Protein AF-0000000072265558 (afdb_homodimer)

Nearest PDB structures (foldseek):
  1rzr-assembly1_G  TM=8.422E-01  e=4.126E-25  Priestia megaterium
  3oqo-assembly1_C  TM=8.683E-01  e=4.934E-23  Bacillus subtilis
  1zvv-assembly2_B  TM=8.393E-01  e=4.670E-23  Bacillus subtilis
  1zvv-assembly2_G-3  TM=8.129E-01  e=2.431E-22  Bacillus subtilis
  3kjx-assembly2_C  TM=7.847E-01  e=3.827E-20  Ruegeria pomeroyi

Solvent-accessible surface area (backbone atoms only — not comparable to full-atom values): 34915 Å² total; per-residue (Å²): 129,54,46,64,60,50,34,10,59,68,38,72,48,51,50,65,54,46,51,30,39,75,68,67,74,38,91,60,62,68,68,58,46,47,36,42,51,49,28,28,60,75,51,63,44,63,86,51,66,67,57,45,19,65,72,66,72,48,63,56,19,35,32,36,38,38,29,48,44,53,38,55,64,46,13,36,22,49,42,26,33,49,53,47,32,48,76,69,71,34,43,64,44,42,40,70,33,73,68,34,69,70,45,49,54,50,50,54,55,51,38,59,73,61,67,30,65,29,35,42,42,37,54,90,52,58,48,39,68,69,55,15,49,51,54,58,72,30,70,52,42,24,36,32,69,32,59,44,62,83,41,74,43,35,32,42,31,62,35,33,33,58,39,15,22,54,52,18,34,54,44,22,74,41,60,46,53,36,32,36,40,35,41,34,41,78,72,28,56,49,31,39,30,23,48,53,16,21,52,50,20,25,31,75,69,52,34,87,82,46,43,77,45,76,45,68,33,65,87,30,40,66,45,15,30,52,50,31,49,59,51,65,71,39,67,90,87,48,51,41,30,36,39,22,64,26,57,39,21,36,50,18,25,51,53,41,34,54,74,70,69,51,44,57,17,66,63,29,15,41,33,34,18,45,61,69,60,72,44,76,44,24,68,48,19,45,15,22,27,29,52,52,46,51,56,50,18,41,49,48,52,53,58,46,69,44,77,76,68,89,52,81,83,57,72,47,55,75,43,67,41,73,53,43,77,46,84,57,54,12,64,48,51,45,80,73,67,71,67,64,67,69,60,65,79,105,128,55,46,67,59,52,34,9,59,68,38,72,47,52,47,66,54,48,52,30,42,76,67,65,75,40,90,61,60,68,69,59,45,48,37,40,50,50,26,28,61,76,50,64,45,65,86,51,66,66,56,46,19,66,72,65,72,48,64,57,21,35,32,36,37,38,30,48,46,55,40,55,64,46,12,37,24,49,43,26,33,48,52,46,32,48,78,70,72,34,42,63,44,44,39,68,34,73,68,33,69,70,44,49,55,51,50,53,53,47,38,60,72,60,72,27,64,31,34,42,41,38,53,91,53,56,48,39,69,70,56,17,51,51,54,58,71,34,65,51,41,23,35,33,66,34,58,45,62,83,39,73,41,35,31,42,32,63,35,33,33,59,38,15,20,54,52,19,34,54,45,21,73,40,60,46,51,36,31,35,40,36,42,35,43,78,71,28,55,48,30,39,30,23,47,53,16,21,54,50,20,26,31,75,69,51,33,86,82,47,43,76,43,78,46,68,35,66,86,30,41,66,44,16,27,52,51,30,49,58,51,66,69,40,67,89,87,49,53,42,31,35,42,22,65,27,57,40,21,34,51,20,25,52,53,42,34,53,74,70,68,52,45,59,16,66,63,29,16,41,35,33,18,44,60,68,60,72,42,76,43,22,68,48,19,44,16,21,27,29,52,53,46,50,56,50,18,41,48,48,54,52,60,48,70,44,75,76,68,91,52,80,83,55,73,48,55,74,45,66,41,73,55,45,78,45,84,56,53,10,63,49,51,44,79,73,66,71,67,65,65,69,59,65,80,106

Organism: Cereibacter sphaeroides (strain ATCC 17023 / DSM 158 / JCM 6121 / CCUG 31486 / LMG 2827 / NBRC 12203 / NCIMB 8253 / ATH 2.4.1.) (NCBI:txid272943)

pLDDT: mean 88.84, std 13.35, range [28.23, 98.94]

Radius of gyration: 29.02 Å; Cα contacts (8 Å, |Δi|>4): 1455; chains: 2; bounding box: 67×99×75 Å

Secondary structure (DSSP, 8-state):
---HHHHHHHHTS-HHHHHHHHTTS----HHHHHHHHHHHHHHT----HHHHHHHHS---EEEEEES-TTSHHHHHHHHHHHHHHHHTT-EEEEEE-TT-HHHHHHHHHHIIIII-SEEEEE-SS---HHHHHHHHTSSSEEEESS--TT--S-EEEE-HHHHHHHHHHHHHHTT--EEEEE---TTSHHHHHHHHHHHHHHHHHH-TT-EEEEE---SSHHHHHHHHHHHHT--TT--SEEEE-SHHHHHHHHHHHHHHTPPTTTT-EEEEEE--SSGGGBSSPPEEEEP-HHHHHHHHHHHHHSPPPS-TTSPPPEEEE--EEE--SS--PPTTGGGTTTSTT-/---HHHHHHHHTS-HHHHHHHHTTS----HHHHHHHHHHHHHHT----HHHHHHHHS---EEEEEES-TTSHHHHHHHHHHHHHHHHTT-EEEEEE-TT-HHHHHHHHHHIIIII-SEEEEE-SS---HHHHHHHHHSSSEEEESS--TT--S-EEEE-HHHHHHHHHHHHHHTT--EEEEE---TTSHHHHHHHHHHHHHHHHHH-TT-EEEEE---SSHHHHHHHHHHHHT--TT--SEEEE-SHHHHHHHHHHHHHHTPPTTTT-EEEEEE--SSGGGBSSPPEEEEP-HHHHHHHHHHHHHSPPPS-TTSPPPEEEE--EEE--SS--PPTTSTTTTTSTT-

Structure (mmCIF, N/CA/C/O backbone):
data_AF-0000000072265558-model_v1
#
loop_
_entity.id
_entity.type
_entity.pdbx_description
1 polymer 'Transcriptional regulator, LacI family'
#
loop_
_atom_site.group_PDB
_atom_site.id
_atom_site.type_symbol
_atom_site.label_atom_id
_atom_site.label_alt_id
_atom_site.label_comp_id
_atom_site.label_asym_id
_atom_site.label_entity_id
_atom_site.label_seq_id
_atom_site.pdbx_PDB_ins_code
_atom_site.Cartn_x
_atom_site.Cartn_y
_atom_site.Cartn_z
_atom_site.occupancy
_atom_site.B_iso_or_equiv
_atom_site.auth_seq_id
_atom_site.auth_comp_id
_atom_site.auth_asym_id
_atom_site.auth_atom_id
_atom_site.pdbx_PDB_model_num
ATOM 1 N N . MET A 1 1 ? -9.672 -35.938 -15.453 1 56.25 1 MET A N 1
ATOM 2 C CA . MET A 1 1 ? -9.812 -34.719 -16.281 1 56.25 1 MET A CA 1
ATOM 3 C C . MET A 1 1 ? -9.281 -34.969 -17.688 1 56.25 1 MET A C 1
ATOM 5 O O . MET A 1 1 ? -8.344 -35.75 -17.875 1 56.25 1 MET A O 1
ATOM 9 N N . ALA A 1 2 ? -10.094 -34.562 -18.672 1 73.19 2 ALA A N 1
ATOM 10 C CA . ALA A 1 2 ? -9.703 -34.812 -20.062 1 73.19 2 ALA A CA 1
ATOM 11 C C . ALA A 1 2 ? -8.367 -34.156 -20.375 1 73.19 2 ALA A C 1
ATOM 13 O O . ALA A 1 2 ? -8.055 -33.094 -19.859 1 73.19 2 ALA A O 1
ATOM 14 N N . ASN A 1 3 ? -7.48 -34.844 -20.938 1 77.19 3 ASN A N 1
ATOM 15 C CA . ASN A 1 3 ? -6.207 -34.281 -21.375 1 77.19 3 ASN A CA 1
ATOM 16 C C . ASN A 1 3 ? -6.18 -34.031 -22.875 1 77.19 3 ASN A C 1
ATOM 18 O O . ASN A 1 3 ? -7.18 -34.281 -23.562 1 77.19 3 ASN A O 1
ATOM 22 N N . LEU A 1 4 ? -5.055 -33.469 -23.25 1 82.81 4 LEU A N 1
ATOM 23 C CA . LEU A 1 4 ? -4.914 -33.094 -24.641 1 82.81 4 LEU A CA 1
ATOM 24 C C . LEU A 1 4 ? -5.113 -34.281 -25.562 1 82.81 4 LEU A C 1
ATOM 26 O O . LEU A 1 4 ? -5.672 -34.156 -26.656 1 82.81 4 LEU A O 1
ATOM 30 N N . GLN A 1 5 ? -4.719 -35.438 -25.062 1 85.44 5 GLN A N 1
ATOM 31 C CA . GLN A 1 5 ? -4.859 -36.656 -25.844 1 85.44 5 GLN A CA 1
ATOM 32 C C . GLN A 1 5 ? -6.328 -37.031 -26.016 1 85.44 5 GLN A C 1
ATOM 34 O O . GLN A 1 5 ? -6.738 -37.5 -27.078 1 85.44 5 GLN A O 1
ATOM 39 N N . ASP A 1 6 ? -7.031 -36.75 -24.969 1 87.88 6 ASP A N 1
ATOM 40 C CA . ASP A 1 6 ? -8.453 -37.062 -25.031 1 87.88 6 ASP A CA 1
ATOM 41 C C . ASP A 1 6 ? -9.164 -36.188 -26.062 1 87.88 6 ASP A C 1
ATOM 43 O O . ASP A 1 6 ? -10.016 -36.688 -26.812 1 87.88 6 ASP A O 1
ATOM 47 N N . VAL A 1 7 ? -8.75 -34.969 -26 1 90.06 7 VAL A N 1
ATOM 48 C CA . VAL A 1 7 ? -9.328 -34.062 -26.969 1 90.06 7 VAL A CA 1
ATOM 49 C C . VAL A 1 7 ? -8.953 -34.469 -28.375 1 90.06 7 VAL A C 1
ATOM 51 O O . VAL A 1 7 ? -9.805 -34.5 -29.281 1 90.06 7 VAL A O 1
ATOM 54 N N . ALA A 1 8 ? -7.77 -34.812 -28.547 1 91.69 8 ALA A N 1
ATOM 55 C CA . ALA A 1 8 ? -7.273 -35.25 -29.844 1 91.69 8 ALA A CA 1
ATOM 56 C C . ALA A 1 8 ? -8.031 -36.469 -30.344 1 91.69 8 ALA A C 1
ATOM 58 O O . ALA A 1 8 ? -8.445 -36.531 -31.516 1 91.69 8 ALA A O 1
ATOM 59 N N . ARG A 1 9 ? -8.227 -37.344 -29.516 1 90.44 9 ARG A N 1
ATOM 60 C CA . ARG A 1 9 ? -8.945 -38.594 -29.844 1 90.44 9 ARG A CA 1
ATOM 61 C C . ARG A 1 9 ? -10.391 -38.281 -30.234 1 90.44 9 ARG A C 1
ATOM 63 O O . ARG A 1 9 ? -10.898 -38.812 -31.219 1 90.44 9 ARG A O 1
ATOM 70 N N . ALA A 1 10 ? -10.93 -37.469 -29.469 1 91.75 10 ALA A N 1
ATOM 71 C CA . ALA A 1 10 ? -12.336 -37.125 -29.703 1 91.75 10 ALA A CA 1
ATOM 72 C C . ALA A 1 10 ? -12.516 -36.375 -31.016 1 91.75 10 ALA A C 1
ATOM 74 O O . ALA A 1 10 ? -13.531 -36.531 -31.703 1 91.75 10 ALA A O 1
ATOM 75 N N . ALA A 1 11 ? -11.609 -35.594 -31.312 1 92.25 11 ALA A N 1
ATOM 76 C CA . ALA A 1 11 ? -11.672 -34.781 -32.5 1 92.25 11 ALA A CA 1
ATOM 77 C C . ALA A 1 11 ? -11.039 -35.5 -33.688 1 92.25 11 ALA A C 1
ATOM 79 O O . ALA A 1 11 ? -11.07 -35 -34.812 1 92.25 11 ALA A O 1
ATOM 80 N N . ASN A 1 12 ? -10.469 -36.656 -33.5 1 92.31 12 ASN A N 1
ATOM 81 C CA . ASN A 1 12 ? -9.828 -37.469 -34.5 1 92.31 12 ASN A CA 1
ATOM 82 C C . ASN A 1 12 ? -8.688 -36.719 -35.188 1 92.31 12 ASN A C 1
ATOM 84 O O . ASN A 1 12 ? -8.609 -36.688 -36.438 1 92.31 12 ASN A O 1
ATOM 88 N N . VAL A 1 13 ? -7.957 -36.031 -34.375 1 92.25 13 VAL A N 1
ATOM 89 C CA . VAL A 1 13 ? -6.738 -35.375 -34.844 1 92.25 13 VAL A CA 1
ATOM 90 C C . VAL A 1 13 ? -5.586 -35.719 -33.906 1 92.25 13 VAL A C 1
ATOM 92 O O . VAL A 1 13 ? -5.789 -36.375 -32.875 1 92.25 13 VAL A O 1
ATOM 95 N N . SER A 1 14 ? -4.398 -35.375 -34.344 1 88.31 14 SER A N 1
ATOM 96 C CA . SER A 1 14 ? -3.24 -35.625 -33.5 1 88.31 14 SER A CA 1
ATOM 97 C C . SER A 1 14 ? -3.199 -34.656 -32.312 1 88.31 14 SER A C 1
ATOM 99 O O . SER A 1 14 ? -3.785 -33.594 -32.375 1 88.31 14 SER A O 1
ATOM 101 N N . LYS A 1 15 ? -2.475 -35.062 -31.25 1 87.94 15 LYS A N 1
ATOM 102 C CA . LYS A 1 15 ? -2.25 -34.188 -30.078 1 87.94 15 LYS A CA 1
ATOM 103 C C . LYS A 1 15 ? -1.565 -32.906 -30.484 1 87.94 15 LYS A C 1
ATOM 105 O O . LYS A 1 15 ? -1.903 -31.828 -29.969 1 87.94 15 LYS A O 1
ATOM 110 N N . THR A 1 16 ? -0.667 -33.062 -31.469 1 84.94 16 THR A N 1
ATOM 111 C CA . THR A 1 16 ? 0.085 -31.906 -31.953 1 84.94 16 THR A CA 1
ATOM 112 C C . THR A 1 16 ? -0.835 -30.922 -32.688 1 84.94 16 THR A C 1
ATOM 114 O O . THR A 1 16 ? -0.68 -29.719 -32.531 1 84.94 16 THR A O 1
ATOM 117 N N . THR A 1 17 ? -1.769 -31.469 -33.375 1 86.12 17 THR A N 1
ATOM 118 C CA . THR A 1 17 ? -2.721 -30.641 -34.094 1 86.12 17 THR A CA 1
ATOM 119 C C . THR A 1 17 ? -3.592 -29.844 -33.125 1 86.12 17 THR A C 1
ATOM 121 O O . THR A 1 17 ? -3.801 -28.641 -33.312 1 86.12 17 THR A O 1
ATOM 124 N N . VAL A 1 18 ? -4.02 -30.531 -32.062 1 86.5 18 VAL A N 1
ATOM 125 C CA . VAL A 1 18 ? -4.848 -29.859 -31.047 1 86.5 18 VAL A CA 1
ATOM 126 C C . VAL A 1 18 ? -4.031 -28.781 -30.344 1 86.5 18 VAL A C 1
ATOM 128 O O . VAL A 1 18 ? -4.496 -27.641 -30.172 1 86.5 18 VAL A O 1
ATOM 131 N N . SER A 1 19 ? -2.832 -29.156 -30 1 80.75 19 SER A N 1
ATOM 132 C CA . SER A 1 19 ? -1.961 -28.219 -29.281 1 80.75 19 SER A CA 1
ATOM 133 C C . SER A 1 19 ? -1.685 -26.969 -30.109 1 80.75 19 SER A C 1
ATOM 135 O O . SER A 1 19 ? -1.834 -25.859 -29.625 1 80.75 19 SER A O 1
ATOM 137 N N . ARG A 1 20 ? -1.372 -27.203 -31.297 1 79.12 20 ARG A N 1
ATOM 138 C CA . ARG A 1 20 ? -1.05 -26.094 -32.188 1 79.12 20 ARG A CA 1
ATOM 139 C C . ARG A 1 20 ? -2.287 -25.25 -32.469 1 79.12 20 ARG A C 1
ATOM 141 O O . ARG A 1 20 ? -2.195 -24.016 -32.594 1 79.12 20 ARG A O 1
ATOM 148 N N . TYR A 1 21 ? -3.42 -25.891 -32.594 1 82.75 21 TYR A N 1
ATOM 149 C CA . TYR A 1 21 ? -4.68 -25.188 -32.812 1 82.75 21 TYR A CA 1
ATOM 150 C C . TYR A 1 21 ? -5.039 -24.312 -31.625 1 82.75 21 TYR A C 1
ATOM 152 O O . TYR A 1 21 ? -5.355 -23.125 -31.781 1 82.75 21 TYR A O 1
ATOM 160 N N . LEU A 1 22 ? -4.84 -24.859 -30.484 1 79.44 22 LEU A N 1
ATOM 161 C CA . LEU A 1 22 ? -5.223 -24.156 -29.266 1 79.44 22 LEU A CA 1
ATOM 162 C C . LEU A 1 22 ? -4.266 -23 -28.969 1 79.44 22 LEU A C 1
ATOM 164 O O . LEU A 1 22 ? -4.66 -22 -28.375 1 79.44 22 LEU A O 1
ATOM 168 N N . ASN A 1 23 ? -3.049 -23.172 -29.531 1 72.19 23 ASN A N 1
ATOM 169 C CA . ASN A 1 23 ? -2.041 -22.141 -29.297 1 72.19 23 ASN A CA 1
ATOM 170 C C . ASN A 1 23 ? -2.033 -21.109 -30.422 1 72.19 23 ASN A C 1
ATOM 172 O O . ASN A 1 23 ? -1.186 -20.219 -30.453 1 72.19 23 ASN A O 1
ATOM 176 N N . GLY A 1 24 ? -2.922 -21.297 -31.344 1 71.88 24 GLY A N 1
ATOM 177 C CA . GLY A 1 24 ? -3.09 -20.344 -32.438 1 71.88 24 GLY A CA 1
ATOM 178 C C . GLY A 1 24 ? -2.016 -20.469 -33.5 1 71.88 24 GLY A C 1
ATOM 179 O O . GLY A 1 24 ? -1.867 -19.594 -34.344 1 71.88 24 GLY A O 1
ATOM 180 N N . SER A 1 25 ? -1.234 -21.438 -33.375 1 71.06 25 SER A N 1
ATOM 181 C CA . SER A 1 25 ? -0.114 -21.562 -34.281 1 71.06 25 SER A CA 1
ATOM 182 C C . SER A 1 25 ? -0.48 -22.422 -35.5 1 71.06 25 SER A C 1
ATOM 184 O O . SER A 1 25 ? 0.341 -22.641 -36.375 1 71.06 25 SER A O 1
ATOM 186 N N . LEU A 1 26 ? -1.669 -23.016 -35.531 1 78.25 26 LEU A N 1
ATOM 187 C CA . LEU A 1 26 ? -2.139 -23.844 -36.625 1 78.25 26 LEU A CA 1
ATOM 188 C C . LEU A 1 26 ? -3.559 -23.469 -37.031 1 78.25 26 LEU A C 1
ATOM 190 O O . LEU A 1 26 ? -4.453 -23.391 -36.188 1 78.25 26 LEU A O 1
ATOM 194 N N . GLU A 1 27 ? -3.73 -23 -38.25 1 84.69 27 GLU A N 1
ATOM 195 C CA . GLU A 1 27 ? -5.066 -22.766 -38.781 1 84.69 27 GLU A CA 1
ATOM 196 C C . GLU A 1 27 ? -5.66 -24.062 -39.344 1 84.69 27 GLU A C 1
ATOM 198 O O . GLU A 1 27 ? -5 -24.781 -40.094 1 84.69 27 GLU A O 1
ATOM 203 N N . LEU A 1 28 ? -6.781 -24.328 -38.844 1 83.88 28 LEU A N 1
ATOM 204 C CA . LEU A 1 28 ? -7.453 -25.547 -39.281 1 83.88 28 LEU A CA 1
ATOM 205 C C . LEU A 1 28 ? -8.711 -25.219 -40.062 1 83.88 28 LEU A C 1
ATOM 207 O O . LEU A 1 28 ? -9.312 -24.156 -39.906 1 83.88 28 LEU A O 1
ATOM 211 N N . PRO A 1 29 ? -9.016 -26.109 -41.094 1 85.94 29 PRO A N 1
ATOM 212 C CA . PRO A 1 29 ? -10.328 -25.953 -41.75 1 85.94 29 PRO A CA 1
ATOM 213 C C . PRO A 1 29 ? -11.469 -25.906 -40.719 1 85.94 29 PRO A C 1
ATOM 215 O O . PRO A 1 29 ? -11.344 -26.438 -39.625 1 85.94 29 PRO A O 1
ATOM 218 N N . ALA A 1 30 ? -12.492 -25.188 -41.062 1 87.69 30 ALA A N 1
ATOM 219 C CA . ALA A 1 30 ? -13.617 -24.922 -40.188 1 87.69 30 ALA A CA 1
ATOM 220 C C . ALA A 1 30 ? -14.141 -26.203 -39.562 1 87.69 30 ALA A C 1
ATOM 222 O O . ALA A 1 30 ? -14.477 -26.219 -38.375 1 87.69 30 ALA A O 1
ATOM 223 N N . ARG A 1 31 ? -14.211 -27.219 -40.344 1 87.62 31 ARG A N 1
ATOM 224 C CA . ARG A 1 31 ? -14.75 -28.484 -39.875 1 87.62 31 ARG A CA 1
ATOM 225 C C . ARG A 1 31 ? -13.898 -29.047 -38.75 1 87.62 31 ARG A C 1
ATOM 227 O O . ARG A 1 31 ? -14.422 -29.484 -37.719 1 87.62 31 ARG A O 1
ATOM 234 N N . THR A 1 32 ? -12.617 -29.062 -38.938 1 89.75 32 THR A N 1
ATOM 235 C CA . THR A 1 32 ? -11.688 -29.609 -37.938 1 89.75 32 THR A CA 1
ATOM 236 C C . THR A 1 32 ? -11.648 -28.75 -36.688 1 89.75 32 THR A C 1
ATOM 238 O O . THR A 1 32 ? -11.602 -29.266 -35.562 1 89.75 32 THR A O 1
ATOM 241 N N . ALA A 1 33 ? -11.617 -27.484 -36.875 1 91.06 33 ALA A N 1
ATOM 242 C CA . ALA A 1 33 ? -11.641 -26.547 -35.75 1 91.06 33 ALA A CA 1
ATOM 243 C C . ALA A 1 33 ? -12.875 -26.75 -34.875 1 91.06 33 ALA A C 1
ATOM 245 O O . ALA A 1 33 ? -12.773 -26.781 -33.656 1 91.06 33 ALA A O 1
ATOM 246 N N . GLU A 1 34 ? -13.961 -26.891 -35.562 1 90.12 34 GLU A N 1
ATOM 247 C CA . GLU A 1 34 ? -15.219 -27.109 -34.844 1 90.12 34 GLU A CA 1
ATOM 248 C C . GLU A 1 34 ? -15.195 -28.422 -34.094 1 90.12 34 GLU A C 1
ATOM 250 O O . GLU A 1 34 ? -15.75 -28.5 -32.969 1 90.12 34 GLU A O 1
ATOM 255 N N . ALA A 1 35 ? -14.688 -29.469 -34.688 1 90.94 35 ALA A N 1
ATOM 256 C CA . ALA A 1 35 ? -14.578 -30.75 -34 1 90.94 35 ALA A CA 1
ATOM 257 C C . ALA A 1 35 ? -13.758 -30.641 -32.719 1 90.94 35 ALA A C 1
ATOM 259 O O . ALA A 1 35 ? -14.125 -31.203 -31.703 1 90.94 35 ALA A O 1
ATOM 260 N N . ILE A 1 36 ? -12.656 -29.875 -32.812 1 91.06 36 ILE A N 1
ATOM 261 C CA . ILE A 1 36 ? -11.797 -29.656 -31.656 1 91.06 36 ILE A CA 1
ATOM 262 C C . ILE A 1 36 ? -12.547 -28.859 -30.594 1 91.06 36 ILE A C 1
ATOM 264 O O . ILE A 1 36 ? -12.555 -29.219 -29.422 1 91.06 36 ILE A O 1
ATOM 268 N N . ASP A 1 37 ? -13.203 -27.859 -31.031 1 89.06 37 ASP A N 1
ATOM 269 C CA . ASP A 1 37 ? -13.945 -27.016 -30.109 1 89.06 37 ASP A CA 1
ATOM 270 C C . ASP A 1 37 ? -15.062 -27.797 -29.422 1 89.06 37 ASP A C 1
ATOM 272 O O . ASP A 1 37 ? -15.289 -27.641 -28.219 1 89.06 37 ASP A O 1
ATOM 276 N N . THR A 1 38 ? -15.773 -28.578 -30.203 1 87.06 38 THR A N 1
ATOM 277 C CA . THR A 1 38 ? -16.828 -29.422 -29.672 1 87.06 38 THR A CA 1
ATOM 278 C C . THR A 1 38 ? -16.266 -30.406 -28.656 1 87.06 38 THR A C 1
ATOM 280 O O . THR A 1 38 ? -16.844 -30.609 -27.578 1 87.06 38 THR A O 1
ATOM 283 N N . ALA A 1 39 ? -15.148 -31.016 -28.953 1 89.25 39 ALA A N 1
ATOM 284 C CA . ALA A 1 39 ? -14.492 -31.953 -28.047 1 89.25 39 ALA A CA 1
ATOM 285 C C . ALA A 1 39 ? -14.102 -31.266 -26.734 1 89.25 39 ALA A C 1
ATOM 287 O O . ALA A 1 39 ? -14.273 -31.844 -25.656 1 89.25 39 ALA A O 1
ATOM 288 N N . ILE A 1 40 ? -13.539 -30.094 -26.828 1 84.38 40 ILE A N 1
ATOM 289 C CA . ILE A 1 40 ? -13.117 -29.312 -25.656 1 84.38 40 ILE A CA 1
ATOM 290 C C . ILE A 1 40 ? -14.312 -29.047 -24.75 1 84.38 40 ILE A C 1
ATOM 292 O O . ILE A 1 40 ? -14.234 -29.234 -23.531 1 84.38 40 ILE A O 1
ATOM 296 N N . ARG A 1 41 ? -15.383 -28.703 -25.328 1 82.69 41 ARG A N 1
ATOM 297 C CA . ARG A 1 41 ? -16.609 -28.406 -24.594 1 82.69 41 ARG A CA 1
ATOM 298 C C . ARG A 1 41 ? -17.172 -29.672 -23.953 1 82.69 41 ARG A C 1
ATOM 300 O O . ARG A 1 41 ? -17.562 -29.656 -22.781 1 82.69 41 ARG A O 1
ATOM 307 N N . THR A 1 42 ? -17.266 -30.688 -24.812 1 81.62 42 THR A N 1
ATOM 308 C CA . THR A 1 42 ? -17.875 -31.938 -24.359 1 81.62 42 THR A CA 1
ATOM 309 C C . THR A 1 42 ? -17.062 -32.562 -23.219 1 81.62 42 THR A C 1
ATOM 311 O O . THR A 1 42 ? -17.641 -33.094 -22.281 1 81.62 42 THR A O 1
ATOM 314 N N . LEU A 1 43 ? -15.75 -32.406 -23.375 1 83.12 43 LEU A N 1
ATOM 315 C CA . LEU A 1 43 ? -14.867 -33.031 -22.391 1 83.12 43 LEU A CA 1
ATOM 316 C C . LEU A 1 43 ? -14.555 -32.062 -21.25 1 83.12 43 LEU A C 1
ATOM 318 O O . LEU A 1 43 ? -13.859 -32.438 -20.297 1 83.12 43 LEU A O 1
ATOM 322 N N . ASN A 1 44 ? -15.023 -30.891 -21.438 1 77.25 44 ASN A N 1
ATOM 323 C CA . ASN A 1 44 ? -14.703 -29.828 -20.484 1 77.25 44 ASN A CA 1
ATOM 324 C C . ASN A 1 44 ? -13.203 -29.688 -20.281 1 77.25 44 ASN A C 1
ATOM 326 O O . ASN A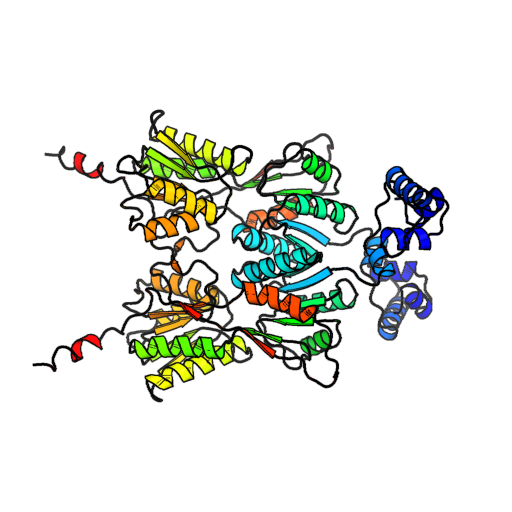 1 44 ? -12.727 -29.656 -19.141 1 77.25 44 ASN A O 1
ATOM 330 N N . TYR A 1 45 ? -12.562 -29.766 -21.5 1 74.69 45 TYR A N 1
ATOM 331 C CA . TYR A 1 45 ? -11.109 -29.703 -21.5 1 74.69 45 TYR A CA 1
ATOM 332 C C . TYR A 1 45 ? -10.625 -28.266 -21.344 1 74.69 45 TYR A C 1
ATOM 334 O O . TYR A 1 45 ? -11.156 -27.359 -22 1 74.69 45 TYR A O 1
ATOM 342 N N . SER A 1 46 ? -9.812 -28.047 -20.391 1 65.06 46 SER A N 1
ATOM 343 C CA . SER A 1 46 ? -9.062 -26.797 -20.281 1 65.06 46 SER A CA 1
ATOM 344 C C . SER A 1 46 ? -7.559 -27.047 -20.391 1 65.06 46 SER A C 1
ATOM 346 O O . SER A 1 46 ? -7.031 -27.938 -19.719 1 65.06 46 SER A O 1
ATOM 348 N N . PRO A 1 47 ? -6.941 -26.375 -21.453 1 59.53 47 PRO A N 1
ATOM 349 C CA . PRO A 1 47 ? -5.5 -26.594 -21.578 1 59.53 47 PRO A CA 1
ATOM 350 C C . PRO A 1 47 ? -4.75 -26.375 -20.266 1 59.53 47 PRO A C 1
ATOM 352 O O . PRO A 1 47 ? -5.094 -25.469 -19.5 1 59.53 47 PRO A O 1
ATOM 355 N N . ASN A 1 48 ? -4.051 -27.406 -19.859 1 55.53 48 ASN A N 1
ATOM 356 C CA . ASN A 1 48 ? -3.184 -27.266 -18.688 1 55.53 48 ASN A CA 1
ATOM 357 C C . ASN A 1 48 ? -2.135 -26.172 -18.891 1 55.53 48 ASN A C 1
ATOM 359 O O . ASN A 1 48 ? -1.354 -26.234 -19.844 1 55.53 48 ASN A O 1
ATOM 363 N N . PRO A 1 49 ? -2.199 -25.062 -18.281 1 52.78 49 PRO A N 1
ATOM 364 C CA . PRO A 1 49 ? -1.233 -23.984 -18.5 1 52.78 49 PRO A CA 1
ATOM 365 C C . PRO A 1 49 ? 0.214 -24.469 -18.453 1 52.78 49 PRO A C 1
ATOM 367 O O . PRO A 1 49 ? 1.062 -23.953 -19.188 1 52.78 49 PRO A O 1
ATOM 370 N N . HIS A 1 50 ? 0.451 -25.453 -17.703 1 51.34 50 HIS A N 1
ATOM 371 C CA . HIS A 1 50 ? 1.8 -26 -17.625 1 51.34 50 HIS A CA 1
ATOM 372 C C . HIS A 1 50 ? 2.172 -26.719 -18.922 1 51.34 50 HIS A C 1
ATOM 374 O O . HIS A 1 50 ? 3.295 -26.578 -19.406 1 51.34 50 HIS A O 1
ATOM 380 N N . ALA A 1 51 ? 1.212 -27.453 -19.422 1 53.88 51 ALA A N 1
ATOM 381 C CA . ALA A 1 51 ? 1.451 -28.141 -20.688 1 53.88 51 ALA A CA 1
ATOM 382 C C . ALA A 1 51 ? 1.619 -27.141 -21.828 1 53.88 51 ALA A C 1
ATOM 384 O O . ALA A 1 51 ? 2.469 -27.328 -22.703 1 53.88 51 ALA A O 1
ATOM 385 N N . ARG A 1 52 ? 0.804 -26.188 -21.75 1 54 52 ARG A N 1
ATOM 386 C CA . ARG A 1 52 ? 0.928 -25.141 -22.766 1 54 52 ARG A CA 1
ATOM 387 C C . ARG A 1 52 ? 2.285 -24.438 -22.672 1 54 52 ARG A C 1
ATOM 389 O O . ARG A 1 52 ? 2.902 -24.141 -23.688 1 54 52 ARG A O 1
ATOM 396 N N . ARG A 1 53 ? 2.646 -24.219 -21.438 1 56.69 53 ARG A N 1
ATOM 397 C CA . ARG A 1 53 ? 3.963 -23.641 -21.219 1 56.69 53 ARG A CA 1
ATOM 398 C C . ARG A 1 53 ? 5.059 -24.5 -21.828 1 56.69 53 ARG A C 1
ATOM 400 O O . ARG A 1 53 ? 5.996 -23.969 -22.438 1 56.69 53 ARG A O 1
ATOM 407 N N . LEU A 1 54 ? 4.91 -25.75 -21.625 1 51.47 54 LEU A N 1
ATOM 408 C CA . LEU A 1 54 ? 5.875 -26.703 -22.172 1 51.47 54 LEU A CA 1
ATOM 409 C C . LEU A 1 54 ? 5.844 -26.703 -23.688 1 51.47 54 LEU A C 1
ATOM 411 O O . LEU A 1 54 ? 6.895 -26.781 -24.344 1 51.47 54 LEU A O 1
ATOM 415 N N . SER A 1 55 ? 4.637 -26.625 -24.141 1 49.97 55 SER A N 1
ATOM 416 C CA . SER A 1 55 ? 4.531 -26.688 -25.594 1 49.97 55 SER A CA 1
ATOM 417 C C . SER A 1 55 ? 4.934 -25.359 -26.234 1 49.97 55 SER A C 1
ATOM 419 O O . SER A 1 55 ? 5.562 -25.344 -27.297 1 49.97 55 SER A O 1
ATOM 421 N N . LEU A 1 56 ? 4.547 -24.312 -25.578 1 54.97 56 LEU A N 1
ATOM 422 C CA . LEU A 1 56 ? 4.82 -23.016 -26.172 1 54.97 56 LEU A CA 1
ATOM 423 C C . LEU A 1 56 ? 6.176 -22.484 -25.703 1 54.97 56 LEU A C 1
ATOM 425 O O . LEU A 1 56 ? 6.746 -21.594 -26.344 1 54.97 56 LEU A O 1
ATOM 429 N N . GLY A 1 57 ? 6.77 -23.141 -24.828 1 55.94 57 GLY A N 1
ATOM 430 C CA . GLY A 1 57 ? 8.039 -22.703 -24.266 1 55.94 57 GLY A CA 1
ATOM 431 C C . GLY A 1 57 ? 7.938 -21.391 -23.5 1 55.94 57 GLY A C 1
ATOM 432 O O . GLY A 1 57 ? 8.945 -20.703 -23.312 1 55.94 57 GLY A O 1
ATOM 433 N N . ARG A 1 58 ? 6.645 -20.844 -23.406 1 63.12 58 ARG A N 1
ATOM 434 C CA . ARG A 1 58 ? 6.488 -19.578 -22.703 1 63.12 58 ARG A CA 1
ATOM 435 C C . ARG A 1 58 ? 5.344 -19.656 -21.703 1 63.12 58 ARG A C 1
ATOM 437 O O . ARG A 1 58 ? 4.344 -20.328 -21.938 1 63.12 58 ARG A O 1
ATOM 444 N N . SER A 1 59 ? 5.473 -19.094 -20.469 1 67.94 59 SER A N 1
ATOM 445 C CA . SER A 1 59 ? 4.469 -19.078 -19.406 1 67.94 59 SER A CA 1
ATOM 446 C C . SER A 1 59 ? 3.582 -17.844 -19.5 1 67.94 59 SER A C 1
ATOM 448 O O . SER A 1 59 ? 2.514 -17.797 -18.891 1 67.94 59 SER A O 1
ATOM 450 N N . ASP A 1 60 ? 4.031 -16.797 -20.266 1 81.19 60 ASP A N 1
ATOM 451 C CA . ASP A 1 60 ? 3.387 -15.492 -20.312 1 81.19 60 ASP A CA 1
ATOM 452 C C . ASP A 1 60 ? 3.227 -14.906 -18.906 1 81.19 60 ASP A C 1
ATOM 454 O O . ASP A 1 60 ? 2.229 -14.25 -18.609 1 81.19 60 ASP A O 1
ATOM 458 N N . THR A 1 61 ? 4.156 -15.289 -18.078 1 86.44 61 THR A N 1
ATOM 459 C CA . THR A 1 61 ? 4.156 -14.812 -16.703 1 86.44 61 THR A CA 1
ATOM 460 C C . THR A 1 61 ? 5.441 -14.055 -16.391 1 86.44 61 THR A C 1
ATOM 462 O O . THR A 1 61 ? 6.531 -14.492 -16.766 1 86.44 61 THR A O 1
ATOM 465 N N . ILE A 1 62 ? 5.266 -12.859 -15.852 1 92.62 62 ILE A N 1
ATOM 466 C CA . ILE A 1 62 ? 6.391 -12.086 -15.344 1 92.62 62 ILE A CA 1
ATOM 467 C C . ILE A 1 62 ? 6.438 -12.18 -13.82 1 92.62 62 ILE A C 1
ATOM 469 O O . ILE A 1 62 ? 5.414 -12.008 -13.148 1 92.62 62 ILE A O 1
ATOM 473 N N . ALA A 1 63 ? 7.59 -12.555 -13.305 1 93.19 63 ALA A N 1
ATOM 474 C CA . ALA A 1 63 ? 7.77 -12.555 -11.859 1 93.19 63 ALA A CA 1
ATOM 475 C C . ALA A 1 63 ? 8.203 -11.172 -11.367 1 93.19 63 ALA A C 1
ATOM 477 O O . ALA A 1 63 ? 9.016 -10.5 -12.016 1 93.19 63 ALA A O 1
ATOM 478 N N . LEU A 1 64 ? 7.617 -10.789 -10.328 1 95.75 64 LEU A N 1
ATOM 479 C CA . LEU A 1 64 ? 7.957 -9.531 -9.656 1 95.75 64 LEU A CA 1
ATOM 480 C C . LEU A 1 64 ? 8.273 -9.773 -8.188 1 95.75 64 LEU A C 1
ATOM 482 O O . LEU A 1 64 ? 7.422 -10.266 -7.438 1 95.75 64 LEU A O 1
ATOM 486 N N . VAL A 1 65 ? 9.508 -9.453 -7.762 1 95.44 65 VAL A N 1
ATOM 487 C CA . VAL A 1 65 ? 9.961 -9.609 -6.379 1 95.44 65 VAL A CA 1
ATOM 488 C C . VAL A 1 65 ? 10.125 -8.234 -5.734 1 95.44 65 VAL A C 1
ATOM 490 O O . VAL A 1 65 ? 10.883 -7.395 -6.227 1 95.44 65 VAL A O 1
ATOM 493 N N . VAL A 1 66 ? 9.383 -8.008 -4.648 1 95.69 66 VAL A N 1
ATOM 494 C CA . VAL A 1 66 ? 9.445 -6.719 -3.961 1 95.69 66 VAL A CA 1
ATOM 495 C C . VAL A 1 66 ? 9.688 -6.938 -2.469 1 95.69 66 VAL A C 1
ATOM 497 O O . VAL A 1 66 ? 9.266 -7.957 -1.912 1 95.69 66 VAL A O 1
ATOM 500 N N . PRO A 1 67 ? 10.273 -5.973 -1.751 1 93.56 67 PRO A N 1
ATOM 501 C CA . PRO A 1 67 ? 10.641 -6.141 -0.343 1 93.56 67 PRO A CA 1
ATOM 502 C C . PRO A 1 67 ? 9.43 -6.086 0.59 1 93.56 67 PRO A C 1
ATOM 504 O O . PRO A 1 67 ? 9.328 -6.883 1.524 1 93.56 67 PRO A O 1
ATOM 507 N N . ASP A 1 68 ? 8.594 -5.043 0.408 1 91.44 68 ASP A N 1
ATOM 508 C CA . ASP A 1 68 ? 7.492 -4.824 1.338 1 91.44 68 ASP A CA 1
ATOM 509 C C . ASP A 1 68 ? 6.281 -4.227 0.623 1 91.44 68 ASP A C 1
ATOM 511 O O . ASP A 1 68 ? 6.191 -3.01 0.454 1 91.44 68 ASP A O 1
ATOM 515 N N . ILE A 1 69 ? 5.336 -5.027 0.449 1 92.19 69 ILE A N 1
ATOM 516 C CA . ILE A 1 69 ? 4.188 -4.641 -0.362 1 92.19 69 ILE A CA 1
ATOM 517 C C . ILE A 1 69 ? 3.338 -3.625 0.398 1 92.19 69 ILE A C 1
ATOM 519 O O . ILE A 1 69 ? 2.504 -2.936 -0.195 1 92.19 69 ILE A O 1
ATOM 523 N N . ALA A 1 70 ? 3.52 -3.496 1.712 1 91.31 70 ALA A N 1
ATOM 524 C CA . ALA A 1 70 ? 2.693 -2.594 2.51 1 91.31 70 ALA A CA 1
ATOM 525 C C . ALA A 1 70 ? 3.178 -1.152 2.385 1 91.31 70 ALA A C 1
ATOM 527 O O . ALA A 1 70 ? 2.482 -0.22 2.793 1 91.31 70 ALA A O 1
ATOM 528 N N . THR A 1 71 ? 4.324 -0.975 1.81 1 91.88 71 THR A N 1
ATOM 529 C CA . THR A 1 71 ? 4.852 0.372 1.626 1 91.88 71 THR A CA 1
ATOM 530 C C . THR A 1 71 ? 4.281 1.01 0.362 1 91.88 71 THR A C 1
ATOM 532 O O . THR A 1 71 ? 4.262 0.385 -0.7 1 91.88 71 THR A O 1
ATOM 535 N N . PRO A 1 72 ? 3.885 2.258 0.462 1 93.19 72 PRO A N 1
ATOM 536 C CA . PRO A 1 72 ? 3.242 2.9 -0.686 1 93.19 72 PRO A CA 1
ATOM 537 C C . PRO A 1 72 ? 4.113 2.875 -1.94 1 93.19 72 PRO A C 1
ATOM 539 O O . PRO A 1 72 ? 3.598 2.732 -3.051 1 93.19 72 PRO A O 1
ATOM 542 N N . PHE A 1 73 ? 5.422 2.986 -1.788 1 94.81 73 PHE A N 1
ATOM 543 C CA . PHE A 1 73 ? 6.32 2.949 -2.938 1 94.81 73 PHE A CA 1
ATOM 544 C C . PHE A 1 73 ? 6.191 1.625 -3.682 1 94.81 73 PHE A C 1
ATOM 546 O O . PHE A 1 73 ? 5.914 1.606 -4.883 1 94.81 73 PHE A O 1
ATOM 553 N N . PHE A 1 74 ? 6.211 0.564 -2.988 1 95.5 74 PHE A N 1
ATOM 554 C CA . PHE A 1 74 ? 6.199 -0.754 -3.611 1 95.5 74 PHE A CA 1
ATOM 555 C C . PHE A 1 74 ? 4.797 -1.108 -4.098 1 95.5 74 PHE A C 1
ATOM 557 O O . PHE A 1 74 ? 4.637 -1.69 -5.172 1 95.5 74 PHE A O 1
ATOM 564 N N . ALA A 1 75 ? 3.844 -0.782 -3.314 1 94.81 75 ALA A N 1
ATOM 565 C CA . ALA A 1 75 ? 2.471 -1.072 -3.719 1 94.81 75 ALA A CA 1
ATOM 566 C C . ALA A 1 75 ? 2.121 -0.365 -5.023 1 94.81 75 ALA A C 1
ATOM 568 O O . ALA A 1 75 ? 1.531 -0.966 -5.926 1 94.81 75 ALA A O 1
ATOM 569 N N . THR A 1 76 ? 2.475 0.902 -5.098 1 96 76 THR A N 1
ATOM 570 C CA . THR A 1 76 ? 2.227 1.688 -6.301 1 96 76 THR A CA 1
ATOM 571 C C . THR A 1 76 ? 3.029 1.144 -7.48 1 96 76 THR A C 1
ATOM 573 O O . THR A 1 76 ? 2.527 1.079 -8.602 1 96 76 THR A O 1
ATOM 576 N N . PHE A 1 77 ? 4.246 0.785 -7.211 1 97.62 77 PHE A N 1
ATOM 577 C CA . PHE A 1 77 ? 5.094 0.182 -8.234 1 97.62 77 PHE A CA 1
ATOM 578 C C . PHE A 1 77 ? 4.457 -1.087 -8.781 1 97.62 77 PHE A C 1
ATOM 580 O O . PHE A 1 77 ? 4.355 -1.258 -10 1 97.62 77 PHE A O 1
ATOM 587 N N . VAL A 1 78 ? 3.994 -1.954 -7.898 1 96.56 78 VAL A N 1
ATOM 588 C CA . VAL A 1 78 ? 3.383 -3.225 -8.281 1 96.56 78 VAL A CA 1
ATOM 589 C C . VAL A 1 78 ? 2.125 -2.969 -9.102 1 96.56 78 VAL A C 1
ATOM 591 O O . VAL A 1 78 ? 1.902 -3.623 -10.125 1 96.56 78 VAL A O 1
ATOM 594 N N . ALA A 1 79 ? 1.365 -2.033 -8.688 1 95.25 79 ALA A N 1
ATOM 595 C CA . ALA A 1 79 ? 0.147 -1.698 -9.422 1 95.25 79 ALA A CA 1
ATOM 596 C C . ALA A 1 79 ? 0.468 -1.255 -10.844 1 95.25 79 ALA A C 1
ATOM 598 O O . ALA A 1 79 ? -0.238 -1.619 -11.789 1 95.25 79 ALA A O 1
ATOM 599 N N . ALA A 1 80 ? 1.5 -0.489 -10.992 1 96.88 80 ALA A N 1
ATOM 600 C CA . ALA A 1 80 ? 1.897 0.009 -12.305 1 96.88 80 ALA A CA 1
ATOM 601 C C . ALA A 1 80 ? 2.385 -1.129 -13.195 1 96.88 80 ALA A C 1
ATOM 603 O O . ALA A 1 80 ? 2.037 -1.191 -14.375 1 96.88 80 ALA A O 1
ATOM 604 N N . VAL A 1 81 ? 3.16 -2.031 -12.617 1 97.5 81 VAL A N 1
ATOM 605 C CA . VAL A 1 81 ? 3.641 -3.182 -13.375 1 97.5 81 VAL A CA 1
ATOM 606 C C . VAL A 1 81 ? 2.457 -4.051 -13.797 1 97.5 81 VAL A C 1
ATOM 608 O O . VAL A 1 81 ? 2.398 -4.52 -14.938 1 97.5 81 VAL A O 1
ATOM 611 N N . GLU A 1 82 ? 1.551 -4.254 -12.875 1 95.12 82 GLU A N 1
ATOM 612 C CA . GLU A 1 82 ? 0.369 -5.066 -13.148 1 95.12 82 GLU A CA 1
ATOM 613 C C . GLU A 1 82 ? -0.449 -4.48 -14.297 1 95.12 82 GLU A C 1
ATOM 615 O O . GLU A 1 82 ? -0.886 -5.207 -15.188 1 95.12 82 GLU A O 1
ATOM 620 N N . ALA A 1 83 ? -0.665 -3.225 -14.242 1 94.62 83 ALA A N 1
ATOM 621 C CA . ALA A 1 83 ? -1.434 -2.559 -15.289 1 94.62 83 ALA A CA 1
ATOM 622 C C . ALA A 1 83 ? -0.752 -2.709 -16.656 1 94.62 83 ALA A C 1
ATOM 624 O O . ALA A 1 83 ? -1.406 -3.01 -17.656 1 94.62 83 ALA A O 1
ATOM 625 N N . GLU A 1 84 ? 0.536 -2.512 -16.656 1 96.38 84 GLU A N 1
ATOM 626 C CA . GLU A 1 84 ? 1.296 -2.633 -17.906 1 96.38 84 GLU A CA 1
ATOM 627 C C . GLU A 1 84 ? 1.295 -4.07 -18.406 1 96.38 84 GLU A C 1
ATOM 629 O O . GLU A 1 84 ? 1.146 -4.309 -19.609 1 96.38 84 GLU A O 1
ATOM 634 N N . ALA A 1 85 ? 1.508 -5.012 -17.531 1 94.81 85 ALA A N 1
ATOM 635 C CA . ALA A 1 85 ? 1.476 -6.426 -17.891 1 94.81 85 ALA A CA 1
ATOM 636 C C . ALA A 1 85 ? 0.12 -6.809 -18.484 1 94.81 85 ALA A C 1
ATOM 638 O O . ALA A 1 85 ? 0.052 -7.496 -19.5 1 94.81 85 ALA A O 1
ATOM 639 N N . ASP A 1 86 ? -0.876 -6.324 -17.875 1 92.31 86 ASP A N 1
ATOM 640 C CA . ASP A 1 86 ? -2.23 -6.605 -18.344 1 92.31 86 ASP A CA 1
ATOM 641 C C . ASP A 1 86 ? -2.451 -6.059 -19.75 1 92.31 86 ASP A C 1
ATOM 643 O O . ASP A 1 86 ? -3.031 -6.738 -20.594 1 92.31 86 ASP A O 1
ATOM 647 N N . ALA A 1 87 ? -2.01 -4.883 -19.969 1 93.75 87 ALA A N 1
ATOM 648 C CA . ALA A 1 87 ? -2.152 -4.242 -21.266 1 93.75 87 ALA A CA 1
ATOM 649 C C . ALA A 1 87 ? -1.443 -5.043 -22.359 1 93.75 87 ALA A C 1
ATOM 651 O O . ALA A 1 87 ? -1.823 -4.98 -23.531 1 93.75 87 ALA A O 1
ATOM 652 N N . ARG A 1 88 ? -0.521 -5.879 -21.922 1 93 88 ARG A N 1
ATOM 653 C CA . ARG A 1 88 ? 0.272 -6.648 -22.875 1 93 88 ARG A CA 1
ATOM 654 C C . ARG A 1 88 ? -0.157 -8.109 -22.891 1 93 88 ARG A C 1
ATOM 656 O O . ARG A 1 88 ? 0.462 -8.938 -23.562 1 93 88 ARG A O 1
ATOM 663 N N . GLY A 1 89 ? -1.167 -8.375 -22.094 1 89.12 89 GLY A N 1
ATOM 664 C CA . GLY A 1 89 ? -1.691 -9.727 -22.062 1 89.12 89 GLY A CA 1
ATOM 665 C C . GLY A 1 89 ? -0.818 -10.68 -21.266 1 89.12 89 GLY A C 1
ATOM 666 O O . GLY A 1 89 ? -0.829 -11.891 -21.5 1 89.12 89 GLY A O 1
ATOM 667 N N . LEU A 1 90 ? -0.011 -10.156 -20.359 1 89.56 90 LEU A N 1
ATOM 668 C CA . LEU A 1 90 ? 0.888 -10.945 -19.531 1 89.56 90 LEU A CA 1
ATOM 669 C C . LEU A 1 90 ? 0.327 -11.102 -18.109 1 89.56 90 LEU A C 1
ATOM 671 O O . LEU A 1 90 ? -0.411 -10.242 -17.641 1 89.56 90 LEU A O 1
ATOM 675 N N . SER A 1 91 ? 0.693 -12.219 -17.5 1 85.44 91 SER A N 1
ATOM 676 C CA . SER A 1 91 ? 0.357 -12.422 -16.094 1 85.44 91 SER A CA 1
ATOM 677 C C . SER A 1 91 ? 1.51 -12.008 -15.18 1 85.44 91 SER A C 1
ATOM 679 O O . SER A 1 91 ? 2.676 -12.086 -15.578 1 85.44 91 SER A O 1
ATOM 681 N N . LEU A 1 92 ? 1.131 -11.609 -14.031 1 89.44 92 LEU A N 1
ATOM 682 C CA . LEU A 1 92 ? 2.145 -11.211 -13.055 1 89.44 92 LEU A CA 1
ATOM 683 C C . LEU A 1 92 ? 2.123 -12.125 -11.844 1 89.44 92 LEU A C 1
ATOM 685 O O . LEU A 1 92 ? 1.061 -12.398 -11.273 1 89.44 92 LEU A O 1
ATOM 689 N N . ALA A 1 93 ? 3.256 -12.688 -11.516 1 87.31 93 ALA A N 1
ATOM 690 C CA . ALA A 1 93 ? 3.459 -13.422 -10.266 1 87.31 93 ALA A CA 1
ATOM 691 C C . ALA A 1 93 ? 4.23 -12.578 -9.25 1 87.31 93 ALA A C 1
ATOM 693 O O . ALA A 1 93 ? 5.445 -12.414 -9.375 1 87.31 93 ALA A O 1
ATOM 694 N N . LEU A 1 94 ? 3.527 -12.148 -8.273 1 91.38 94 LEU A N 1
ATOM 695 C CA . LEU A 1 94 ? 4.121 -11.242 -7.297 1 91.38 94 LEU A CA 1
ATOM 696 C C . LEU A 1 94 ? 4.676 -12.016 -6.105 1 91.38 94 LEU A C 1
ATOM 698 O O . LEU A 1 94 ? 3.992 -12.883 -5.551 1 91.38 94 LEU A O 1
ATOM 702 N N . HIS A 1 95 ? 5.887 -11.633 -5.68 1 90.75 95 HIS A N 1
ATOM 703 C CA . HIS A 1 95 ? 6.555 -12.227 -4.523 1 90.75 95 HIS A CA 1
ATOM 704 C C . HIS A 1 95 ? 7.062 -11.148 -3.572 1 90.75 95 HIS A C 1
ATOM 706 O O . HIS A 1 95 ? 7.984 -10.398 -3.91 1 90.75 95 HIS A O 1
ATOM 712 N N . ALA A 1 96 ? 6.469 -11.109 -2.424 1 92.06 96 ALA A N 1
ATOM 713 C CA . ALA A 1 96 ? 6.941 -10.203 -1.382 1 92.06 96 ALA A CA 1
ATOM 714 C C . ALA A 1 96 ? 7.945 -10.891 -0.468 1 92.06 96 ALA A C 1
ATOM 716 O O . ALA A 1 96 ? 7.66 -11.953 0.097 1 92.06 96 ALA A O 1
ATOM 717 N N . THR A 1 97 ? 9.094 -10.289 -0.234 1 93 97 THR A N 1
ATOM 718 C CA . THR A 1 97 ? 10.172 -10.969 0.481 1 93 97 THR A CA 1
ATOM 719 C C . THR A 1 97 ? 10.094 -10.672 1.977 1 93 97 THR A C 1
ATOM 721 O O . THR A 1 97 ? 10.789 -11.305 2.775 1 93 97 THR A O 1
ATOM 724 N N . LEU A 1 98 ? 9.25 -9.695 2.377 1 89.5 98 LEU A N 1
ATOM 725 C CA . LEU A 1 98 ? 9.195 -9.234 3.76 1 89.5 98 LEU A CA 1
ATOM 726 C C . LEU A 1 98 ? 10.547 -8.695 4.211 1 89.5 98 LEU A C 1
ATOM 728 O O . LEU A 1 98 ? 10.945 -8.898 5.359 1 89.5 98 LEU A O 1
ATOM 732 N N . ASN A 1 99 ? 11.227 -8.203 3.242 1 89.69 99 ASN A N 1
ATOM 733 C CA . ASN A 1 99 ? 12.539 -7.594 3.447 1 89.69 99 ASN A CA 1
ATOM 734 C C . ASN A 1 99 ? 13.547 -8.602 3.98 1 89.69 99 ASN A C 1
ATOM 736 O O . ASN A 1 99 ? 14.414 -8.258 4.789 1 89.69 99 ASN A O 1
ATOM 740 N N . ARG A 1 100 ? 13.438 -9.844 3.568 1 90.88 100 ARG A N 1
ATOM 741 C CA . ARG A 1 100 ? 14.336 -10.906 4.031 1 90.88 100 ARG A CA 1
ATOM 742 C C . ARG A 1 100 ? 15.203 -11.43 2.891 1 90.88 100 ARG A C 1
ATOM 744 O O . ARG A 1 100 ? 14.688 -11.961 1.908 1 90.88 100 ARG A O 1
ATOM 751 N N . PRO A 1 101 ? 16.469 -11.422 3.092 1 90.25 101 PRO A N 1
ATOM 752 C CA . PRO A 1 101 ? 17.359 -11.875 2.035 1 90.25 101 PRO A CA 1
ATOM 753 C C . PRO A 1 101 ? 17.172 -13.352 1.689 1 90.25 101 PRO A C 1
ATOM 755 O O . PRO A 1 101 ? 17.328 -13.742 0.529 1 90.25 101 PRO A O 1
ATOM 758 N N . ASP A 1 102 ? 16.891 -14.148 2.678 1 89.94 102 ASP A N 1
ATOM 759 C CA . ASP A 1 102 ? 16.719 -15.57 2.424 1 89.94 102 ASP A CA 1
ATOM 760 C C . ASP A 1 102 ? 15.539 -15.812 1.482 1 89.94 102 ASP A C 1
ATOM 762 O O . ASP A 1 102 ? 15.586 -16.719 0.642 1 89.94 102 ASP A O 1
ATOM 766 N N . ARG A 1 103 ? 14.539 -15.039 1.564 1 90.25 103 ARG A N 1
ATOM 767 C CA . ARG A 1 103 ? 13.383 -15.172 0.682 1 90.25 103 ARG A CA 1
ATOM 768 C C . ARG A 1 103 ? 13.719 -14.695 -0.729 1 90.25 103 ARG A C 1
ATOM 770 O O . ARG A 1 103 ? 13.219 -15.25 -1.709 1 90.25 103 ARG A O 1
ATOM 777 N N . GLU A 1 104 ? 14.5 -13.664 -0.802 1 92.38 104 GLU A N 1
ATOM 778 C CA . GLU A 1 104 ? 14.953 -13.227 -2.117 1 92.38 104 GLU A CA 1
ATOM 779 C C . GLU A 1 104 ? 15.609 -14.367 -2.891 1 92.38 104 GLU A C 1
ATOM 781 O O . GLU A 1 104 ? 15.242 -14.641 -4.035 1 92.38 104 GLU A O 1
ATOM 786 N N . LEU A 1 105 ? 16.516 -15.016 -2.189 1 89.44 105 LEU A N 1
ATOM 787 C CA . LEU A 1 105 ? 17.266 -16.109 -2.824 1 89.44 105 LEU A CA 1
ATOM 788 C C . LEU A 1 105 ? 16.328 -17.266 -3.17 1 89.44 105 LEU A C 1
ATOM 790 O O . LEU A 1 105 ? 16.438 -17.844 -4.25 1 89.44 105 LEU A O 1
ATOM 794 N N . LYS A 1 106 ? 15.453 -17.5 -2.281 1 84.62 106 LYS A N 1
ATOM 795 C CA . LYS A 1 106 ? 14.492 -18.578 -2.492 1 84.62 106 LYS A CA 1
ATOM 796 C C . LYS A 1 106 ? 13.641 -18.312 -3.73 1 84.62 106 LYS A C 1
ATOM 798 O O . LYS A 1 106 ? 13.438 -19.219 -4.551 1 84.62 106 LYS A O 1
ATOM 803 N N . TYR A 1 107 ? 13.156 -17.156 -3.92 1 85.69 107 TYR A N 1
ATOM 804 C CA . TYR A 1 107 ? 12.289 -16.828 -5.047 1 85.69 107 TYR A CA 1
ATOM 805 C C . TYR A 1 107 ? 13.062 -16.859 -6.359 1 85.69 107 TYR A C 1
ATOM 807 O O . TYR A 1 107 ? 12.531 -17.281 -7.391 1 85.69 107 TYR A O 1
ATOM 815 N N . LEU A 1 108 ? 14.297 -16.422 -6.297 1 87.75 108 LEU A N 1
ATOM 816 C CA . LEU A 1 108 ? 15.117 -16.453 -7.5 1 87.75 108 LEU A CA 1
ATOM 817 C C . LEU A 1 108 ? 15.328 -17.891 -7.969 1 87.75 108 LEU A C 1
ATOM 819 O O . LEU A 1 108 ? 15.312 -18.172 -9.172 1 87.75 108 LEU A O 1
ATOM 823 N N . ASP A 1 109 ? 15.43 -18.766 -7.035 1 80.06 109 ASP A N 1
ATOM 824 C CA . ASP A 1 109 ? 15.57 -20.188 -7.371 1 80.06 109 ASP A CA 1
ATOM 825 C C . ASP A 1 109 ? 14.289 -20.734 -7.992 1 80.06 109 ASP A C 1
ATOM 827 O O . ASP A 1 109 ? 14.344 -21.484 -8.969 1 80.06 109 ASP A O 1
ATOM 831 N N . HIS A 1 110 ? 13.219 -20.344 -7.453 1 73.06 110 HIS A N 1
ATOM 832 C CA . HIS A 1 110 ? 11.914 -20.797 -7.926 1 73.06 110 HIS A CA 1
ATOM 833 C C . HIS A 1 110 ? 11.648 -20.312 -9.352 1 73.06 110 HIS A C 1
ATOM 835 O O . HIS A 1 110 ? 11.133 -21.078 -10.18 1 73.06 110 HIS A O 1
ATOM 841 N N . ILE A 1 111 ? 11.977 -19.141 -9.648 1 75.19 111 ILE A N 1
ATOM 842 C CA . ILE A 1 111 ? 11.734 -18.531 -10.953 1 75.19 111 ILE A CA 1
ATOM 843 C C . ILE A 1 111 ? 12.656 -19.156 -12 1 75.19 111 ILE A C 1
ATOM 845 O O . ILE A 1 111 ? 12.227 -19.422 -13.125 1 75.19 111 ILE A O 1
ATOM 849 N N . ARG A 1 112 ? 13.812 -19.422 -11.594 1 72.25 112 ARG A N 1
ATOM 850 C CA . ARG A 1 112 ? 14.773 -20.078 -12.477 1 72.25 112 ARG A CA 1
ATOM 851 C C . ARG A 1 112 ? 14.25 -21.438 -12.93 1 72.25 112 ARG A C 1
ATOM 853 O O . ARG A 1 112 ? 14.578 -21.891 -14.031 1 72.25 112 ARG A O 1
ATOM 860 N N . GLN A 1 113 ? 13.414 -21.969 -12.195 1 66.81 113 GLN A N 1
ATOM 861 C CA . GLN A 1 113 ? 12.875 -23.297 -12.484 1 66.81 113 GLN A CA 1
ATOM 862 C C . GLN A 1 113 ? 11.75 -23.219 -13.516 1 66.81 113 GLN A C 1
ATOM 864 O O . GLN A 1 113 ? 11.133 -24.234 -13.844 1 66.81 113 GLN A O 1
ATOM 869 N N . GLY A 1 114 ? 11.547 -22.062 -14.062 1 64.81 114 GLY A N 1
ATOM 870 C CA . GLY A 1 114 ? 10.719 -21.922 -15.25 1 64.81 114 GLY A CA 1
ATOM 871 C C . GLY A 1 114 ? 9.305 -21.453 -14.945 1 64.81 114 GLY A C 1
ATOM 872 O O . GLY A 1 114 ? 8.398 -21.609 -15.758 1 64.81 114 GLY A O 1
ATOM 873 N N . HIS A 1 115 ? 9.18 -20.828 -13.898 1 70.06 115 HIS A N 1
ATOM 874 C CA . HIS A 1 115 ? 7.82 -20.453 -13.539 1 70.06 115 HIS A CA 1
ATOM 875 C C . HIS A 1 115 ? 7.473 -19.062 -14.078 1 70.06 115 HIS A C 1
ATOM 877 O O . HIS A 1 115 ? 6.332 -18.625 -13.953 1 70.06 115 HIS A O 1
ATOM 883 N N . ALA A 1 116 ? 8.484 -18.391 -14.703 1 82.19 116 ALA A N 1
ATOM 884 C CA . ALA A 1 116 ? 8.234 -17.062 -15.258 1 82.19 116 ALA A CA 1
ATOM 885 C C . ALA A 1 116 ? 9.141 -16.797 -16.453 1 82.19 116 ALA A C 1
ATOM 887 O O . ALA A 1 116 ? 10.242 -17.328 -16.547 1 82.19 116 ALA A O 1
ATOM 888 N N . ASP A 1 117 ? 8.68 -15.977 -17.406 1 85.5 117 ASP A N 1
ATOM 889 C CA . ASP A 1 117 ? 9.43 -15.617 -18.609 1 85.5 117 ASP A CA 1
ATOM 890 C C . ASP A 1 117 ? 10.398 -14.469 -18.328 1 85.5 117 ASP A C 1
ATOM 892 O O . ASP A 1 117 ? 11.297 -14.211 -19.125 1 85.5 117 ASP A O 1
ATOM 896 N N . GLY A 1 118 ? 10.281 -13.844 -17.312 1 91.44 118 GLY A N 1
ATOM 897 C CA . GLY A 1 118 ? 11.117 -12.727 -16.906 1 91.44 118 GLY A CA 1
ATOM 898 C C . GLY A 1 118 ? 10.93 -12.328 -15.461 1 91.44 118 GLY A C 1
ATOM 899 O O . GLY A 1 118 ? 9.969 -12.75 -14.82 1 91.44 118 GLY A O 1
ATOM 900 N N . LEU A 1 119 ? 11.969 -11.508 -15.031 1 94.5 119 LEU A N 1
ATOM 901 C CA . LEU A 1 119 ? 11.977 -11.133 -13.617 1 94.5 119 LEU A CA 1
ATOM 902 C C . LEU A 1 119 ? 12.242 -9.641 -13.461 1 94.5 119 LEU A C 1
ATOM 904 O O . LEU A 1 119 ? 13.18 -9.102 -14.055 1 94.5 119 LEU A O 1
ATOM 908 N N . ILE A 1 120 ? 11.352 -9.016 -12.797 1 97.12 120 ILE A N 1
ATOM 909 C CA . ILE A 1 120 ? 11.641 -7.707 -12.234 1 97.12 120 ILE A CA 1
ATOM 910 C C . ILE A 1 120 ? 11.992 -7.848 -10.75 1 97.12 120 ILE A C 1
ATOM 912 O O . ILE A 1 120 ? 11.188 -8.336 -9.961 1 97.12 120 ILE A O 1
ATOM 916 N N . PHE A 1 121 ? 13.188 -7.402 -10.414 1 96.75 121 PHE A N 1
ATOM 917 C CA . PHE A 1 121 ? 13.703 -7.695 -9.086 1 96.75 121 PHE A CA 1
ATOM 918 C C . PHE A 1 121 ? 14.039 -6.41 -8.336 1 96.75 121 PHE A C 1
ATOM 920 O O . PHE A 1 121 ? 14.805 -5.578 -8.828 1 96.75 121 PHE A O 1
ATOM 927 N N . ILE A 1 122 ? 13.453 -6.246 -7.152 1 96.62 122 ILE A N 1
ATOM 928 C CA . ILE A 1 122 ? 13.75 -5.129 -6.262 1 96.62 122 ILE A CA 1
ATOM 929 C C . ILE A 1 122 ? 14.25 -5.66 -4.922 1 96.62 122 ILE A C 1
ATOM 931 O O . ILE A 1 122 ? 13.625 -6.543 -4.324 1 96.62 122 ILE A O 1
ATOM 935 N N . THR A 1 123 ? 15.32 -5.137 -4.438 1 92.75 123 THR A N 1
ATOM 936 C CA . THR A 1 123 ? 15.844 -5.449 -3.111 1 92.75 123 THR A CA 1
ATOM 937 C C . THR A 1 123 ? 16 -4.18 -2.277 1 92.75 123 THR A C 1
ATOM 939 O O . THR A 1 123 ? 16.031 -3.076 -2.822 1 92.75 123 THR A O 1
ATOM 942 N N . ASN A 1 124 ? 15.875 -4.316 -1.011 1 88.12 124 ASN A N 1
ATOM 943 C CA . ASN A 1 124 ? 16.141 -3.227 -0.073 1 88.12 124 ASN A CA 1
ATOM 944 C C . ASN A 1 124 ? 17.406 -3.465 0.727 1 88.12 124 ASN A C 1
ATOM 946 O O . ASN A 1 124 ? 17.547 -2.969 1.846 1 88.12 124 ASN A O 1
ATOM 950 N N . HIS A 1 125 ? 18.281 -4.238 0.126 1 84.81 125 HIS A N 1
ATOM 951 C CA . HIS A 1 125 ? 19.562 -4.555 0.738 1 84.81 125 HIS A CA 1
ATOM 952 C C . HIS A 1 125 ? 20.719 -4.285 -0.227 1 84.81 125 HIS A C 1
ATOM 954 O O . HIS A 1 125 ? 20.5 -4.172 -1.437 1 84.81 125 HIS A O 1
ATOM 960 N N . ALA A 1 126 ? 21.875 -4.168 0.52 1 81.12 126 ALA A N 1
ATOM 961 C CA . ALA A 1 126 ? 23.062 -4.121 -0.32 1 81.12 126 ALA A CA 1
ATOM 962 C C . ALA A 1 126 ? 23.25 -5.426 -1.086 1 81.12 126 ALA A C 1
ATOM 964 O O . ALA A 1 126 ? 23.016 -6.508 -0.545 1 81.12 126 ALA A O 1
ATOM 965 N N . GLY A 1 127 ? 23.484 -5.332 -2.314 1 79.5 127 GLY A N 1
ATOM 966 C CA . GLY A 1 127 ? 23.703 -6.523 -3.113 1 79.5 127 GLY A CA 1
ATOM 967 C C . GLY A 1 127 ? 24.812 -7.41 -2.568 1 79.5 127 GLY A C 1
ATOM 968 O O . GLY A 1 127 ? 25.656 -6.953 -1.798 1 79.5 127 GLY A O 1
ATOM 969 N N . SER A 1 128 ? 24.625 -8.641 -2.799 1 85.81 128 SER A N 1
ATOM 970 C CA . SER A 1 128 ? 25.656 -9.625 -2.471 1 85.81 128 SER A CA 1
ATOM 971 C C . SER A 1 128 ? 26.109 -10.391 -3.713 1 85.81 128 SER A C 1
ATOM 973 O O . SER A 1 128 ? 25.422 -10.375 -4.734 1 85.81 128 SER A O 1
ATOM 975 N N . ARG A 1 129 ? 27.266 -10.93 -3.576 1 88.56 129 ARG A N 1
ATOM 976 C CA . ARG A 1 129 ? 27.766 -11.742 -4.68 1 88.56 129 ARG A CA 1
ATOM 977 C C . ARG A 1 129 ? 26.812 -12.898 -4.984 1 88.56 129 ARG A C 1
ATOM 979 O O . ARG A 1 129 ? 26.562 -13.219 -6.148 1 88.56 129 ARG A O 1
ATOM 986 N N . ALA A 1 130 ? 26.312 -13.469 -3.988 1 89.12 130 ALA A N 1
ATOM 987 C CA . ALA A 1 130 ? 25.375 -14.578 -4.152 1 89.12 130 ALA A CA 1
ATOM 988 C C . ALA A 1 130 ? 24.125 -14.141 -4.918 1 89.12 130 ALA A C 1
ATOM 990 O O . ALA A 1 130 ? 23.656 -14.859 -5.805 1 89.12 130 ALA A O 1
ATOM 991 N N . LEU A 1 131 ? 23.688 -13 -4.594 1 92.25 131 LEU A N 1
ATOM 992 C CA . LEU A 1 131 ? 22.5 -12.453 -5.258 1 92.25 131 LEU A CA 1
ATOM 993 C C . LEU A 1 131 ? 22.797 -12.141 -6.719 1 92.25 131 LEU A C 1
ATOM 995 O O . LEU A 1 131 ? 22 -12.477 -7.602 1 92.25 131 LEU A O 1
ATOM 999 N N . ALA A 1 132 ? 23.938 -11.578 -6.926 1 93.19 132 ALA A N 1
ATOM 1000 C CA . ALA A 1 132 ? 24.344 -11.242 -8.289 1 93.19 132 ALA A CA 1
ATOM 1001 C C . ALA A 1 132 ? 24.469 -12.492 -9.148 1 93.19 132 ALA A C 1
ATOM 1003 O O . ALA A 1 132 ? 24.031 -12.508 -10.305 1 93.19 132 ALA A O 1
ATOM 1004 N N . GLU A 1 133 ? 25 -13.492 -8.602 1 91.31 133 GLU A N 1
ATOM 1005 C CA . GLU A 1 133 ? 25.172 -14.75 -9.32 1 91.31 133 GLU A CA 1
ATOM 1006 C C . GLU A 1 133 ? 23.828 -15.359 -9.719 1 91.31 133 GLU A C 1
ATOM 1008 O O . GLU A 1 133 ? 23.656 -15.836 -10.844 1 91.31 133 GLU A O 1
ATOM 1013 N N . LYS A 1 134 ? 22.984 -15.312 -8.82 1 91 134 LYS A N 1
ATOM 1014 C CA . LYS A 1 134 ? 21.656 -15.875 -9.102 1 91 134 LYS A CA 1
ATOM 1015 C C . LYS A 1 134 ? 20.922 -15.055 -10.148 1 91 134 LYS A C 1
ATOM 1017 O O . LYS A 1 134 ? 20.266 -15.609 -11.031 1 91 134 LYS A O 1
ATOM 1022 N N . VAL A 1 135 ? 21.031 -13.758 -10.055 1 91.88 135 VAL A N 1
ATOM 1023 C CA . VAL A 1 135 ? 20.406 -12.867 -11.023 1 91.88 135 VAL A CA 1
ATOM 1024 C C . VAL A 1 135 ? 21 -13.094 -12.406 1 91.88 135 VAL A C 1
ATOM 1026 O O . VAL A 1 135 ? 20.281 -13.203 -13.398 1 91.88 135 VAL A O 1
ATOM 1029 N N . ASN A 1 136 ? 22.297 -13.266 -12.43 1 89.31 136 ASN A N 1
ATOM 1030 C CA . ASN A 1 136 ? 23.016 -13.406 -13.688 1 89.31 136 ASN A CA 1
ATOM 1031 C C . ASN A 1 136 ? 22.75 -14.75 -14.352 1 89.31 136 ASN A C 1
ATOM 1033 O O . ASN A 1 136 ? 22.812 -14.875 -15.57 1 89.31 136 ASN A O 1
ATOM 1037 N N . SER A 1 137 ? 22.469 -15.672 -13.477 1 84.12 137 SER A N 1
ATOM 1038 C CA . SER A 1 137 ? 22.281 -17.016 -14.016 1 84.12 137 SER A CA 1
ATOM 1039 C C . SER A 1 137 ? 20.812 -17.312 -14.258 1 84.12 137 SER A C 1
ATOM 1041 O O . SER A 1 137 ? 20.469 -18.391 -14.75 1 84.12 137 SER A O 1
ATOM 1043 N N . GLY A 1 138 ? 20.234 -16.203 -13.852 1 79.88 138 GLY A N 1
ATOM 1044 C CA . GLY A 1 138 ? 18.797 -16.359 -14.055 1 79.88 138 GLY A CA 1
ATOM 1045 C C . GLY A 1 138 ? 18.312 -15.812 -15.391 1 79.88 138 GLY A C 1
ATOM 1046 O O . GLY A 1 138 ? 19.109 -15.242 -16.141 1 79.88 138 GLY A O 1
ATOM 1047 N N . GLY A 1 139 ? 17.359 -16.234 -16.094 1 81.69 139 GLY A N 1
ATOM 1048 C CA . GLY A 1 139 ? 16.734 -15.773 -17.328 1 81.69 139 GLY A CA 1
ATOM 1049 C C . GLY A 1 139 ? 16.609 -14.258 -17.406 1 81.69 139 GLY A C 1
ATOM 1050 O O . GLY A 1 139 ? 17.328 -13.539 -16.719 1 81.69 139 GLY A O 1
ATOM 1051 N N . PRO A 1 140 ? 15.938 -13.617 -18.281 1 89.94 140 PRO A N 1
ATOM 1052 C CA . PRO A 1 140 ? 15.734 -12.172 -18.406 1 89.94 140 PRO A CA 1
ATOM 1053 C C . PRO A 1 140 ? 15.32 -11.516 -17.094 1 89.94 140 PRO A C 1
ATOM 1055 O O . PRO A 1 140 ? 14.406 -11.992 -16.422 1 89.94 140 PRO A O 1
ATOM 1058 N N . CYS A 1 141 ? 16.078 -10.438 -16.766 1 93.81 141 CYS A N 1
ATOM 1059 C CA . CYS A 1 141 ? 15.859 -9.773 -15.492 1 93.81 141 CYS A CA 1
ATOM 1060 C C . CYS A 1 141 ? 16.125 -8.281 -15.594 1 93.81 141 CYS A C 1
ATOM 1062 O O . CYS A 1 141 ? 16.984 -7.852 -16.375 1 93.81 141 CYS A O 1
ATOM 1064 N N . VAL A 1 142 ? 15.375 -7.516 -14.891 1 96.5 142 VAL A N 1
ATOM 1065 C CA . VAL A 1 142 ? 15.648 -6.098 -14.672 1 96.5 142 VAL A CA 1
ATOM 1066 C C . VAL A 1 142 ? 15.719 -5.805 -13.18 1 96.5 142 VAL A C 1
ATOM 1068 O O . VAL A 1 142 ? 14.852 -6.238 -12.414 1 96.5 142 VAL A O 1
ATOM 1071 N N . VAL A 1 143 ? 16.797 -5.152 -12.773 1 96.62 143 VAL A N 1
ATOM 1072 C CA . VAL A 1 143 ? 16.953 -4.703 -11.391 1 96.62 143 VAL A CA 1
ATOM 1073 C C . VAL A 1 143 ? 16.453 -3.266 -11.258 1 96.62 143 VAL A C 1
ATOM 1075 O O . VAL A 1 143 ? 16.859 -2.391 -12.031 1 96.62 143 VAL A O 1
ATOM 1078 N N . VAL A 1 144 ? 15.594 -3.066 -10.273 1 97.44 144 VAL A N 1
ATOM 1079 C CA . VAL A 1 144 ? 14.945 -1.767 -10.148 1 97.44 144 VAL A CA 1
ATOM 1080 C C . VAL A 1 144 ? 15.188 -1.199 -8.75 1 97.44 144 VAL A C 1
ATOM 1082 O O . VAL A 1 144 ? 15.336 -1.952 -7.785 1 97.44 144 VAL A O 1
ATOM 1085 N N . ASP A 1 145 ? 15.312 0.149 -8.586 1 95.62 145 ASP A N 1
ATOM 1086 C CA . ASP A 1 145 ? 15.297 0.934 -7.355 1 95.62 145 ASP A CA 1
ATOM 1087 C C . ASP A 1 145 ? 16.641 0.852 -6.633 1 95.62 145 ASP A C 1
ATOM 1089 O O . ASP A 1 145 ? 17.234 1.879 -6.301 1 95.62 145 ASP A O 1
ATOM 1093 N N . GLU A 1 146 ? 17.109 -0.361 -6.352 1 93.75 146 GLU A N 1
ATOM 1094 C CA . GLU A 1 146 ? 18.391 -0.553 -5.68 1 93.75 146 GLU A CA 1
ATOM 1095 C C . GLU A 1 146 ? 19.328 -1.437 -6.508 1 93.75 146 GLU A C 1
ATOM 1097 O O . GLU A 1 146 ? 18.875 -2.398 -7.137 1 93.75 146 GLU A O 1
ATOM 1102 N N . ASP A 1 147 ? 20.562 -1.162 -6.367 1 92.81 147 ASP A N 1
ATOM 1103 C CA . ASP A 1 147 ? 21.562 -1.844 -7.191 1 92.81 147 ASP A CA 1
ATOM 1104 C C . ASP A 1 147 ? 21.938 -3.191 -6.586 1 92.81 147 ASP A C 1
ATOM 1106 O O . ASP A 1 147 ? 21.859 -3.373 -5.367 1 92.81 147 ASP A O 1
ATOM 1110 N N . ILE A 1 148 ? 22.188 -4.105 -7.438 1 92.5 148 ILE A N 1
ATOM 1111 C CA . ILE A 1 148 ? 22.922 -5.328 -7.125 1 92.5 148 ILE A CA 1
ATOM 1112 C C . ILE A 1 148 ? 24.281 -5.316 -7.84 1 92.5 148 ILE A C 1
ATOM 1114 O O . ILE A 1 148 ? 24.359 -5.609 -9.031 1 92.5 148 ILE A O 1
ATOM 1118 N N . ALA A 1 149 ? 25.25 -5.105 -6.969 1 88 149 ALA A N 1
ATOM 1119 C CA . ALA A 1 149 ? 26.578 -4.992 -7.551 1 88 149 ALA A CA 1
ATOM 1120 C C . ALA A 1 149 ? 26.953 -6.246 -8.336 1 88 149 ALA A C 1
ATOM 1122 O O . ALA A 1 149 ? 26.656 -7.363 -7.906 1 88 149 ALA A O 1
ATOM 1123 N N . GLU A 1 150 ? 27.469 -6.137 -9.492 1 88.56 150 GLU A N 1
ATOM 1124 C CA . GLU A 1 150 ? 28 -7.199 -10.344 1 88.56 150 GLU A CA 1
ATOM 1125 C C . GLU A 1 150 ? 26.891 -7.879 -11.141 1 88.56 150 GLU A C 1
ATOM 1127 O O . GLU A 1 150 ? 27.156 -8.766 -11.953 1 88.56 150 GLU A O 1
ATOM 1132 N N . ALA A 1 151 ? 25.656 -7.535 -10.812 1 91.75 151 ALA A N 1
ATOM 1133 C CA . ALA A 1 151 ? 24.594 -8.039 -11.688 1 91.75 151 ALA A CA 1
ATOM 1134 C C . ALA A 1 151 ? 24.734 -7.465 -13.094 1 91.75 151 ALA A C 1
ATOM 1136 O O . ALA A 1 151 ? 24.922 -6.258 -13.266 1 91.75 151 ALA A O 1
ATOM 1137 N N . ARG A 1 152 ? 24.641 -8.297 -14.07 1 90.81 152 ARG A N 1
ATOM 1138 C CA . ARG A 1 152 ? 24.812 -7.906 -15.469 1 90.81 152 ARG A CA 1
ATOM 1139 C C . ARG A 1 152 ? 23.469 -7.914 -16.203 1 90.81 152 ARG A C 1
ATOM 1141 O O . ARG A 1 152 ? 23.328 -8.547 -17.25 1 90.81 152 ARG A O 1
ATOM 1148 N N . VAL A 1 153 ? 22.578 -7.191 -15.688 1 92.62 153 VAL A N 1
ATOM 1149 C CA . VAL A 1 153 ? 21.234 -7.031 -16.234 1 92.62 153 VAL A CA 1
ATOM 1150 C C . VAL A 1 153 ? 20.875 -5.551 -16.297 1 92.62 153 VAL A C 1
ATOM 1152 O O . VAL A 1 153 ? 21.531 -4.715 -15.672 1 92.62 153 VAL A O 1
ATOM 1155 N N . PRO A 1 154 ? 19.875 -5.191 -17.125 1 94.81 154 PRO A N 1
ATOM 1156 C CA . PRO A 1 154 ? 19.438 -3.793 -17.109 1 94.81 154 PRO A CA 1
ATOM 1157 C C . PRO A 1 154 ? 19.047 -3.318 -15.719 1 94.81 154 PRO A C 1
ATOM 1159 O O . PRO A 1 154 ? 18.453 -4.078 -14.945 1 94.81 154 PRO A O 1
ATOM 1162 N N . LYS A 1 155 ? 19.422 -2.135 -15.461 1 96.06 155 LYS A N 1
ATOM 1163 C CA . LYS A 1 155 ? 19.109 -1.508 -14.172 1 96.06 155 LYS A CA 1
ATOM 1164 C C . LYS A 1 155 ? 18.312 -0.226 -14.359 1 96.06 155 LYS A C 1
ATOM 1166 O O . LYS A 1 155 ? 18.562 0.54 -15.297 1 96.06 155 LYS A O 1
ATOM 1171 N N . LEU A 1 156 ? 17.312 -0.033 -13.555 1 97.88 156 LEU A N 1
ATOM 1172 C CA . LEU A 1 156 ? 16.406 1.104 -13.625 1 97.88 156 LEU A CA 1
ATOM 1173 C C . LEU A 1 156 ? 16.25 1.763 -12.266 1 97.88 156 LEU A C 1
ATOM 1175 O O . LEU A 1 156 ? 15.766 1.131 -11.32 1 97.88 156 LEU A O 1
ATOM 1179 N N . PHE A 1 157 ? 16.641 3.029 -12.141 1 97.81 157 PHE A N 1
ATOM 1180 C CA . PHE A 1 157 ? 16.578 3.789 -10.898 1 97.81 157 PHE A CA 1
ATOM 1181 C C . PHE A 1 157 ? 15.961 5.164 -11.141 1 97.81 157 PHE A C 1
ATOM 1183 O O . PHE A 1 157 ? 15.812 5.59 -12.289 1 97.81 157 PHE A O 1
ATOM 1190 N N . CYS A 1 158 ? 15.555 5.824 -10.086 1 97.94 158 CYS A N 1
ATOM 1191 C CA . CYS A 1 158 ? 15.352 7.266 -10.203 1 97.94 158 CYS A CA 1
ATOM 1192 C C . CYS A 1 158 ? 16.656 8.016 -10.016 1 97.94 158 CYS A C 1
ATOM 1194 O O . CYS A 1 158 ? 17.656 7.441 -9.555 1 97.94 158 CYS A O 1
ATOM 1196 N N . ASP A 1 159 ? 16.719 9.227 -10.391 1 98.56 159 ASP A N 1
ATOM 1197 C CA . ASP A 1 159 ? 17.922 10.031 -10.234 1 98.56 159 ASP A CA 1
ATOM 1198 C C . ASP A 1 159 ? 18.109 10.484 -8.789 1 98.56 159 ASP A C 1
ATOM 1200 O O . ASP A 1 159 ? 17.844 11.641 -8.461 1 98.56 159 ASP A O 1
ATOM 1204 N N . ASN A 1 160 ? 18.625 9.594 -8.047 1 97.81 160 ASN A N 1
ATOM 1205 C CA . ASN A 1 160 ? 18.812 9.805 -6.613 1 97.81 160 ASN A CA 1
ATOM 1206 C C . ASN A 1 160 ? 19.734 10.992 -6.336 1 97.81 160 ASN A C 1
ATOM 1208 O O . ASN A 1 160 ? 19.469 11.781 -5.426 1 97.81 160 ASN A O 1
ATOM 1212 N N . ALA A 1 161 ? 20.75 11.094 -7.082 1 98.31 161 ALA A N 1
ATOM 1213 C CA . ALA A 1 161 ? 21.703 12.188 -6.879 1 98.31 161 ALA A CA 1
ATOM 1214 C C . ALA A 1 161 ? 21.031 13.539 -7.125 1 98.31 161 ALA A C 1
ATOM 1216 O O . ALA A 1 161 ? 21.172 14.469 -6.324 1 98.31 161 ALA A O 1
ATOM 1217 N N . GLU A 1 162 ? 20.281 13.578 -8.18 1 98.81 162 GLU A N 1
ATOM 1218 C CA . GLU A 1 162 ? 19.562 14.82 -8.469 1 98.81 162 GLU A CA 1
ATOM 1219 C C . GLU A 1 162 ? 18.531 15.117 -7.387 1 98.81 162 GLU A C 1
ATOM 1221 O O . GLU A 1 162 ? 18.344 16.266 -7.008 1 98.81 162 GLU A O 1
ATOM 1226 N N . GLY A 1 163 ? 17.906 14.094 -6.957 1 98.81 163 GLY A N 1
ATOM 1227 C CA . GLY A 1 163 ? 16.953 14.281 -5.867 1 98.81 163 GLY A CA 1
ATOM 1228 C C . GLY A 1 163 ? 17.594 14.875 -4.625 1 98.81 163 GLY A C 1
ATOM 1229 O O . GLY A 1 163 ? 17.047 15.805 -4.02 1 98.81 163 GLY A O 1
ATOM 1230 N N . GLY A 1 164 ? 18.719 14.32 -4.258 1 98.56 164 GLY A N 1
ATOM 1231 C CA . GLY A 1 164 ? 19.469 14.891 -3.148 1 98.56 164 GLY A CA 1
ATOM 1232 C C . GLY A 1 164 ? 19.859 16.344 -3.379 1 98.56 164 GLY A C 1
ATOM 1233 O O . GLY A 1 164 ? 19.75 17.172 -2.48 1 98.56 164 GLY A O 1
ATOM 1234 N N . ARG A 1 165 ? 20.297 16.609 -4.562 1 98.88 165 ARG A N 1
ATOM 1235 C CA . ARG A 1 165 ? 20.75 17.953 -4.914 1 98.88 165 ARG A CA 1
ATOM 1236 C C . ARG A 1 165 ? 19.625 18.969 -4.789 1 98.88 165 ARG A C 1
ATOM 1238 O O . ARG A 1 165 ? 19.828 20.062 -4.246 1 98.88 165 ARG A O 1
ATOM 1245 N N . LEU A 1 166 ? 18.469 18.625 -5.27 1 98.94 166 LEU A N 1
ATOM 1246 C CA . LEU A 1 166 ? 17.297 19.484 -5.195 1 98.94 166 LEU A CA 1
ATOM 1247 C C . LEU A 1 166 ? 16.938 19.797 -3.744 1 98.94 166 LEU A C 1
ATOM 1249 O O . LEU A 1 166 ? 16.672 20.938 -3.395 1 98.94 166 LEU A O 1
ATOM 1253 N N . ALA A 1 167 ? 17.016 18.75 -2.914 1 98.88 167 ALA A N 1
ATOM 1254 C CA . ALA A 1 167 ? 16.703 18.906 -1.496 1 98.88 167 ALA A CA 1
ATOM 1255 C C . ALA A 1 167 ? 17.719 19.812 -0.812 1 98.88 167 ALA A C 1
ATOM 1257 O O . ALA A 1 167 ? 17.359 20.719 -0.064 1 98.88 167 ALA A O 1
ATOM 1258 N N . GLY A 1 168 ? 18.969 19.562 -1.08 1 98.88 168 GLY A N 1
ATOM 1259 C CA . GLY A 1 168 ? 20.031 20.375 -0.509 1 98.88 168 GLY A CA 1
ATOM 1260 C C . GLY A 1 168 ? 19.938 21.844 -0.901 1 98.88 168 GLY A C 1
ATOM 1261 O O . GLY A 1 168 ? 20.047 22.719 -0.048 1 98.88 168 GLY A O 1
ATOM 1262 N N . ARG A 1 169 ? 19.719 22.078 -2.172 1 98.88 169 ARG A N 1
ATOM 1263 C CA . ARG A 1 169 ? 19.594 23.438 -2.66 1 98.88 169 ARG A CA 1
ATOM 1264 C C . ARG A 1 169 ? 18.422 24.156 -1.98 1 98.88 169 ARG A C 1
ATOM 1266 O O . ARG A 1 169 ? 18.547 25.328 -1.603 1 98.88 169 ARG A O 1
ATOM 1273 N N . ARG A 1 170 ? 17.328 23.453 -1.825 1 98.88 170 ARG A N 1
ATOM 1274 C CA . ARG A 1 170 ? 16.141 24.047 -1.228 1 98.88 170 ARG A CA 1
ATOM 1275 C C . ARG A 1 170 ? 16.406 24.484 0.21 1 98.88 170 ARG A C 1
ATOM 1277 O O . ARG A 1 170 ? 16.016 25.578 0.615 1 98.88 170 ARG A O 1
ATOM 1284 N N . LEU A 1 171 ? 17.062 23.625 0.954 1 98.81 171 LEU A N 1
ATOM 1285 C CA . LEU A 1 171 ? 17.328 23.938 2.355 1 98.81 171 LEU A CA 1
ATOM 1286 C C . LEU A 1 171 ? 18.375 25.047 2.479 1 98.81 171 LEU A C 1
ATOM 1288 O O . LEU A 1 171 ? 18.234 25.938 3.318 1 98.81 171 LEU A O 1
ATOM 1292 N N . ALA A 1 172 ? 19.375 25.031 1.638 1 98.75 172 ALA A N 1
ATOM 1293 C CA . ALA A 1 172 ? 20.422 26.047 1.665 1 98.75 172 ALA A CA 1
ATOM 1294 C C . ALA A 1 172 ? 19.844 27.422 1.3 1 98.75 172 ALA A C 1
ATOM 1296 O O . ALA A 1 172 ? 20.188 28.422 1.925 1 98.75 172 ALA A O 1
ATOM 1297 N N . ARG A 1 173 ? 19.016 27.422 0.274 1 98.62 173 ARG A N 1
ATOM 1298 C CA . ARG A 1 173 ? 18.391 28.672 -0.158 1 98.62 173 ARG A CA 1
ATOM 1299 C C . ARG A 1 173 ? 17.516 29.266 0.95 1 98.62 173 ARG A C 1
ATOM 1301 O O . ARG A 1 173 ? 17.406 30.484 1.072 1 98.62 173 ARG A O 1
ATOM 1308 N N . ALA A 1 174 ? 16.938 28.406 1.774 1 98.56 174 ALA A N 1
ATOM 1309 C CA . ALA A 1 174 ? 16.125 28.859 2.891 1 98.56 174 ALA A CA 1
ATOM 1310 C C . ALA A 1 174 ? 16.984 29.422 4.02 1 98.56 174 ALA A C 1
ATOM 1312 O O . ALA A 1 174 ? 16.469 30.047 4.949 1 98.56 174 ALA A O 1
ATOM 1313 N N . GLY A 1 175 ? 18.297 29.125 3.969 1 98.12 175 GLY A N 1
ATOM 1314 C CA . GLY A 1 175 ? 19.203 29.719 4.926 1 98.12 175 GLY A CA 1
ATOM 1315 C C . GLY A 1 175 ? 19.797 28.719 5.902 1 98.12 175 GLY A C 1
ATOM 1316 O O . GLY A 1 175 ? 20.578 29.078 6.789 1 98.12 175 GLY A O 1
ATOM 1317 N N . HIS A 1 176 ? 19.547 27.422 5.734 1 98.31 176 HIS A N 1
ATOM 1318 C CA . HIS A 1 176 ? 20.031 26.406 6.664 1 98.31 176 HIS A CA 1
ATOM 1319 C C . HIS A 1 176 ? 21.5 26.094 6.414 1 98.31 176 HIS A C 1
ATOM 1321 O O . HIS A 1 176 ? 21.938 26.016 5.262 1 98.31 176 HIS A O 1
ATOM 1327 N N . ARG A 1 177 ? 22.25 25.938 7.5 1 97.75 177 ARG A N 1
ATOM 1328 C CA . ARG A 1 177 ? 23.688 25.672 7.398 1 97.75 177 ARG A CA 1
ATOM 1329 C C . ARG A 1 177 ? 24.078 24.484 8.25 1 97.75 177 ARG A C 1
ATOM 1331 O O . ARG A 1 177 ? 25.188 23.953 8.117 1 97.75 177 ARG A O 1
ATOM 1338 N N . HIS A 1 178 ? 23.234 24.062 9.141 1 97.81 178 HIS A N 1
ATOM 1339 C CA . HIS A 1 178 ? 23.359 22.875 9.961 1 97.81 178 HIS A CA 1
ATOM 1340 C C . HIS A 1 178 ? 22.141 21.953 9.789 1 97.81 178 HIS A C 1
ATOM 1342 O O . HIS A 1 178 ? 21.047 22.297 10.234 1 97.81 178 HIS A O 1
ATOM 1348 N N . VAL A 1 179 ? 22.422 20.797 9.125 1 98.31 179 VAL A N 1
ATOM 1349 C CA . VAL A 1 179 ? 21.281 19.984 8.703 1 98.31 179 VAL A CA 1
ATOM 1350 C C . VAL A 1 179 ? 21.531 18.531 9.039 1 98.31 179 VAL A C 1
ATOM 1352 O O . VAL A 1 179 ? 22.672 18.125 9.305 1 98.31 179 VAL A O 1
ATOM 1355 N N . LEU A 1 180 ? 20.422 17.75 9.094 1 98.56 180 LEU A N 1
ATOM 1356 C CA . LEU A 1 180 ? 20.469 16.312 9.367 1 98.56 180 LEU A CA 1
ATOM 1357 C C . LEU A 1 180 ? 19.922 15.523 8.18 1 98.56 180 LEU A C 1
ATOM 1359 O O . LEU A 1 180 ? 18.844 15.805 7.676 1 98.56 180 LEU A O 1
ATOM 1363 N N . PHE A 1 181 ? 20.734 14.609 7.711 1 98.31 181 PHE A N 1
ATOM 1364 C CA . PHE A 1 181 ? 20.344 13.633 6.695 1 98.31 181 PHE A CA 1
ATOM 1365 C C . PHE A 1 181 ? 19.953 12.312 7.34 1 98.31 181 PHE A C 1
ATOM 1367 O O . PHE A 1 181 ? 20.734 11.711 8.086 1 98.31 181 PHE A O 1
ATOM 1374 N N . ILE A 1 182 ? 18.656 11.883 7.051 1 97.56 182 ILE A N 1
ATOM 1375 C CA . ILE A 1 182 ? 18.188 10.602 7.566 1 97.56 182 ILE A CA 1
ATOM 1376 C C . ILE A 1 182 ? 17.938 9.641 6.406 1 97.56 182 ILE A C 1
ATOM 1378 O O . ILE A 1 182 ? 17.109 9.898 5.539 1 97.56 182 ILE A O 1
ATOM 1382 N N . GLY A 1 183 ? 18.578 8.539 6.488 1 89.19 183 GLY A N 1
ATOM 1383 C CA . GLY A 1 183 ? 18.203 7.508 5.531 1 89.19 183 GLY A CA 1
ATOM 1384 C C . GLY A 1 183 ? 19.406 6.805 4.926 1 89.19 183 GLY A C 1
ATOM 1385 O O . GLY A 1 183 ? 20.531 7.305 5.012 1 89.19 183 GLY A O 1
ATOM 1386 N N . GLY A 1 184 ? 19.219 5.637 4.359 1 78.75 184 GLY A N 1
ATOM 1387 C CA . GLY A 1 184 ? 20.031 4.727 3.562 1 78.75 184 GLY A CA 1
ATOM 1388 C C . GLY A 1 184 ? 21.391 4.438 4.18 1 78.75 184 GLY A C 1
ATOM 1389 O O . GLY A 1 184 ? 21.938 5.266 4.91 1 78.75 184 GLY A O 1
ATOM 1390 N N . VAL A 1 185 ? 21.781 3.162 4.012 1 75.12 185 VAL A N 1
ATOM 1391 C CA . VAL A 1 185 ? 23.141 2.799 4.398 1 75.12 185 VAL A CA 1
ATOM 1392 C C . VAL A 1 185 ? 24.094 2.998 3.213 1 75.12 185 VAL A C 1
ATOM 1394 O O . VAL A 1 185 ? 23.656 3.004 2.059 1 75.12 185 VAL A O 1
ATOM 1397 N N . ASP A 1 186 ? 25.281 3.213 3.49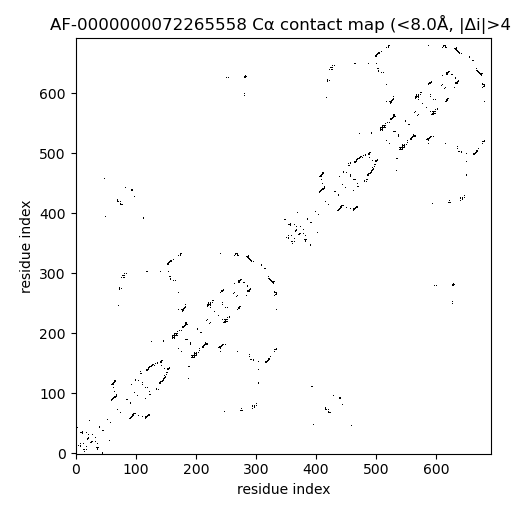 1 74.88 186 ASP A N 1
ATOM 1398 C CA . ASP A 1 186 ? 26.266 3.566 2.471 1 74.88 186 ASP A CA 1
ATOM 1399 C C . ASP A 1 186 ? 26.422 2.439 1.453 1 74.88 186 ASP A C 1
ATOM 1401 O O . ASP A 1 186 ? 26.844 2.676 0.318 1 74.88 186 ASP A O 1
ATOM 1405 N N . GLN A 1 187 ? 25.984 1.346 1.864 1 81.38 187 GLN A N 1
ATOM 1406 C CA . GLN A 1 187 ? 26.156 0.21 0.964 1 81.38 187 GLN A CA 1
ATOM 1407 C C . GLN A 1 187 ? 25.047 0.172 -0.088 1 81.38 187 GLN A C 1
ATOM 1409 O O . GLN A 1 187 ? 25.156 -0.546 -1.084 1 81.38 187 GLN A O 1
ATOM 1414 N N . MET A 1 188 ? 24.141 1.002 0.048 1 87.81 188 MET A N 1
ATOM 1415 C CA . MET A 1 188 ? 23.047 1.105 -0.918 1 87.81 188 MET A CA 1
ATOM 1416 C C . MET A 1 188 ? 23.234 2.324 -1.815 1 87.81 188 MET A C 1
ATOM 1418 O O . MET A 1 188 ? 23.516 3.42 -1.331 1 87.81 188 MET A O 1
ATOM 1422 N N . ILE A 1 189 ? 23.047 2.176 -3.049 1 90.75 189 ILE A N 1
ATOM 1423 C CA . ILE A 1 189 ? 23.297 3.266 -3.988 1 90.75 189 ILE A CA 1
ATOM 1424 C C . ILE A 1 189 ? 22.25 4.363 -3.793 1 90.75 189 ILE A C 1
ATOM 1426 O O . ILE A 1 189 ? 22.547 5.547 -3.992 1 90.75 189 ILE A O 1
ATOM 1430 N N . SER A 1 190 ? 21.031 3.957 -3.51 1 92.44 190 SER A N 1
ATOM 1431 C CA . SER A 1 190 ? 19.984 4.953 -3.291 1 92.44 190 SER A CA 1
ATOM 1432 C C . SER A 1 190 ? 20.406 5.969 -2.23 1 92.44 190 SER A C 1
ATOM 1434 O O . SER A 1 190 ? 20.484 7.164 -2.51 1 92.44 190 SER A O 1
ATOM 1436 N N . GLY A 1 191 ? 20.781 5.406 -1.083 1 93.38 191 GLY A N 1
ATOM 1437 C CA . GLY A 1 191 ? 21.203 6.273 0.004 1 93.38 191 GLY A CA 1
ATOM 1438 C C . GLY A 1 191 ? 22.469 7.051 -0.307 1 93.38 191 GLY A C 1
ATOM 1439 O O . GLY A 1 191 ? 22.547 8.25 -0.038 1 93.38 191 GLY A O 1
ATOM 1440 N N . ALA A 1 192 ? 23.469 6.402 -0.892 1 94.69 192 ALA A N 1
ATOM 1441 C CA . ALA A 1 192 ? 24.75 7.023 -1.197 1 94.69 192 ALA A CA 1
ATOM 1442 C C . ALA A 1 192 ? 24.594 8.156 -2.209 1 94.69 192 ALA A C 1
ATOM 1444 O O . ALA A 1 192 ? 25.156 9.234 -2.041 1 94.69 192 ALA A O 1
ATOM 1445 N N . ARG A 1 193 ? 23.812 7.922 -3.174 1 96.56 193 ARG A N 1
ATOM 1446 C CA . ARG A 1 193 ? 23.625 8.914 -4.227 1 96.56 193 ARG A CA 1
ATOM 1447 C C . ARG A 1 193 ? 22.766 10.078 -3.748 1 96.56 193 ARG A C 1
ATOM 1449 O O . ARG A 1 193 ? 23.016 11.227 -4.098 1 96.56 193 ARG A O 1
ATOM 1456 N N . ARG A 1 194 ? 21.734 9.797 -2.963 1 97.44 194 ARG A N 1
ATOM 1457 C CA . ARG A 1 194 ? 20.938 10.875 -2.373 1 97.44 194 ARG A CA 1
ATOM 1458 C C . ARG A 1 194 ? 21.797 11.766 -1.484 1 97.44 194 ARG A C 1
ATOM 1460 O O . ARG A 1 194 ? 21.703 12.992 -1.548 1 97.44 194 ARG A O 1
ATOM 1467 N N . TYR A 1 195 ? 22.641 11.094 -0.713 1 97.44 195 TYR A N 1
ATOM 1468 C CA . TYR A 1 195 ? 23.5 11.867 0.182 1 97.44 195 TYR A CA 1
ATOM 1469 C C . TYR A 1 195 ? 24.5 12.695 -0.606 1 97.44 195 TYR A C 1
ATOM 1471 O O . TYR A 1 195 ? 24.734 13.875 -0.299 1 97.44 195 TYR A O 1
ATOM 1479 N N . ALA A 1 196 ? 25.156 12.062 -1.578 1 97.38 196 ALA A N 1
ATOM 1480 C CA . ALA A 1 196 ? 26.125 12.773 -2.395 1 97.38 196 ALA A CA 1
ATOM 1481 C C . ALA A 1 196 ? 25.5 14 -3.055 1 97.38 196 ALA A C 1
ATOM 1483 O O . ALA A 1 196 ? 26.094 15.086 -3.057 1 97.38 196 ALA A O 1
ATOM 1484 N N . GLY A 1 197 ? 24.312 13.789 -3.609 1 98.44 197 GLY A N 1
ATOM 1485 C CA . GLY A 1 197 ? 23.594 14.906 -4.195 1 98.44 197 GLY A CA 1
ATOM 1486 C C . GLY A 1 197 ? 23.234 15.977 -3.182 1 98.44 197 GLY A C 1
ATOM 1487 O O . GLY A 1 197 ? 23.359 17.172 -3.463 1 98.44 197 GLY A O 1
ATOM 1488 N N . PHE A 1 198 ? 22.844 15.523 -2.033 1 98.56 198 PHE A N 1
ATOM 1489 C CA . PHE A 1 198 ? 22.469 16.438 -0.964 1 98.56 198 PHE A CA 1
ATOM 1490 C C . PHE A 1 198 ? 23.641 17.312 -0.546 1 98.56 198 PHE A C 1
ATOM 1492 O O . PHE A 1 198 ? 23.516 18.531 -0.424 1 98.56 198 PHE A O 1
ATOM 1499 N N . LEU A 1 199 ? 24.719 16.672 -0.359 1 98.12 199 LEU A N 1
ATOM 1500 C CA . LEU A 1 199 ? 25.953 17.359 0.002 1 98.12 199 LEU A CA 1
ATOM 1501 C C . LEU A 1 199 ? 26.328 18.406 -1.051 1 98.12 199 LEU A C 1
ATOM 1503 O O . LEU A 1 199 ? 26.641 19.547 -0.716 1 98.12 199 LEU A O 1
ATOM 1507 N N . GLU A 1 200 ? 26.266 18.016 -2.242 1 98.56 200 GLU A N 1
ATOM 1508 C CA . GLU A 1 200 ? 26.594 18.922 -3.344 1 98.56 200 GLU A CA 1
ATOM 1509 C C . GLU A 1 200 ? 25.641 20.109 -3.385 1 98.56 200 GLU A C 1
ATOM 1511 O O . GLU A 1 200 ? 26.078 21.25 -3.516 1 98.56 200 GLU A O 1
ATOM 1516 N N . GLY A 1 201 ? 24.344 19.844 -3.295 1 98.81 201 GLY A N 1
ATOM 1517 C CA . GLY A 1 201 ? 23.359 20.891 -3.322 1 98.81 201 GLY A CA 1
ATOM 1518 C C . GLY A 1 201 ? 23.516 21.891 -2.193 1 98.81 201 GLY A C 1
ATOM 1519 O O . GLY A 1 201 ? 23.406 23.109 -2.406 1 98.81 201 GLY A O 1
ATOM 1520 N N . MET A 1 202 ? 23.828 21.375 -0.991 1 98.69 202 MET A N 1
ATOM 1521 C CA . MET A 1 202 ? 24.062 22.234 0.162 1 98.69 202 MET A CA 1
ATOM 1522 C C . MET A 1 202 ? 25.281 23.125 -0.063 1 98.69 202 MET A C 1
ATOM 1524 O O . MET A 1 202 ? 25.219 24.344 0.128 1 98.69 202 MET A O 1
ATOM 1528 N N . ARG A 1 203 ? 26.312 22.562 -0.519 1 98.5 203 ARG A N 1
ATOM 1529 C CA . ARG A 1 203 ? 27.594 23.25 -0.63 1 98.5 203 ARG A CA 1
ATOM 1530 C C . ARG A 1 203 ? 27.562 24.266 -1.769 1 98.5 203 ARG A C 1
ATOM 1532 O O . ARG A 1 203 ? 28.219 25.312 -1.689 1 98.5 203 ARG A O 1
ATOM 1539 N N . GLU A 1 204 ? 26.844 23.953 -2.793 1 98.31 204 GLU A N 1
ATOM 1540 C CA . GLU A 1 204 ? 26.719 24.875 -3.926 1 98.31 204 GLU A CA 1
ATOM 1541 C C . GLU A 1 204 ? 26.219 26.25 -3.473 1 98.31 204 GLU A C 1
ATOM 1543 O O . GLU A 1 204 ? 26.609 27.266 -4.047 1 98.31 204 GLU A O 1
ATOM 1548 N N . ILE A 1 205 ? 25.422 26.281 -2.486 1 98.12 205 ILE A N 1
ATOM 1549 C CA . ILE A 1 205 ? 24.75 27.516 -2.088 1 98.12 205 ILE A CA 1
ATOM 1550 C C . ILE A 1 205 ? 25.281 27.984 -0.741 1 98.12 205 ILE A C 1
ATOM 1552 O O . ILE A 1 205 ? 25.609 29.172 -0.569 1 98.12 205 ILE A O 1
ATOM 1556 N N . ALA A 1 206 ? 25.469 27.078 0.192 1 97.56 206 ALA A N 1
ATOM 1557 C CA . ALA A 1 206 ? 25.828 27.422 1.564 1 97.56 206 ALA A CA 1
ATOM 1558 C C . ALA A 1 206 ? 27.344 27.406 1.762 1 97.56 206 ALA A C 1
ATOM 1560 O O . ALA A 1 206 ? 27.844 27.812 2.816 1 97.56 206 ALA A O 1
ATOM 1561 N N . GLY A 1 207 ? 28.078 26.922 0.738 1 96.88 207 GLY A N 1
ATOM 1562 C CA . GLY A 1 207 ? 29.531 26.875 0.838 1 96.88 207 GLY A CA 1
ATOM 1563 C C . GLY A 1 207 ? 30.031 25.625 1.513 1 96.88 207 GLY A C 1
ATOM 1564 O O . GLY A 1 207 ? 29.25 24.781 1.957 1 96.88 207 GLY A O 1
ATOM 1565 N N . PRO A 1 208 ? 31.312 25.391 1.6 1 95.69 208 PRO A N 1
ATOM 1566 C CA . PRO A 1 208 ? 31.938 24.156 2.066 1 95.69 208 PRO A CA 1
ATOM 1567 C C . PRO A 1 208 ? 31.844 23.984 3.58 1 95.69 208 PRO A C 1
ATOM 1569 O O . PRO A 1 208 ? 32.062 22.891 4.094 1 95.69 208 PRO A O 1
ATOM 1572 N N . ASP A 1 209 ? 31.484 25.062 4.312 1 95.38 209 ASP A N 1
ATOM 1573 C CA . ASP A 1 209 ? 31.516 25.016 5.773 1 95.38 209 ASP A CA 1
ATOM 1574 C C . ASP A 1 209 ? 30.172 24.531 6.328 1 95.38 209 ASP A C 1
ATOM 1576 O O . ASP A 1 209 ? 29.969 24.531 7.543 1 95.38 209 ASP A O 1
ATOM 1580 N N . VAL A 1 210 ? 29.312 24.125 5.449 1 97.12 210 VAL A N 1
ATOM 1581 C CA . VAL A 1 210 ? 28.031 23.609 5.902 1 97.12 210 VAL A CA 1
ATOM 1582 C C . VAL A 1 210 ? 28.234 22.375 6.785 1 97.12 210 VAL A C 1
ATOM 1584 O O . VAL A 1 210 ? 29.125 21.562 6.516 1 97.12 210 VAL A O 1
ATOM 1587 N N . ARG A 1 211 ? 27.453 22.281 7.848 1 97.62 211 ARG A N 1
ATOM 1588 C CA . ARG A 1 211 ? 27.5 21.125 8.742 1 97.62 211 ARG A CA 1
ATOM 1589 C C . ARG A 1 211 ? 26.359 20.156 8.445 1 97.62 211 ARG A C 1
ATOM 1591 O O . ARG A 1 211 ? 25.188 20.484 8.648 1 97.62 211 ARG A O 1
ATOM 1598 N N . ILE A 1 212 ? 26.781 18.969 8.008 1 97.75 212 ILE A N 1
ATOM 1599 C CA . ILE A 1 212 ? 25.781 17.953 7.676 1 97.75 212 ILE A CA 1
ATOM 1600 C C . ILE A 1 212 ? 26 16.734 8.562 1 97.75 212 ILE A C 1
ATOM 1602 O O . ILE A 1 212 ? 27.062 16.094 8.523 1 97.75 212 ILE A O 1
ATOM 1606 N N . GLU A 1 213 ? 24.984 16.438 9.32 1 97.06 213 GLU A N 1
ATOM 1607 C CA . GLU A 1 213 ? 24.984 15.203 10.109 1 97.06 213 GLU A CA 1
ATOM 1608 C C . GLU A 1 213 ? 24.188 14.102 9.414 1 97.06 213 GLU A C 1
ATOM 1610 O O . GLU A 1 213 ? 23.375 14.375 8.531 1 97.06 213 GLU A O 1
ATOM 1615 N N . ARG A 1 214 ? 24.531 12.859 9.867 1 96.12 214 ARG A N 1
ATOM 1616 C CA . ARG A 1 214 ? 23.875 11.727 9.211 1 96.12 214 ARG A CA 1
ATOM 1617 C C . ARG A 1 214 ? 23.344 10.734 10.234 1 96.12 214 ARG A C 1
ATOM 1619 O O . ARG A 1 214 ? 24.016 10.453 11.234 1 96.12 214 ARG A O 1
ATOM 1626 N N . SER A 1 215 ? 22.141 10.289 10.031 1 95.19 215 SER A N 1
ATOM 1627 C CA . SER A 1 215 ? 21.562 9.125 10.703 1 95.19 215 SER A CA 1
ATOM 1628 C C . SER A 1 215 ? 21.234 8.023 9.703 1 95.19 215 SER A C 1
ATOM 1630 O O . SER A 1 215 ? 20.188 8.07 9.047 1 95.19 215 SER A O 1
ATOM 1632 N N . CYS A 1 216 ? 22.078 7.004 9.633 1 91.12 216 CYS A N 1
ATOM 1633 C CA . CYS A 1 216 ? 21.938 5.938 8.641 1 91.12 216 CYS A CA 1
ATOM 1634 C C . CYS A 1 216 ? 21.094 4.793 9.188 1 91.12 216 CYS A C 1
ATOM 1636 O O . CYS A 1 216 ? 21.188 4.453 10.367 1 91.12 216 CYS A O 1
ATOM 1638 N N . GLY A 1 217 ? 20.25 4.258 8.328 1 88.38 217 GLY A N 1
ATOM 1639 C CA . GLY A 1 217 ? 19.406 3.135 8.711 1 88.38 217 GLY A CA 1
ATOM 1640 C C . GLY A 1 217 ? 18.484 2.684 7.594 1 88.38 217 GLY A C 1
ATOM 1641 O O . GLY A 1 217 ? 18.5 3.242 6.496 1 88.38 217 GLY A O 1
ATOM 1642 N N . PRO A 1 218 ? 17.703 1.642 7.887 1 88.69 218 PRO A N 1
ATOM 1643 C CA . PRO A 1 218 ? 16.75 1.149 6.887 1 88.69 218 PRO A CA 1
ATOM 1644 C C . PRO A 1 218 ? 15.609 2.129 6.629 1 88.69 218 PRO A C 1
ATOM 1646 O O . PRO A 1 218 ? 15.383 3.041 7.426 1 88.69 218 PRO A O 1
ATOM 1649 N N . TYR A 1 219 ? 15.016 1.952 5.508 1 90.94 219 TYR A N 1
ATOM 1650 C CA . TYR A 1 219 ? 13.875 2.791 5.156 1 90.94 219 TYR A CA 1
ATOM 1651 C C . TYR A 1 219 ? 12.602 2.293 5.832 1 90.94 219 TYR A C 1
ATOM 1653 O O . TYR A 1 219 ? 11.727 1.718 5.18 1 90.94 219 TYR A O 1
ATOM 1661 N N . THR A 1 220 ? 12.523 2.471 7.152 1 91.25 220 THR A N 1
ATOM 1662 C CA . THR A 1 220 ? 11.367 2.01 7.914 1 91.25 220 THR A CA 1
ATOM 1663 C C . THR A 1 220 ? 10.82 3.131 8.797 1 91.25 220 THR A C 1
ATOM 1665 O O . THR A 1 220 ? 11.523 4.102 9.086 1 91.25 220 THR A O 1
ATOM 1668 N N . PHE A 1 221 ? 9.609 2.941 9.227 1 94.06 221 PHE A N 1
ATOM 1669 C CA . PHE A 1 221 ? 9 3.869 10.172 1 94.06 221 PHE A CA 1
ATOM 1670 C C . PHE A 1 221 ? 9.82 3.951 11.461 1 94.06 221 PHE A C 1
ATOM 1672 O O . PHE A 1 221 ? 10.039 5.043 11.992 1 94.06 221 PHE A O 1
ATOM 1679 N N . GLU A 1 222 ? 10.25 2.809 11.875 1 95 222 GLU A N 1
ATOM 1680 C CA . GLU A 1 222 ? 10.992 2.695 13.125 1 95 222 GLU A CA 1
ATOM 1681 C C . GLU A 1 222 ? 12.305 3.469 13.062 1 95 222 GLU A C 1
ATOM 1683 O O . GLU A 1 222 ? 12.688 4.137 14.023 1 95 222 GLU A O 1
ATOM 1688 N N . ALA A 1 223 ? 12.922 3.371 11.945 1 94.69 223 ALA A N 1
ATOM 1689 C CA . ALA A 1 223 ? 14.18 4.098 11.781 1 94.69 223 ALA A CA 1
ATOM 1690 C C . ALA A 1 223 ? 13.945 5.605 11.789 1 94.69 223 ALA A C 1
ATOM 1692 O O . ALA A 1 223 ? 14.75 6.359 12.352 1 94.69 223 ALA A O 1
ATOM 1693 N N . GLY A 1 224 ? 12.875 6.043 11.172 1 97.12 224 GLY A N 1
ATOM 1694 C CA . GLY A 1 224 ? 12.508 7.449 11.227 1 97.12 224 GLY A CA 1
ATOM 1695 C C . GLY A 1 224 ? 12.219 7.938 12.633 1 97.12 224 GLY A C 1
ATOM 1696 O O . GLY A 1 224 ? 12.672 9.016 13.023 1 97.12 224 GLY A O 1
ATOM 1697 N N . ARG A 1 225 ? 11.531 7.117 13.406 1 98.19 225 ARG A N 1
ATOM 1698 C CA . ARG A 1 225 ? 11.219 7.445 14.789 1 98.19 225 ARG A CA 1
ATOM 1699 C C . ARG A 1 225 ? 12.492 7.539 15.633 1 98.19 225 ARG A C 1
ATOM 1701 O O . ARG A 1 225 ? 12.656 8.477 16.406 1 98.19 225 ARG A O 1
ATOM 1708 N N . ALA A 1 226 ? 13.352 6.594 15.414 1 98 226 ALA A N 1
ATOM 1709 C CA . ALA A 1 226 ? 14.586 6.555 16.188 1 98 226 ALA A CA 1
ATOM 1710 C C . ALA A 1 226 ? 15.453 7.781 15.906 1 98 226 ALA A C 1
ATOM 1712 O O . ALA A 1 226 ? 16 8.391 16.828 1 98 226 ALA A O 1
ATOM 1713 N N . ALA A 1 227 ? 15.562 8.109 14.664 1 97.5 227 ALA A N 1
ATOM 1714 C CA . ALA A 1 227 ? 16.344 9.281 14.281 1 97.5 227 ALA A CA 1
ATOM 1715 C C . ALA A 1 227 ? 15.734 10.555 14.875 1 97.5 227 ALA A C 1
ATOM 1717 O O . ALA A 1 227 ? 16.453 11.43 15.352 1 97.5 227 ALA A O 1
ATOM 1718 N N . ALA A 1 228 ? 14.477 10.672 14.852 1 97.69 228 ALA A N 1
ATOM 1719 C CA . ALA A 1 228 ? 13.781 11.828 15.391 1 97.69 228 ALA A CA 1
ATOM 1720 C C . ALA A 1 228 ? 13.945 11.914 16.906 1 97.69 228 ALA A C 1
ATOM 1722 O O . ALA A 1 228 ? 14.094 13 17.469 1 97.69 228 ALA A O 1
ATOM 1723 N N . GLN A 1 229 ? 13.859 10.734 17.547 1 97.75 229 GLN A N 1
ATOM 1724 C CA . GLN A 1 229 ? 14.055 10.695 19 1 97.75 229 GLN A CA 1
ATOM 1725 C C . GLN A 1 229 ? 15.445 11.195 19.375 1 97.75 229 GLN A C 1
ATOM 1727 O O . GLN A 1 229 ? 15.594 11.977 20.312 1 97.75 229 GLN A O 1
ATOM 1732 N N . ALA A 1 230 ? 16.422 10.734 18.672 1 96.88 230 ALA A N 1
ATOM 1733 C CA . ALA A 1 230 ? 17.781 11.203 18.891 1 96.88 230 ALA A CA 1
ATOM 1734 C C . ALA A 1 230 ? 17.891 12.703 18.641 1 96.88 230 ALA A C 1
ATOM 1736 O O . ALA A 1 230 ? 18.594 13.406 19.375 1 96.88 230 ALA A O 1
ATOM 1737 N N . PHE A 1 231 ? 17.219 13.172 17.672 1 97.06 231 PHE A N 1
ATOM 1738 C CA . PHE A 1 231 ? 17.203 14.594 17.328 1 97.06 231 PHE A CA 1
ATOM 1739 C C . PHE A 1 231 ? 16.578 15.414 18.469 1 97.06 231 PHE A C 1
ATOM 1741 O O . PHE A 1 231 ? 17.141 16.438 18.875 1 97.06 231 PHE A O 1
ATOM 1748 N N . VAL A 1 232 ? 15.438 14.977 18.969 1 96 232 VAL A N 1
ATOM 1749 C CA . VAL A 1 232 ? 14.695 15.68 20 1 96 232 VAL A CA 1
ATOM 1750 C C . VAL A 1 232 ? 15.531 15.734 21.281 1 96 232 VAL A C 1
ATOM 1752 O O . VAL A 1 232 ? 15.484 16.734 22.016 1 96 232 VAL A O 1
ATOM 1755 N N . ALA A 1 233 ? 16.266 14.703 21.422 1 95.12 233 ALA A N 1
ATOM 1756 C CA . ALA A 1 233 ? 17.047 14.594 22.641 1 95.12 233 ALA A CA 1
ATOM 1757 C C . ALA A 1 233 ? 18.203 15.586 22.641 1 95.12 233 ALA A C 1
ATOM 1759 O O . ALA A 1 233 ? 18.812 15.852 23.688 1 95.12 233 ALA A O 1
ATOM 1760 N N . ARG A 1 234 ? 18.203 16.078 21.469 1 88.81 234 ARG A N 1
ATOM 1761 C CA . ARG A 1 234 ? 19.312 17.031 21.359 1 88.81 234 ARG A CA 1
ATOM 1762 C C . ARG A 1 234 ? 18.922 18.391 21.906 1 88.81 234 ARG A C 1
ATOM 1764 O O . ARG A 1 234 ? 17.734 18.75 21.938 1 88.81 234 ARG A O 1
ATOM 1771 N N . GLY A 1 235 ? 19.672 19.125 22.688 1 76.19 235 GLY A N 1
ATOM 1772 C CA . GLY A 1 235 ? 19.5 20.453 23.219 1 76.19 235 GLY A CA 1
ATOM 1773 C C . GLY A 1 235 ? 19.531 21.547 22.156 1 76.19 235 GLY A C 1
ATOM 1774 O O . GLY A 1 235 ? 19 21.359 21.062 1 76.19 235 GLY A O 1
ATOM 1775 N N . PRO A 1 236 ? 19.984 22.609 22.375 1 75.81 236 PRO A N 1
ATOM 1776 C CA . PRO A 1 236 ? 19.953 23.812 21.531 1 75.81 236 PRO A CA 1
ATOM 1777 C C . PRO A 1 236 ? 20.828 23.703 20.297 1 75.81 236 PRO A C 1
ATOM 1779 O O . PRO A 1 236 ? 20.641 24.438 19.328 1 75.81 236 PRO A O 1
ATOM 1782 N N . ASP A 1 237 ? 21.766 22.766 20.266 1 84.19 237 ASP A N 1
ATOM 1783 C CA . ASP A 1 237 ? 22.688 22.688 19.141 1 84.19 237 ASP A CA 1
ATOM 1784 C C . ASP A 1 237 ? 22.188 21.688 18.078 1 84.19 237 ASP A C 1
ATOM 1786 O O . ASP A 1 237 ? 22.984 21.125 17.328 1 84.19 237 ASP A O 1
ATOM 1790 N N . ARG A 1 238 ? 20.922 21.609 17.891 1 91.94 238 ARG A N 1
ATOM 1791 C CA . ARG A 1 238 ? 20.422 20.656 16.906 1 91.94 238 ARG A CA 1
ATOM 1792 C C . ARG A 1 238 ? 20.344 21.281 15.523 1 91.94 238 ARG A C 1
ATOM 1794 O O . ARG A 1 238 ? 20.266 22.5 15.391 1 91.94 238 ARG A O 1
ATOM 1801 N N . PRO A 1 239 ? 20.375 20.484 14.477 1 97.19 239 PRO A N 1
ATOM 1802 C CA . PRO A 1 239 ? 20.156 20.969 13.109 1 97.19 239 PRO A CA 1
ATOM 1803 C C . PRO A 1 239 ? 18.828 21.719 12.961 1 97.19 239 PRO A C 1
ATOM 1805 O O . PRO A 1 239 ? 17.891 21.453 13.703 1 97.19 239 PRO A O 1
ATOM 1808 N N . THR A 1 240 ? 18.828 22.641 12.086 1 97.56 240 THR A N 1
ATOM 1809 C CA . THR A 1 240 ? 17.625 23.453 11.898 1 97.56 240 THR A CA 1
ATOM 1810 C C . THR A 1 240 ? 16.781 22.891 10.758 1 97.56 240 THR A C 1
ATOM 1812 O O . THR A 1 240 ? 15.688 23.375 10.492 1 97.56 240 THR A O 1
ATOM 1815 N N . ALA A 1 241 ? 17.328 21.828 10.062 1 98.56 241 ALA A N 1
ATOM 1816 C CA . ALA A 1 241 ? 16.578 21.188 8.992 1 98.56 241 ALA A CA 1
ATOM 1817 C C . ALA A 1 241 ? 16.938 19.703 8.883 1 98.56 241 ALA A C 1
ATOM 1819 O O . ALA A 1 241 ? 18.031 19.297 9.266 1 98.56 241 ALA A O 1
ATOM 1820 N N . ILE A 1 242 ? 15.961 18.922 8.375 1 98.81 242 ILE A N 1
ATOM 1821 C CA . ILE A 1 242 ? 16.125 17.484 8.211 1 98.81 242 ILE A CA 1
ATOM 1822 C C . ILE A 1 242 ? 15.719 17.078 6.805 1 98.81 242 ILE A C 1
ATOM 1824 O O . ILE A 1 242 ? 14.688 17.531 6.293 1 98.81 242 ILE A O 1
ATOM 1828 N N . PHE A 1 243 ? 16.547 16.344 6.137 1 98.81 243 PHE A N 1
ATOM 1829 C CA . PHE A 1 243 ? 16.188 15.617 4.918 1 98.81 243 PHE A CA 1
ATOM 1830 C C . PHE A 1 243 ? 15.945 14.141 5.215 1 98.81 243 PHE A C 1
ATOM 1832 O O . PHE A 1 243 ? 16.891 13.383 5.438 1 98.81 243 PHE A O 1
ATOM 1839 N N . ALA A 1 244 ? 14.625 13.727 5.316 1 98.56 244 ALA A N 1
ATOM 1840 C CA . ALA A 1 244 ? 14.219 12.336 5.48 1 98.56 244 ALA A CA 1
ATOM 1841 C C . ALA A 1 244 ? 14 11.664 4.125 1 98.56 244 ALA A C 1
ATOM 1843 O O . ALA A 1 244 ? 13.062 12.008 3.404 1 98.56 244 ALA A O 1
ATOM 1844 N N . THR A 1 245 ? 14.695 10.648 3.791 1 97.5 245 THR A N 1
ATOM 1845 C CA . THR A 1 245 ? 14.906 10.289 2.395 1 97.5 245 THR A CA 1
ATOM 1846 C C . THR A 1 245 ? 13.969 9.164 1.973 1 97.5 245 THR A C 1
ATOM 1848 O O . THR A 1 245 ? 14.328 8.336 1.137 1 97.5 245 THR A O 1
ATOM 1851 N N . SER A 1 246 ? 12.812 8.984 2.566 1 96.06 246 SER A N 1
ATOM 1852 C CA . SER A 1 246 ? 11.695 8.148 2.156 1 96.06 246 SER A CA 1
ATOM 1853 C C . SER A 1 246 ? 10.414 8.539 2.887 1 96.06 246 SER A C 1
ATOM 1855 O O . SER A 1 246 ? 10.461 9.219 3.916 1 96.06 246 SER A O 1
ATOM 1857 N N . ASP A 1 247 ? 9.32 8.094 2.365 1 96.88 247 ASP A N 1
ATOM 1858 C CA . ASP A 1 247 ? 8.039 8.383 3.004 1 96.88 247 ASP A CA 1
ATOM 1859 C C . ASP A 1 247 ? 7.973 7.773 4.402 1 96.88 247 ASP A C 1
ATOM 1861 O O . ASP A 1 247 ? 7.465 8.398 5.336 1 96.88 247 ASP A O 1
ATOM 1865 N N . GLU A 1 248 ? 8.484 6.582 4.566 1 95 248 GLU A N 1
ATOM 1866 C CA . GLU A 1 248 ? 8.438 5.898 5.855 1 95 248 GLU A CA 1
ATOM 1867 C C . GLU A 1 248 ? 9.234 6.664 6.914 1 95 248 GLU A C 1
ATOM 1869 O O . GLU A 1 248 ? 8.758 6.844 8.039 1 95 248 GLU A O 1
ATOM 1874 N N . LEU A 1 249 ? 10.391 7.055 6.523 1 96.88 249 LEU A N 1
ATOM 1875 C CA . LEU A 1 249 ? 11.227 7.828 7.438 1 96.88 249 LEU A CA 1
ATOM 1876 C C . LEU A 1 249 ? 10.547 9.133 7.828 1 96.88 249 LEU A C 1
ATOM 1878 O O . LEU A 1 249 ? 10.57 9.523 8.992 1 96.88 249 LEU A O 1
ATOM 1882 N N . THR A 1 250 ? 9.953 9.781 6.816 1 98.38 250 THR A N 1
ATOM 1883 C CA . THR A 1 250 ? 9.266 11.047 7.043 1 98.38 250 THR A CA 1
ATOM 1884 C C . THR A 1 250 ? 8.102 10.867 8.016 1 98.38 250 THR A C 1
ATOM 1886 O O . THR A 1 250 ? 7.918 11.672 8.93 1 98.38 250 THR A O 1
ATOM 1889 N N . ILE A 1 251 ? 7.387 9.797 7.859 1 97.94 251 ILE A N 1
ATOM 1890 C CA . ILE A 1 251 ? 6.234 9.523 8.711 1 97.94 251 ILE A CA 1
ATOM 1891 C C . ILE A 1 251 ? 6.695 9.312 10.156 1 97.94 251 ILE A C 1
ATOM 1893 O O . ILE A 1 251 ? 6.16 9.93 11.078 1 97.94 251 ILE A O 1
ATOM 1897 N N . GLY A 1 252 ? 7.695 8.414 10.344 1 98.06 252 GLY A N 1
ATOM 1898 C CA . GLY A 1 252 ? 8.227 8.211 11.68 1 98.06 252 GLY A CA 1
ATOM 1899 C C . GLY A 1 252 ? 8.75 9.484 12.312 1 98.06 252 GLY A C 1
ATOM 1900 O O . GLY A 1 252 ? 8.523 9.742 13.5 1 98.06 252 GLY A O 1
ATOM 1901 N N . LEU A 1 253 ? 9.398 10.289 11.539 1 98.56 253 LEU A N 1
ATOM 1902 C CA . LEU A 1 253 ? 9.953 11.57 11.977 1 98.56 253 LEU A CA 1
ATOM 1903 C C . LEU A 1 253 ? 8.844 12.516 12.43 1 98.56 253 LEU A C 1
ATOM 1905 O O . LEU A 1 253 ? 8.922 13.094 13.516 1 98.56 253 LEU A O 1
ATOM 1909 N N . TYR A 1 254 ? 7.824 12.703 11.617 1 98.62 254 TYR A N 1
ATOM 1910 C CA . TYR A 1 254 ? 6.699 13.586 11.914 1 98.62 254 TYR A CA 1
ATOM 1911 C C . TYR A 1 254 ? 6.016 13.18 13.211 1 98.62 254 TYR A C 1
ATOM 1913 O O . TYR A 1 254 ? 5.641 14.031 14.016 1 98.62 254 TYR A O 1
ATOM 1921 N N . GLU A 1 255 ? 5.883 11.859 13.398 1 98.44 255 GLU A N 1
ATOM 1922 C CA . GLU A 1 255 ? 5.215 11.359 14.594 1 98.44 255 GLU A CA 1
ATOM 1923 C C . GLU A 1 255 ? 5.949 11.789 15.859 1 98.44 255 GLU A C 1
ATOM 1925 O O . GLU A 1 255 ? 5.332 12.32 16.797 1 98.44 255 GLU A O 1
ATOM 1930 N N . VAL A 1 256 ? 7.195 11.594 15.852 1 98.31 256 VAL A N 1
ATOM 1931 C CA . VAL A 1 256 ? 7.996 11.852 17.047 1 98.31 256 VAL A CA 1
ATOM 1932 C C . VAL A 1 256 ? 8.094 13.359 17.281 1 98.31 256 VAL A C 1
ATOM 1934 O O . VAL A 1 256 ? 7.988 13.828 18.406 1 98.31 256 VAL A O 1
ATOM 1937 N N . LEU A 1 257 ? 8.289 14.188 16.219 1 97.81 257 LEU A N 1
ATOM 1938 C CA . LEU A 1 257 ? 8.375 15.641 16.359 1 97.81 257 LEU A CA 1
ATOM 1939 C C . LEU A 1 257 ? 7.078 16.203 16.906 1 97.81 257 LEU A C 1
ATOM 1941 O O . LEU A 1 257 ? 7.098 17.078 17.781 1 97.81 257 LEU A O 1
ATOM 1945 N N . ARG A 1 258 ? 5.992 15.703 16.406 1 97.31 258 ARG A N 1
ATOM 1946 C CA . ARG A 1 258 ? 4.684 16.141 16.891 1 97.31 258 ARG A CA 1
ATOM 1947 C C . ARG A 1 258 ? 4.52 15.82 18.375 1 97.31 258 ARG A C 1
ATOM 1949 O O . ARG A 1 258 ? 4.07 16.672 19.141 1 97.31 258 ARG A O 1
ATOM 1956 N N . GLU A 1 259 ? 4.895 14.625 18.734 1 96.94 259 GLU A N 1
ATOM 1957 C CA . GLU A 1 259 ? 4.785 14.195 20.125 1 96.94 259 GLU A CA 1
ATOM 1958 C C . GLU A 1 259 ? 5.648 15.062 21.047 1 96.94 259 GLU A C 1
ATOM 1960 O O . GLU A 1 259 ? 5.285 15.32 22.188 1 96.94 259 GLU A O 1
ATOM 1965 N N . ALA A 1 260 ? 6.766 15.531 20.531 1 96.38 260 ALA A N 1
ATOM 1966 C CA . ALA A 1 260 ? 7.715 16.328 21.297 1 96.38 260 ALA A CA 1
ATOM 1967 C C . ALA A 1 260 ? 7.316 17.797 21.312 1 96.38 260 ALA A C 1
ATOM 1969 O O . ALA A 1 260 ? 7.953 18.609 21.984 1 96.38 260 ALA A O 1
ATOM 1970 N N . GLY A 1 261 ? 6.324 18.156 20.516 1 95.62 261 GLY A N 1
ATOM 1971 C CA . GLY A 1 261 ? 5.852 19.531 20.469 1 95.62 261 GLY A CA 1
ATOM 1972 C C . GLY A 1 261 ? 6.738 20.438 19.625 1 95.62 261 GLY A C 1
ATOM 1973 O O . GLY A 1 261 ? 6.707 21.656 19.781 1 95.62 261 GLY A O 1
ATOM 1974 N N . LEU A 1 262 ? 7.559 19.875 18.766 1 95.69 262 LEU A N 1
ATOM 1975 C CA . LEU A 1 262 ? 8.383 20.672 17.859 1 95.69 262 LEU A CA 1
ATOM 1976 C C . LEU A 1 262 ? 7.633 20.984 16.578 1 95.69 262 LEU A C 1
ATOM 1978 O O . LEU A 1 262 ? 7.121 20.094 15.914 1 95.69 262 LEU A O 1
ATOM 1982 N N . SER A 1 263 ? 7.656 22.219 16.234 1 96.12 263 SER A N 1
ATOM 1983 C CA . SER A 1 263 ? 6.879 22.688 15.094 1 96.12 263 SER A CA 1
ATOM 1984 C C . SER A 1 263 ? 7.688 22.594 13.805 1 96.12 263 SER A C 1
ATOM 1986 O O . SER A 1 263 ? 8.883 22.906 13.797 1 96.12 263 SER A O 1
ATOM 1988 N N . ILE A 1 264 ? 7.0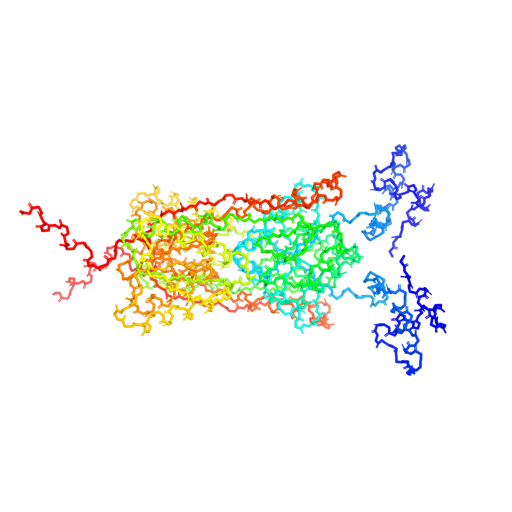74 22.109 12.828 1 98.12 264 ILE A N 1
ATOM 1989 C CA . ILE A 1 264 ? 7.57 22.203 11.461 1 98.12 264 ILE A CA 1
ATOM 1990 C C . ILE A 1 264 ? 6.828 23.312 10.719 1 98.12 264 ILE A C 1
ATOM 1992 O O . ILE A 1 264 ? 5.594 23.344 10.703 1 98.12 264 ILE A O 1
ATOM 1996 N N . PRO A 1 265 ? 7.457 24.203 10.125 1 97.81 265 PRO A N 1
ATOM 1997 C CA . PRO A 1 265 ? 8.906 24.328 9.93 1 97.81 265 PRO A CA 1
ATOM 1998 C C . PRO A 1 265 ? 9.555 25.25 10.953 1 97.81 265 PRO A C 1
ATOM 2000 O O . PRO A 1 265 ? 10.766 25.5 10.883 1 97.81 265 PRO A O 1
ATOM 2003 N N . ARG A 1 266 ? 8.844 25.781 11.906 1 96 266 ARG A N 1
ATOM 2004 C CA . ARG A 1 266 ? 9.344 26.844 12.766 1 96 266 ARG A CA 1
ATOM 2005 C C . ARG A 1 266 ? 10.57 26.375 13.555 1 96 266 ARG A C 1
ATOM 2007 O O . ARG A 1 266 ? 11.578 27.078 13.609 1 96 266 ARG A O 1
ATOM 2014 N N . ASP A 1 267 ? 10.453 25.203 14.156 1 95.62 267 ASP A N 1
ATOM 2015 C CA . ASP A 1 267 ? 11.555 24.703 14.961 1 95.62 267 ASP A CA 1
ATOM 2016 C C . ASP A 1 267 ? 12.539 23.906 14.109 1 95.62 267 ASP A C 1
ATOM 2018 O O . ASP A 1 267 ? 13.734 23.844 14.414 1 95.62 267 ASP A O 1
ATOM 2022 N N . VAL A 1 268 ? 12.008 23.266 13.102 1 97.81 268 VAL A N 1
ATOM 2023 C CA . VAL A 1 268 ? 12.844 22.469 12.219 1 97.81 268 VAL A CA 1
ATOM 2024 C C . VAL A 1 268 ? 12.164 22.297 10.867 1 97.81 268 VAL A C 1
ATOM 2026 O O . VAL A 1 268 ? 10.984 21.953 10.797 1 97.81 268 VAL A O 1
ATOM 2029 N N . SER A 1 269 ? 12.906 22.609 9.797 1 98.81 269 SER A N 1
ATOM 2030 C CA . SER A 1 269 ? 12.414 22.359 8.445 1 98.81 269 SER A CA 1
ATOM 2031 C C . SER A 1 269 ? 12.609 20.906 8.055 1 98.81 269 SER A C 1
ATOM 2033 O O . SER A 1 269 ? 13.562 20.25 8.508 1 98.81 269 SER A O 1
ATOM 2035 N N . VAL A 1 270 ? 11.672 20.375 7.219 1 98.94 270 VAL A N 1
ATOM 2036 C CA . VAL A 1 270 ? 11.758 18.984 6.801 1 98.94 270 VAL A CA 1
ATOM 2037 C C . VAL A 1 270 ? 11.547 18.875 5.293 1 98.94 270 VAL A C 1
ATOM 2039 O O . VAL A 1 270 ? 10.633 19.5 4.746 1 98.94 270 VAL A O 1
ATOM 2042 N N . VAL A 1 271 ? 12.406 18.172 4.605 1 98.94 271 VAL A N 1
ATOM 2043 C CA . VAL A 1 271 ? 12.227 17.75 3.223 1 98.94 271 VAL A CA 1
ATOM 2044 C C . VAL A 1 271 ? 12.148 16.219 3.154 1 98.94 271 VAL A C 1
ATOM 2046 O O . VAL A 1 271 ? 12.969 15.523 3.762 1 98.94 271 VAL A O 1
ATOM 2049 N N . GLY A 1 272 ? 11.125 15.742 2.457 1 98.69 272 GLY A N 1
ATOM 2050 C CA . GLY A 1 272 ? 10.969 14.312 2.287 1 98.69 272 GLY A CA 1
ATOM 2051 C C . GLY A 1 272 ? 11.422 13.82 0.926 1 98.69 272 GLY A C 1
ATOM 2052 O O . GLY A 1 272 ? 11.883 14.602 0.097 1 98.69 272 GLY A O 1
ATOM 2053 N N . PHE A 1 273 ? 11.297 12.516 0.69 1 98.44 273 PHE A N 1
ATOM 2054 C CA . PHE A 1 273 ? 11.648 11.852 -0.559 1 98.44 273 PHE A CA 1
ATOM 2055 C C . PHE A 1 273 ? 10.656 10.742 -0.88 1 98.44 273 PHE A C 1
ATOM 2057 O O . PHE A 1 273 ? 10.141 10.078 0.025 1 98.44 273 PHE A O 1
ATOM 2064 N N . ASP A 1 274 ? 10.328 10.414 -2.162 1 97.75 274 ASP A N 1
ATOM 2065 C CA . ASP A 1 274 ? 9.383 9.484 -2.77 1 97.75 274 ASP A CA 1
ATOM 2066 C C . ASP A 1 274 ? 8.086 10.195 -3.143 1 97.75 274 ASP A C 1
ATOM 2068 O O . ASP A 1 274 ? 7.711 10.242 -4.316 1 97.75 274 ASP A O 1
ATOM 2072 N N . ASP A 1 275 ? 7.426 10.75 -2.07 1 98.12 275 ASP A N 1
ATOM 2073 C CA . ASP A 1 275 ? 6.18 11.492 -2.236 1 98.12 275 ASP A CA 1
ATOM 2074 C C . ASP A 1 275 ? 5.125 10.641 -2.938 1 98.12 275 ASP A C 1
ATOM 2076 O O . ASP A 1 275 ? 4.473 11.094 -3.879 1 98.12 275 ASP A O 1
ATOM 2080 N N . VAL A 1 276 ? 4.98 9.422 -2.484 1 96.06 276 VAL A N 1
ATOM 2081 C CA . VAL A 1 276 ? 3.967 8.516 -3.01 1 96.06 276 VAL A CA 1
ATOM 2082 C C . VAL A 1 276 ? 2.727 8.562 -2.121 1 96.06 276 VAL A C 1
ATOM 2084 O O . VAL A 1 276 ? 1.599 8.477 -2.613 1 96.06 276 VAL A O 1
ATOM 2087 N N . GLY A 1 277 ? 2.932 8.586 -0.803 1 92.38 277 GLY A N 1
ATOM 2088 C CA . GLY A 1 277 ? 1.834 8.742 0.139 1 92.38 277 GLY A CA 1
ATOM 2089 C C . GLY A 1 277 ? 1.275 10.156 0.169 1 92.38 277 GLY A C 1
ATOM 2090 O O . GLY A 1 277 ? 1.664 11 -0.64 1 92.38 277 GLY A O 1
ATOM 2091 N N . PRO A 1 278 ? 0.317 10.367 1.059 1 95.5 278 PRO A N 1
ATOM 2092 C CA . PRO A 1 278 ? -0.384 11.648 1.059 1 95.5 278 PRO A CA 1
ATOM 2093 C C . PRO A 1 278 ? 0.333 12.711 1.89 1 95.5 278 PRO A C 1
ATOM 2095 O O . PRO A 1 278 ? -0.293 13.383 2.717 1 95.5 278 PRO A O 1
ATOM 2098 N N . LEU A 1 279 ? 1.578 12.969 1.619 1 97.69 279 LEU A N 1
ATOM 2099 C CA . LEU A 1 279 ? 2.402 13.93 2.344 1 97.69 279 LEU A CA 1
ATOM 2100 C C . LEU A 1 279 ? 1.822 15.336 2.234 1 97.69 279 LEU A C 1
ATOM 2102 O O . LEU A 1 279 ? 2.025 16.172 3.121 1 97.69 279 LEU A O 1
ATOM 2106 N N . HIS A 1 280 ? 1.062 15.594 1.146 1 97.94 280 HIS A N 1
ATOM 2107 C CA . HIS A 1 280 ? 0.468 16.891 0.873 1 97.94 280 HIS A CA 1
ATOM 2108 C C . HIS A 1 280 ? -0.661 17.203 1.851 1 97.94 280 HIS A C 1
ATOM 2110 O O . HIS A 1 280 ? -1.118 18.344 1.939 1 97.94 280 HIS A O 1
ATOM 2116 N N . LEU A 1 281 ? -1.062 16.234 2.652 1 98 281 LEU A N 1
ATOM 2117 C CA . LEU A 1 281 ? -2.162 16.438 3.588 1 98 281 LEU A CA 1
ATOM 2118 C C . LEU A 1 281 ? -1.656 16.469 5.027 1 98 281 LEU A C 1
ATOM 2120 O O . LEU A 1 281 ? -2.445 16.594 5.965 1 98 281 LEU A O 1
ATOM 2124 N N . PHE A 1 282 ? -0.325 16.328 5.223 1 98.25 282 PHE A N 1
ATOM 2125 C CA . PHE A 1 282 ? 0.244 16.312 6.566 1 98.25 282 PHE A CA 1
ATOM 2126 C C . PHE A 1 282 ? 0.13 17.703 7.207 1 98.25 282 PHE A C 1
ATOM 2128 O O . PHE A 1 282 ? -0.201 18.672 6.531 1 98.25 282 PHE A O 1
ATOM 2135 N N . ALA A 1 283 ? 0.317 17.75 8.547 1 96.56 283 ALA A N 1
ATOM 2136 C CA . ALA A 1 283 ? 0.358 18.984 9.32 1 96.56 283 ALA A CA 1
ATOM 2137 C C . ALA A 1 283 ? 1.781 19.297 9.773 1 96.56 283 ALA A C 1
ATOM 2139 O O . ALA A 1 283 ? 2.213 18.859 10.836 1 96.56 283 ALA A O 1
ATOM 2140 N N . PRO A 1 284 ? 2.529 20.094 9.031 1 97.75 284 PRO A N 1
ATOM 2141 C CA . PRO A 1 284 ? 2.172 20.703 7.758 1 97.75 284 PRO A CA 1
ATOM 2142 C C . PRO A 1 284 ? 2.438 19.797 6.562 1 97.75 284 PRO A C 1
ATOM 2144 O O . PRO A 1 284 ? 3.062 18.75 6.711 1 97.75 284 PRO A O 1
ATOM 2147 N N . ALA A 1 285 ? 1.938 20.25 5.371 1 98.56 285 ALA A N 1
ATOM 2148 C CA . ALA A 1 285 ? 2.227 19.547 4.117 1 98.56 285 ALA A CA 1
ATOM 2149 C C . ALA A 1 285 ? 3.729 19.5 3.848 1 98.56 285 ALA A C 1
ATOM 2151 O O . ALA A 1 285 ? 4.426 20.516 4.012 1 98.56 285 ALA A O 1
ATOM 2152 N N . VAL A 1 286 ? 4.207 18.375 3.396 1 98.81 286 VAL A N 1
ATOM 2153 C CA . VAL A 1 286 ? 5.645 18.109 3.371 1 98.81 286 VAL A CA 1
ATOM 2154 C C . VAL A 1 286 ? 6.211 18.484 2.002 1 98.81 286 VAL A C 1
ATOM 2156 O O . VAL A 1 286 ? 5.703 18.031 0.972 1 98.81 286 VAL A O 1
ATOM 2159 N N . THR A 1 287 ? 7.223 19.312 1.945 1 98.94 287 THR A N 1
ATOM 2160 C CA . THR A 1 287 ? 8.078 19.438 0.771 1 98.94 287 THR A CA 1
ATOM 2161 C C . THR A 1 287 ? 8.859 18.156 0.523 1 98.94 287 THR A C 1
ATOM 2163 O O . THR A 1 287 ? 9.492 17.625 1.437 1 98.94 287 THR A O 1
ATOM 2166 N N . ALA A 1 288 ? 8.766 17.656 -0.68 1 98.88 288 ALA A N 1
ATOM 2167 C CA . ALA A 1 288 ? 9.398 16.359 -0.897 1 98.88 288 ALA A CA 1
ATOM 2168 C C . ALA A 1 288 ? 9.852 16.203 -2.348 1 98.88 288 ALA A C 1
ATOM 2170 O O . ALA A 1 288 ? 9.258 16.797 -3.254 1 98.88 288 ALA A O 1
ATOM 2171 N N . VAL A 1 289 ? 10.938 15.484 -2.549 1 98.94 289 VAL A N 1
ATOM 2172 C CA . VAL A 1 289 ? 11.344 15.031 -3.877 1 98.94 289 VAL A CA 1
ATOM 2173 C C . VAL A 1 289 ? 10.445 13.875 -4.32 1 98.94 289 VAL A C 1
ATOM 2175 O O . VAL A 1 289 ? 10.336 12.859 -3.631 1 98.94 289 VAL A O 1
ATOM 2178 N N . ARG A 1 290 ? 9.805 14.07 -5.453 1 98.75 290 ARG A N 1
ATOM 2179 C CA . ARG A 1 290 ? 8.867 13.078 -5.961 1 98.75 290 ARG A CA 1
ATOM 2180 C C . ARG A 1 290 ? 9.539 12.148 -6.969 1 98.75 290 ARG A C 1
ATOM 2182 O O . ARG A 1 290 ? 10.148 12.617 -7.934 1 98.75 290 ARG A O 1
ATOM 2189 N N . GLN A 1 291 ? 9.438 10.859 -6.703 1 98.5 291 GLN A N 1
ATOM 2190 C CA . GLN A 1 291 ? 9.867 9.852 -7.668 1 98.5 291 GLN A CA 1
ATOM 2191 C C . GLN A 1 291 ? 8.758 9.539 -8.664 1 98.5 291 GLN A C 1
ATOM 2193 O O . GLN A 1 291 ? 7.574 9.578 -8.32 1 98.5 291 GLN A O 1
ATOM 2198 N N . PRO A 1 292 ? 9.109 9.203 -9.859 1 98.38 292 PRO A N 1
ATOM 2199 C CA . PRO A 1 292 ? 8.117 8.781 -10.852 1 98.38 292 PRO A CA 1
ATOM 2200 C C . PRO A 1 292 ? 7.789 7.293 -10.766 1 98.38 292 PRO A C 1
ATOM 2202 O O . PRO A 1 292 ? 8.023 6.547 -11.719 1 98.38 292 PRO A O 1
ATOM 2205 N N . VAL A 1 293 ? 7.152 6.836 -9.742 1 98.12 293 VAL A N 1
ATOM 2206 C CA . VAL A 1 293 ? 7.043 5.43 -9.375 1 98.12 293 VAL A CA 1
ATOM 2207 C C . VAL A 1 293 ? 6.215 4.684 -10.422 1 98.12 293 VAL A C 1
ATOM 2209 O O . VAL A 1 293 ? 6.555 3.564 -10.805 1 98.12 293 VAL A O 1
ATOM 2212 N N . ARG A 1 294 ? 5.121 5.242 -10.867 1 97.62 294 ARG A N 1
ATOM 2213 C CA . ARG A 1 294 ? 4.312 4.59 -11.891 1 97.62 294 ARG A CA 1
ATOM 2214 C C . ARG A 1 294 ? 5.094 4.43 -13.188 1 97.62 294 ARG A C 1
ATOM 2216 O O . ARG A 1 294 ? 5.008 3.389 -13.844 1 97.62 294 ARG A O 1
ATOM 2223 N N . ASP A 1 295 ? 5.867 5.453 -13.516 1 98.5 295 ASP A N 1
ATOM 2224 C CA . ASP A 1 295 ? 6.715 5.363 -14.695 1 98.5 295 ASP A CA 1
ATOM 2225 C C . ASP A 1 295 ? 7.797 4.301 -14.516 1 98.5 295 ASP A C 1
ATOM 2227 O O . ASP A 1 295 ? 8.164 3.613 -15.477 1 98.5 295 ASP A O 1
ATOM 2231 N N . LEU A 1 296 ? 8.336 4.238 -13.328 1 98.56 296 LEU A N 1
ATOM 2232 C CA . LEU A 1 296 ? 9.305 3.189 -13.031 1 98.56 296 LEU A CA 1
ATOM 2233 C C . LEU A 1 296 ? 8.711 1.811 -13.312 1 98.56 296 LEU A C 1
ATOM 2235 O O . LEU A 1 296 ? 9.359 0.963 -13.93 1 98.56 296 LEU A O 1
ATOM 2239 N N . GLY A 1 297 ? 7.488 1.577 -12.852 1 98.19 297 GLY A N 1
ATOM 2240 C CA . GLY A 1 297 ? 6.832 0.298 -13.07 1 98.19 297 GLY A CA 1
ATOM 2241 C C . GLY A 1 297 ? 6.637 -0.025 -14.539 1 98.19 297 GLY A C 1
ATOM 2242 O O . GLY A 1 297 ? 6.977 -1.12 -14.992 1 98.19 297 GLY A O 1
ATOM 2243 N N . ARG A 1 298 ? 6.102 0.933 -15.266 1 97.88 298 ARG A N 1
ATOM 2244 C CA . ARG A 1 298 ? 5.867 0.755 -16.688 1 97.88 298 ARG A CA 1
ATOM 2245 C C . ARG A 1 298 ? 7.176 0.49 -17.438 1 97.88 298 ARG A C 1
ATOM 2247 O O . ARG A 1 298 ? 7.273 -0.464 -18.203 1 97.88 298 ARG A O 1
ATOM 2254 N N . ARG A 1 299 ? 8.18 1.313 -17.141 1 97.94 299 ARG A N 1
ATOM 2255 C CA . ARG A 1 299 ? 9.461 1.243 -17.844 1 97.94 299 ARG A CA 1
ATOM 2256 C C . ARG A 1 299 ? 10.188 -0.058 -17.516 1 97.94 299 ARG A C 1
ATOM 2258 O O . ARG A 1 299 ? 10.875 -0.621 -18.359 1 97.94 299 ARG A O 1
ATOM 2265 N N . ALA A 1 300 ? 10.047 -0.573 -16.281 1 98.19 300 ALA A N 1
ATOM 2266 C CA . ALA A 1 300 ? 10.688 -1.824 -15.875 1 98.19 300 ALA A CA 1
ATOM 2267 C C . ALA A 1 300 ? 10.227 -2.982 -16.75 1 98.19 300 ALA A C 1
ATOM 2269 O O . ALA A 1 300 ? 11.047 -3.775 -17.219 1 98.19 300 ALA A O 1
ATOM 2270 N N . LEU A 1 301 ? 8.945 -3.057 -16.984 1 97.25 301 LEU A N 1
ATOM 2271 C CA . LEU A 1 301 ? 8.422 -4.129 -17.812 1 97.25 301 LEU A CA 1
ATOM 2272 C C . LEU A 1 301 ? 8.867 -3.957 -19.266 1 97.25 301 LEU A C 1
ATOM 2274 O O . LEU A 1 301 ? 9.242 -4.93 -19.922 1 97.25 301 LEU A O 1
ATOM 2278 N N . GLU A 1 302 ? 8.844 -2.697 -19.75 1 96.19 302 GLU A N 1
ATOM 2279 C CA . GLU A 1 302 ? 9.297 -2.414 -21.109 1 96.19 302 GLU A CA 1
ATOM 2280 C C . GLU A 1 302 ? 10.742 -2.869 -21.312 1 96.19 302 GLU A C 1
ATOM 2282 O O . GLU A 1 302 ? 11.062 -3.488 -22.328 1 96.19 302 GLU A O 1
ATOM 2287 N N . LEU A 1 303 ? 11.555 -2.559 -20.359 1 95.56 303 LEU A N 1
ATOM 2288 C CA . LEU A 1 303 ? 12.969 -2.922 -20.438 1 95.56 303 LEU A CA 1
ATOM 2289 C C . LEU A 1 303 ? 13.141 -4.438 -20.391 1 95.56 303 LEU A C 1
ATOM 2291 O O . LEU A 1 303 ? 13.984 -4.984 -21.109 1 95.56 303 LEU A O 1
ATOM 2295 N N . LEU A 1 304 ? 12.344 -5.094 -19.531 1 95.06 304 LEU A N 1
ATOM 2296 C CA . LEU A 1 304 ? 12.43 -6.543 -19.391 1 95.06 304 LEU A CA 1
ATOM 2297 C C . LEU A 1 304 ? 12.086 -7.234 -20.719 1 95.06 304 LEU A C 1
ATOM 2299 O O . LEU A 1 304 ? 12.703 -8.242 -21.062 1 95.06 304 LEU A O 1
ATOM 2303 N N . LEU A 1 305 ? 11.141 -6.707 -21.422 1 93.06 305 LEU A N 1
ATOM 2304 C CA . LEU A 1 305 ? 10.617 -7.348 -22.609 1 93.06 305 LEU A CA 1
ATOM 2305 C C . LEU A 1 305 ? 11.398 -6.918 -23.859 1 93.06 305 LEU A C 1
ATOM 2307 O O . LEU A 1 305 ? 11.195 -7.461 -24.938 1 93.06 305 LEU A O 1
ATOM 2311 N N . ALA A 1 306 ? 12.227 -5.934 -23.688 1 89.19 306 ALA A N 1
ATOM 2312 C CA . ALA A 1 306 ? 13.031 -5.469 -24.812 1 89.19 306 ALA A CA 1
ATOM 2313 C C . ALA A 1 306 ? 13.969 -6.566 -25.297 1 89.19 306 ALA A C 1
ATOM 2315 O O . ALA A 1 306 ? 14.438 -7.395 -24.516 1 89.19 306 ALA A O 1
ATOM 2316 N N . PRO A 1 307 ? 14.195 -6.629 -26.531 1 81.81 307 PRO A N 1
ATOM 2317 C CA . PRO A 1 307 ? 15.156 -7.609 -27.047 1 81.81 307 PRO A CA 1
ATOM 2318 C C . PRO A 1 307 ? 16.562 -7.43 -26.469 1 81.81 307 PRO A C 1
ATOM 2320 O O . PRO A 1 307 ? 16.969 -6.305 -26.172 1 81.81 307 PRO A O 1
ATOM 2323 N N . PRO A 1 308 ? 17.125 -8.594 -26.219 1 73.88 308 PRO A N 1
ATOM 2324 C CA . PRO A 1 308 ? 18.5 -8.5 -25.719 1 73.88 308 PRO A CA 1
ATOM 2325 C C . PRO A 1 308 ? 19.422 -7.719 -26.656 1 73.88 308 PRO A C 1
ATOM 2327 O O . PRO A 1 308 ? 19.156 -7.652 -27.859 1 73.88 308 PRO A O 1
ATOM 2330 N N . PRO A 1 309 ? 20.375 -7.078 -26.016 1 67.31 309 PRO A N 1
ATOM 2331 C CA . PRO A 1 309 ? 21.312 -6.34 -26.891 1 67.31 309 PRO A CA 1
ATOM 2332 C C . PRO A 1 309 ? 22 -7.234 -27.906 1 67.31 309 PRO A C 1
ATOM 2334 O O . PRO A 1 309 ? 22.234 -8.414 -27.641 1 67.31 309 PRO A O 1
ATOM 2337 N N . VAL A 1 310 ? 22.219 -6.613 -29.047 1 65.5 310 VAL A N 1
ATOM 2338 C CA . VAL A 1 310 ? 22.844 -7.301 -30.156 1 65.5 310 VAL A CA 1
ATOM 2339 C C . VAL A 1 310 ? 24.266 -7.707 -29.781 1 65.5 310 VAL A C 1
ATOM 2341 O O . VAL A 1 310 ? 24.703 -8.82 -30.078 1 65.5 310 VAL A O 1
ATOM 2344 N N . ASP A 1 311 ? 24.906 -6.805 -29 1 70.12 311 ASP A N 1
ATOM 2345 C CA . ASP A 1 311 ? 26.25 -7.082 -28.531 1 70.12 311 ASP A CA 1
ATOM 2346 C C . ASP A 1 311 ? 26.234 -7.652 -27.109 1 70.12 311 ASP A C 1
ATOM 2348 O O . ASP A 1 311 ? 25.969 -6.934 -26.141 1 70.12 311 ASP A O 1
ATOM 2352 N N . PRO A 1 312 ? 26.547 -8.891 -27.016 1 65.5 312 PRO A N 1
ATOM 2353 C CA . PRO A 1 312 ? 26.484 -9.547 -25.703 1 65.5 312 PRO A CA 1
ATOM 2354 C C . PRO A 1 312 ? 27.484 -8.969 -24.703 1 65.5 312 PRO A C 1
ATOM 2356 O O . PRO A 1 312 ? 27.344 -9.156 -23.5 1 65.5 312 PRO A O 1
ATOM 2359 N N . GLU A 1 313 ? 28.484 -8.305 -25.266 1 67.62 313 GLU A N 1
ATOM 2360 C CA . GLU A 1 313 ? 29.516 -7.785 -24.391 1 67.62 313 GLU A CA 1
ATOM 2361 C C . GLU A 1 313 ? 29.125 -6.438 -23.797 1 67.62 313 GLU A C 1
ATOM 2363 O O . GLU A 1 313 ? 29.734 -5.973 -22.828 1 67.62 313 GLU A O 1
ATOM 2368 N N . ARG A 1 314 ? 28.109 -5.945 -24.391 1 68.88 314 ARG A N 1
ATOM 2369 C CA . ARG A 1 314 ? 27.688 -4.648 -23.875 1 68.88 314 ARG A CA 1
ATOM 2370 C C . ARG A 1 314 ? 26.844 -4.805 -22.609 1 68.88 314 ARG A C 1
ATOM 2372 O O . ARG A 1 314 ? 25.891 -5.574 -22.578 1 68.88 314 ARG A O 1
ATOM 2379 N N . LEU A 1 315 ? 27.406 -4.152 -21.531 1 68.38 315 LEU A N 1
ATOM 2380 C CA . LEU A 1 315 ? 26.672 -4.176 -20.266 1 68.38 315 LEU A CA 1
ATOM 2381 C C . LEU A 1 315 ? 25.297 -3.535 -20.422 1 68.38 315 LEU A C 1
ATOM 2383 O O . LEU A 1 315 ? 25.156 -2.508 -21.078 1 68.38 315 LEU A O 1
ATOM 2387 N N . PRO A 1 316 ? 24.391 -4.164 -19.875 1 77.75 316 PRO A N 1
ATOM 2388 C CA . PRO A 1 316 ? 23.062 -3.568 -19.953 1 77.75 316 PRO A CA 1
ATOM 2389 C C . PRO A 1 316 ? 23 -2.186 -19.312 1 77.75 316 PRO A C 1
ATOM 2391 O O . PRO A 1 316 ? 23.75 -1.896 -18.375 1 77.75 316 PRO A O 1
ATOM 2394 N N . PRO A 1 317 ? 22.266 -1.361 -19.797 1 83 317 PRO A N 1
ATOM 2395 C CA . PRO A 1 317 ? 22.203 0.05 -19.422 1 83 317 PRO A CA 1
ATOM 2396 C C . PRO A 1 317 ? 21.609 0.258 -18.031 1 83 317 PRO A C 1
ATOM 2398 O O . PRO A 1 317 ? 20.797 -0.556 -17.578 1 83 317 PRO A O 1
ATOM 2401 N N . GLU A 1 318 ? 22.219 1.158 -17.328 1 94.12 318 GLU A N 1
ATOM 2402 C CA . GLU A 1 318 ? 21.547 1.793 -16.188 1 94.12 318 GLU A CA 1
ATOM 2403 C C . GLU A 1 318 ? 20.719 2.996 -16.641 1 94.12 318 GLU A C 1
ATOM 2405 O O . GLU A 1 318 ? 21.25 3.9 -17.297 1 94.12 318 GLU A O 1
ATOM 2410 N N . GLU A 1 319 ? 19.531 2.955 -16.484 1 97.19 319 GLU A N 1
ATOM 2411 C CA . GLU A 1 319 ? 18.641 4.059 -16.844 1 97.19 319 GLU A CA 1
ATOM 2412 C C . GLU A 1 319 ? 18.141 4.781 -15.586 1 97.19 319 GLU A C 1
ATOM 2414 O O . GLU A 1 319 ? 17.797 4.145 -14.594 1 97.19 319 GLU A O 1
ATOM 2419 N N . LEU A 1 320 ? 18.203 6.078 -15.625 1 98.31 320 LEU A N 1
ATOM 2420 C CA . LEU A 1 320 ? 17.719 6.918 -14.539 1 98.31 320 LEU A CA 1
ATOM 2421 C C . LEU A 1 320 ? 16.469 7.703 -14.969 1 98.31 320 LEU A C 1
ATOM 2423 O O . LEU A 1 320 ? 16.469 8.336 -16.016 1 98.31 320 LEU A O 1
ATOM 2427 N N . LEU A 1 321 ? 15.43 7.629 -14.227 1 98.62 321 LEU A N 1
ATOM 2428 C CA . LEU A 1 321 ? 14.266 8.477 -14.469 1 98.62 321 LEU A CA 1
ATOM 2429 C C . LEU A 1 321 ? 14.344 9.75 -13.625 1 98.62 321 LEU A C 1
ATOM 2431 O O . LEU A 1 321 ? 14.812 9.719 -12.484 1 98.62 321 LEU A O 1
ATOM 2435 N N . PRO A 1 322 ? 13.859 10.836 -14.141 1 98.69 322 PRO A N 1
ATOM 2436 C CA . PRO A 1 322 ? 13.969 12.117 -13.438 1 98.69 322 PRO A CA 1
ATOM 2437 C C . PRO A 1 322 ? 13.031 12.219 -12.234 1 98.69 322 PRO A C 1
ATOM 2439 O O . PRO A 1 322 ? 11.984 11.57 -12.211 1 98.69 322 PRO A O 1
ATOM 2442 N N . VAL A 1 323 ? 13.477 13.016 -11.266 1 98.75 323 VAL A N 1
ATOM 2443 C CA . VAL A 1 323 ? 12.68 13.32 -10.078 1 98.75 323 VAL A CA 1
ATOM 2444 C C . VAL A 1 323 ? 12.344 14.812 -10.055 1 98.75 323 VAL A C 1
ATOM 2446 O O . VAL A 1 323 ? 12.906 15.594 -10.82 1 98.75 323 VAL A O 1
ATOM 2449 N N . THR A 1 324 ? 11.344 15.172 -9.25 1 98.69 324 THR A N 1
ATOM 2450 C CA . THR A 1 324 ? 10.914 16.562 -9.133 1 98.69 324 THR A CA 1
ATOM 2451 C C . THR A 1 324 ? 10.742 16.953 -7.668 1 98.69 324 THR A C 1
ATOM 2453 O O . THR A 1 324 ? 10.258 16.156 -6.859 1 98.69 324 THR A O 1
ATOM 2456 N N . LEU A 1 325 ? 11.148 18.172 -7.34 1 98.88 325 LEU A N 1
ATOM 2457 C CA . LEU A 1 325 ? 10.883 18.688 -6.008 1 98.88 325 LEU A CA 1
ATOM 2458 C C . LEU A 1 325 ? 9.523 19.375 -5.949 1 98.88 325 LEU A C 1
ATOM 2460 O O . LEU A 1 325 ? 9.25 20.297 -6.727 1 98.88 325 LEU A O 1
ATOM 2464 N N . ILE A 1 326 ? 8.672 18.953 -5.098 1 98.88 326 ILE A N 1
ATOM 2465 C CA . ILE A 1 326 ? 7.379 19.562 -4.836 1 98.88 326 ILE A CA 1
ATOM 2466 C C . ILE A 1 326 ? 7.445 20.375 -3.547 1 98.88 326 ILE A C 1
ATOM 2468 O O . ILE A 1 326 ? 7.586 19.812 -2.457 1 98.88 326 ILE A O 1
ATOM 2472 N N . GLU A 1 327 ? 7.359 21.625 -3.656 1 98.75 327 GLU A N 1
ATOM 2473 C CA . GLU A 1 327 ? 7.461 22.5 -2.494 1 98.75 327 GLU A CA 1
ATOM 2474 C C . GLU A 1 327 ? 6.098 22.719 -1.838 1 98.75 327 GLU A C 1
ATOM 2476 O O . GLU A 1 327 ? 5.109 22.984 -2.521 1 98.75 327 GLU A O 1
ATOM 2481 N N . ARG A 1 328 ? 6.145 22.547 -0.511 1 98.44 328 ARG A N 1
ATOM 2482 C CA . ARG A 1 328 ? 4.93 22.75 0.27 1 98.44 328 ARG A CA 1
ATOM 2483 C C . ARG A 1 328 ? 5.223 23.578 1.523 1 98.44 328 ARG A C 1
ATOM 2485 O O . ARG A 1 328 ? 5.898 24.609 1.455 1 98.44 328 ARG A O 1
ATOM 2492 N N . GLU A 1 329 ? 4.766 23.125 2.723 1 98.44 329 GLU A N 1
ATOM 2493 C CA . GLU A 1 329 ? 4.719 24.047 3.861 1 98.44 329 GLU A CA 1
ATOM 2494 C C . GLU A 1 329 ? 5.777 23.688 4.902 1 98.44 329 GLU A C 1
ATOM 2496 O O . GLU A 1 329 ? 5.891 24.344 5.934 1 98.44 329 GLU A O 1
ATOM 2501 N N . SER A 1 330 ? 6.691 22.719 4.594 1 98.88 330 SER A N 1
ATOM 2502 C CA . SER A 1 330 ? 7.508 22.156 5.668 1 98.88 330 SER A CA 1
ATOM 2503 C C . SER A 1 330 ? 8.906 22.766 5.676 1 98.88 330 SER A C 1
ATOM 2505 O O . SER A 1 330 ? 9.805 22.25 6.348 1 98.88 330 SER A O 1
ATOM 2507 N N . VAL A 1 331 ? 9.195 23.859 4.926 1 98.81 331 VAL A N 1
ATOM 2508 C CA . VAL A 1 331 ? 10.516 24.484 4.887 1 98.81 331 VAL A CA 1
ATOM 2509 C C . VAL A 1 331 ? 10.375 26 5.109 1 98.81 331 VAL A C 1
ATOM 2511 O O . VAL A 1 331 ? 9.539 26.656 4.477 1 98.81 331 VAL A O 1
ATOM 2514 N N . ALA A 1 332 ? 11.07 26.531 6.062 1 98.44 332 ALA A N 1
ATOM 2515 C CA . ALA A 1 332 ? 11.156 27.953 6.363 1 98.44 332 ALA A CA 1
ATOM 2516 C C . ALA A 1 332 ? 12.578 28.344 6.785 1 98.44 332 ALA A C 1
ATOM 2518 O O . ALA A 1 332 ? 13.406 27.469 7.062 1 98.44 332 ALA A O 1
ATOM 2519 N N . PRO A 1 333 ? 12.938 29.641 6.742 1 97.56 333 PRO A N 1
ATOM 2520 C CA . PRO A 1 333 ? 14.242 30.047 7.258 1 97.56 333 PRO A CA 1
ATOM 2521 C C . PRO A 1 333 ? 14.445 29.672 8.727 1 97.56 333 PRO A C 1
ATOM 2523 O O . PRO A 1 333 ? 13.477 29.641 9.5 1 97.56 333 PRO A O 1
ATOM 2526 N N . PRO A 1 334 ? 15.617 29.328 9.109 1 95.12 334 PRO A N 1
ATOM 2527 C CA . PRO A 1 334 ? 15.852 29 10.516 1 95.12 334 PRO A CA 1
ATOM 2528 C C . PRO A 1 334 ? 15.578 30.172 11.445 1 95.12 334 PRO A C 1
ATOM 2530 O O . PRO A 1 334 ? 15.719 31.344 11.047 1 95.12 334 PRO A O 1
ATOM 2533 N N . VAL A 1 335 ? 15.133 29.812 12.672 1 81.19 335 VAL A N 1
ATOM 2534 C CA . VAL A 1 335 ? 14.867 30.828 13.672 1 81.19 335 VAL A CA 1
ATOM 2535 C C . VAL A 1 335 ? 16.172 31.5 14.086 1 81.19 335 VAL A C 1
ATOM 2537 O O . VAL A 1 335 ? 17.188 30.828 14.297 1 81.19 335 VAL A O 1
ATOM 2540 N N . GLY A 1 336 ? 16.344 32.906 14.047 1 68.94 336 GLY A N 1
ATOM 2541 C CA . GLY A 1 336 ? 17.469 33.75 14.383 1 68.94 336 GLY A CA 1
ATOM 2542 C C . GLY A 1 336 ? 18.016 34.531 13.195 1 68.94 336 GLY A C 1
ATOM 2543 O O . GLY A 1 336 ? 18.656 35.562 13.359 1 68.94 336 GLY A O 1
ATOM 2544 N N . GLN A 1 337 ? 18 34 12.008 1 54.91 337 GLN A N 1
ATOM 2545 C CA . GLN A 1 337 ? 18.469 34.781 10.875 1 54.91 337 GLN A CA 1
ATOM 2546 C C . GLN A 1 337 ? 17.484 35.906 10.516 1 54.91 337 GLN A C 1
ATOM 2548 O O . GLN A 1 337 ? 17.844 36.812 9.781 1 54.91 337 GLN A O 1
ATOM 2553 N N . THR A 1 338 ? 16.297 35.906 10.805 1 46.31 338 THR A N 1
ATOM 2554 C CA . THR A 1 338 ? 15.398 36.96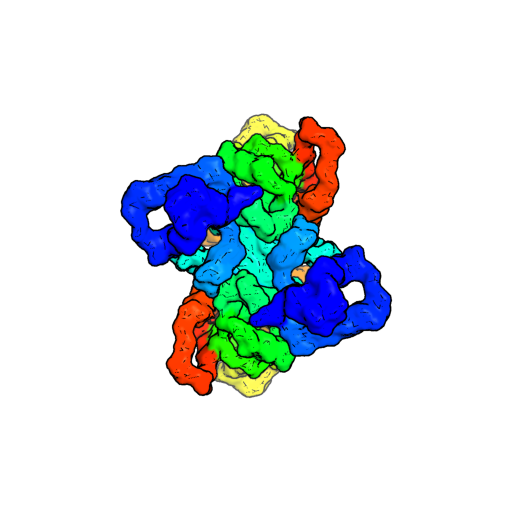9 10.398 1 46.31 338 THR A CA 1
ATOM 2555 C C . THR A 1 338 ? 15.719 38.25 11.164 1 46.31 338 THR A C 1
ATOM 2557 O O . THR A 1 338 ? 15.297 39.344 10.773 1 46.31 338 THR A O 1
ATOM 2560 N N . ARG A 1 339 ? 16.375 38.438 12.406 1 43.78 339 ARG A N 1
ATOM 2561 C CA . ARG A 1 339 ? 16.562 39.719 13.094 1 43.78 339 ARG A CA 1
ATOM 2562 C C . ARG A 1 339 ? 17.578 40.594 12.375 1 43.78 339 ARG A C 1
ATOM 2564 O O . ARG A 1 339 ? 17.766 41.75 12.711 1 43.78 339 ARG A O 1
ATOM 2571 N N . ARG A 1 340 ? 18.562 40.031 11.789 1 46.34 340 ARG A N 1
ATOM 2572 C CA . ARG A 1 340 ? 19.641 40.938 11.398 1 46.34 340 ARG A CA 1
ATOM 2573 C C . ARG A 1 340 ? 19.203 41.844 10.258 1 46.34 340 ARG A C 1
ATOM 2575 O O . ARG A 1 340 ? 19.891 42.781 9.906 1 46.34 340 ARG A O 1
ATOM 2582 N N . ASN A 1 341 ? 18.219 41.25 9.461 1 41.72 341 ASN A N 1
ATOM 2583 C CA . ASN A 1 341 ? 18.172 42.125 8.297 1 41.72 341 ASN A CA 1
ATOM 2584 C C . ASN A 1 341 ? 17.328 43.375 8.555 1 41.72 341 ASN A C 1
ATOM 2586 O O . ASN A 1 341 ? 17.156 44.219 7.672 1 41.72 341 ASN A O 1
ATOM 2590 N N . THR A 1 342 ? 16.438 43.344 9.523 1 40.56 342 THR A N 1
ATOM 2591 C CA . THR A 1 342 ? 15.562 44.531 9.57 1 40.56 342 THR A CA 1
ATOM 2592 C C . THR A 1 342 ? 16.297 45.719 10.141 1 40.56 342 THR A C 1
ATOM 2594 O O . THR A 1 342 ? 15.828 46.844 10.039 1 40.56 342 THR A O 1
ATOM 2597 N N . ASN A 1 343 ? 17.391 45.438 10.938 1 40 343 ASN A N 1
ATOM 2598 C CA . ASN A 1 343 ? 17.891 46.656 11.562 1 40 343 ASN A CA 1
ATOM 2599 C C . ASN A 1 343 ? 18.828 47.406 10.625 1 40 343 ASN A C 1
ATOM 2601 O O . ASN A 1 343 ? 19.406 48.438 11.008 1 40 343 ASN A O 1
ATOM 2605 N N . SER A 1 344 ? 19.406 46.75 9.602 1 39.31 344 SER A N 1
ATOM 2606 C CA . SER A 1 344 ? 20.438 47.594 9 1 39.31 344 SER A CA 1
ATOM 2607 C C . SER A 1 344 ? 19.844 48.75 8.203 1 39.31 344 SER A C 1
ATOM 2609 O O . SER A 1 344 ? 20.562 49.562 7.645 1 39.31 344 SER A O 1
ATOM 2611 N N . GLU A 1 345 ? 18.5 48.625 7.793 1 37.53 345 GLU A N 1
ATOM 2612 C CA . GLU A 1 345 ? 18.156 49.781 6.984 1 37.53 345 GLU A CA 1
ATOM 2613 C C . GLU A 1 345 ? 17.797 50.969 7.859 1 37.53 345 GLU A C 1
ATOM 2615 O O . GLU A 1 345 ? 17.344 52 7.359 1 37.53 345 GLU A O 1
ATOM 2620 N N . ASP A 1 346 ? 18.109 50.938 9.25 1 28.42 346 ASP A N 1
ATOM 2621 C CA . ASP A 1 346 ? 18.062 52.312 9.695 1 28.42 346 ASP A CA 1
ATOM 2622 C C . ASP A 1 346 ? 19.406 53 9.477 1 28.42 346 ASP A C 1
ATOM 2624 O O . ASP A 1 346 ? 20.469 52.406 9.695 1 28.42 346 ASP A O 1
ATOM 2628 N N . MET B 1 1 ? 17.625 -30.922 -19.188 1 56.34 1 MET B N 1
ATOM 2629 C CA . MET B 1 1 ? 17.625 -30.859 -17.734 1 56.34 1 MET B CA 1
ATOM 2630 C C . MET B 1 1 ? 17.297 -32.219 -17.125 1 56.34 1 MET B C 1
ATOM 2632 O O . MET B 1 1 ? 16.531 -33 -17.703 1 56.34 1 MET B O 1
ATOM 2636 N N . ALA B 1 2 ? 18.109 -32.625 -16.156 1 73.31 2 ALA B N 1
ATOM 2637 C CA . ALA B 1 2 ? 17.922 -33.938 -15.539 1 73.31 2 ALA B CA 1
ATOM 2638 C C . ALA B 1 2 ? 16.516 -34.031 -14.938 1 73.31 2 ALA B C 1
ATOM 2640 O O . ALA B 1 2 ? 15.969 -33.062 -14.422 1 73.31 2 ALA B O 1
ATOM 2641 N N . ASN B 1 3 ? 15.836 -35.062 -15.219 1 77.44 3 ASN B N 1
ATOM 2642 C CA . ASN B 1 3 ? 14.531 -35.312 -14.625 1 77.44 3 ASN B CA 1
ATOM 2643 C C . ASN B 1 3 ? 14.617 -36.375 -13.523 1 77.44 3 ASN B C 1
ATOM 2645 O O . ASN B 1 3 ? 15.703 -36.844 -13.203 1 77.44 3 ASN B O 1
ATOM 2649 N N . LEU B 1 4 ? 13.445 -36.531 -12.93 1 83 4 LEU B N 1
ATOM 2650 C CA . LEU B 1 4 ? 13.383 -37.438 -11.797 1 83 4 LEU B CA 1
ATOM 2651 C C . LEU B 1 4 ? 13.898 -38.844 -12.18 1 83 4 LEU B C 1
ATOM 2653 O O . LEU B 1 4 ? 14.531 -39.531 -11.367 1 83 4 LEU B O 1
ATOM 2657 N N . GLN B 1 5 ? 13.664 -39.188 -13.414 1 85.44 5 GLN B N 1
ATOM 2658 C CA . GLN B 1 5 ? 14.109 -40.5 -13.898 1 85.44 5 GLN B CA 1
ATOM 2659 C C . GLN B 1 5 ? 15.625 -40.562 -13.977 1 85.44 5 GLN B C 1
ATOM 2661 O O . GLN B 1 5 ? 16.219 -41.594 -13.672 1 85.44 5 GLN B O 1
ATOM 2666 N N . ASP B 1 6 ? 16.172 -39.438 -14.344 1 87.94 6 ASP B N 1
ATOM 2667 C CA . ASP B 1 6 ? 17.625 -39.406 -14.43 1 87.94 6 ASP B CA 1
ATOM 2668 C C . ASP B 1 6 ? 18.266 -39.562 -13.055 1 87.94 6 ASP B C 1
ATOM 2670 O O . ASP B 1 6 ? 19.25 -40.281 -12.914 1 87.94 6 ASP B O 1
ATOM 2674 N N . VAL B 1 7 ? 17.625 -38.906 -12.164 1 90 7 VAL B N 1
ATOM 2675 C CA . VAL B 1 7 ? 18.125 -39 -10.797 1 90 7 VAL B CA 1
ATOM 2676 C C . VAL B 1 7 ? 17.984 -40.469 -10.312 1 90 7 VAL B C 1
ATOM 2678 O O . VAL B 1 7 ? 18.906 -41 -9.711 1 90 7 VAL B O 1
ATOM 2681 N N . ALA B 1 8 ? 16.891 -41 -10.594 1 91.69 8 ALA B N 1
ATOM 2682 C CA . ALA B 1 8 ? 16.625 -42.375 -10.188 1 91.69 8 ALA B CA 1
ATOM 2683 C C . ALA B 1 8 ? 17.641 -43.344 -10.789 1 91.69 8 ALA B C 1
ATOM 2685 O O . ALA B 1 8 ? 18.156 -44.219 -10.102 1 91.69 8 ALA B O 1
ATOM 2686 N N . ARG B 1 9 ? 17.906 -43.156 -11.969 1 90.5 9 ARG B N 1
ATOM 2687 C CA . ARG B 1 9 ? 18.859 -43.969 -12.68 1 90.5 9 ARG B CA 1
ATOM 2688 C C . ARG B 1 9 ? 20.266 -43.844 -12.094 1 90.5 9 ARG B C 1
ATOM 2690 O O . ARG B 1 9 ? 20.953 -44.844 -11.867 1 90.5 9 ARG B O 1
ATOM 2697 N N . ALA B 1 10 ? 20.562 -42.656 -11.852 1 91.94 10 ALA B N 1
ATOM 2698 C CA . ALA B 1 10 ? 21.906 -42.406 -11.336 1 91.94 10 ALA B CA 1
ATOM 2699 C C . ALA B 1 10 ? 22.078 -42.969 -9.93 1 91.94 10 ALA B C 1
ATOM 2701 O O . ALA B 1 10 ? 23.172 -43.406 -9.555 1 91.94 10 ALA B O 1
ATOM 2702 N N . ALA B 1 11 ? 21.078 -42.906 -9.219 1 92.31 11 ALA B N 1
ATOM 2703 C CA . ALA B 1 11 ? 21.109 -43.375 -7.84 1 92.31 11 ALA B CA 1
ATOM 2704 C C . ALA B 1 11 ? 20.734 -44.875 -7.75 1 92.31 11 ALA B C 1
ATOM 2706 O O . ALA B 1 11 ? 20.797 -45.469 -6.672 1 92.31 11 ALA B O 1
ATOM 2707 N N . ASN B 1 12 ? 20.375 -45.469 -8.82 1 92.44 12 ASN B N 1
ATOM 2708 C CA . ASN B 1 12 ? 19.984 -46.875 -8.914 1 92.44 12 ASN B CA 1
ATOM 2709 C C . ASN B 1 12 ? 18.797 -47.188 -8.016 1 92.44 12 ASN B C 1
ATOM 2711 O O . ASN B 1 12 ? 18.844 -48.156 -7.25 1 92.44 12 ASN B O 1
ATOM 2715 N N . VAL B 1 13 ? 17.891 -46.281 -8.016 1 92.38 13 VAL B N 1
ATOM 2716 C CA . VAL B 1 13 ? 16.625 -46.5 -7.324 1 92.38 13 VAL B CA 1
ATOM 2717 C C . VAL B 1 13 ? 15.461 -46.156 -8.258 1 92.38 13 VAL B C 1
ATOM 2719 O O . VAL B 1 13 ? 15.672 -45.688 -9.375 1 92.38 13 VAL B O 1
ATOM 2722 N N . SER B 1 14 ? 14.273 -46.531 -7.82 1 88.62 14 SER B N 1
ATOM 2723 C CA . SER B 1 14 ? 13.102 -46.25 -8.633 1 88.62 14 SER B CA 1
ATOM 2724 C C . SER B 1 14 ? 12.766 -44.75 -8.586 1 88.62 14 SER B C 1
ATOM 2726 O O . SER B 1 14 ? 13.148 -44.062 -7.641 1 88.62 14 SER B O 1
ATOM 2728 N N . LYS B 1 15 ? 12.023 -44.25 -9.602 1 88.12 15 LYS B N 1
ATOM 2729 C CA . LYS B 1 15 ? 11.531 -42.875 -9.641 1 88.12 15 LYS B CA 1
ATOM 2730 C C . LYS B 1 15 ? 10.664 -42.594 -8.422 1 88.12 15 LYS B C 1
ATOM 2732 O O . LYS B 1 15 ? 10.75 -41.5 -7.848 1 88.12 15 LYS B O 1
ATOM 2737 N N . THR B 1 16 ? 9.914 -43.625 -8.031 1 85.12 16 THR B N 1
ATOM 2738 C CA . THR B 1 16 ? 9.016 -43.5 -6.891 1 85.12 16 THR B CA 1
ATOM 2739 C C . THR B 1 16 ? 9.812 -43.312 -5.598 1 85.12 16 THR B C 1
ATOM 2741 O O . THR B 1 16 ? 9.438 -42.531 -4.734 1 85.12 16 THR B O 1
ATOM 2744 N N . THR B 1 17 ? 10.891 -44 -5.527 1 86.5 17 THR B N 1
ATOM 2745 C CA . THR B 1 17 ? 11.75 -43.906 -4.352 1 86.5 17 THR B CA 1
ATOM 2746 C C . THR B 1 17 ? 12.359 -42.531 -4.23 1 86.5 17 THR B C 1
ATOM 2748 O O . THR B 1 17 ? 12.367 -41.938 -3.148 1 86.5 17 THR B O 1
ATOM 2751 N N . VAL B 1 18 ? 12.789 -41.969 -5.387 1 86.56 18 VAL B N 1
ATOM 2752 C CA . VAL B 1 18 ? 13.383 -40.656 -5.383 1 86.56 18 VAL B CA 1
ATOM 2753 C C . VAL B 1 18 ? 12.312 -39.625 -5.023 1 86.56 18 VAL B C 1
ATOM 2755 O O . VAL B 1 18 ? 12.547 -38.719 -4.191 1 86.56 18 VAL B O 1
ATOM 2758 N N . SER B 1 19 ? 11.172 -39.781 -5.637 1 80.75 19 SER B N 1
ATOM 2759 C CA . SER B 1 19 ? 10.086 -38.844 -5.402 1 80.75 19 SER B CA 1
ATOM 2760 C C . SER B 1 19 ? 9.672 -38.844 -3.936 1 80.75 19 SER B C 1
ATOM 2762 O O . SER B 1 19 ? 9.57 -37.75 -3.324 1 80.75 19 SER B O 1
ATOM 2764 N N . ARG B 1 20 ? 9.523 -39.969 -3.424 1 79.31 20 ARG B N 1
ATOM 2765 C CA . ARG B 1 20 ? 9.094 -40.062 -2.033 1 79.31 20 ARG B CA 1
ATOM 2766 C C . ARG B 1 20 ? 10.18 -39.594 -1.084 1 79.31 20 ARG B C 1
ATOM 2768 O O . ARG B 1 20 ? 9.883 -38.969 -0.049 1 79.31 20 ARG B O 1
ATOM 2775 N N . TYR B 1 21 ? 11.422 -39.844 -1.43 1 82.81 21 TYR B N 1
ATOM 2776 C CA . TYR B 1 21 ? 12.547 -39.375 -0.627 1 82.81 21 TYR B CA 1
ATOM 2777 C C . TYR B 1 21 ? 12.625 -37.844 -0.619 1 82.81 21 TYR B C 1
ATOM 2779 O O . TYR B 1 21 ? 12.742 -37.219 0.443 1 82.81 21 TYR B O 1
ATOM 2787 N N . LEU B 1 22 ? 12.406 -37.281 -1.764 1 79.5 22 LEU B N 1
ATOM 2788 C CA . LEU B 1 22 ? 12.531 -35.844 -1.911 1 79.5 22 LEU B CA 1
ATOM 2789 C C . LEU B 1 22 ? 11.359 -35.125 -1.249 1 79.5 22 LEU B C 1
ATOM 2791 O O . LEU B 1 22 ? 11.5 -34 -0.786 1 79.5 22 LEU B O 1
ATOM 2795 N N . ASN B 1 23 ? 10.266 -35.906 -1.163 1 72.38 23 ASN B N 1
ATOM 2796 C CA . ASN B 1 23 ? 9.07 -35.312 -0.565 1 72.38 23 ASN B CA 1
ATOM 2797 C C . ASN B 1 23 ? 8.992 -35.625 0.93 1 72.38 23 ASN B C 1
ATOM 2799 O O . ASN B 1 23 ? 8 -35.281 1.581 1 72.38 23 ASN B O 1
ATOM 2803 N N . GLY B 1 24 ? 9.977 -36.281 1.41 1 71.69 24 GLY B N 1
ATOM 2804 C CA . GLY B 1 24 ? 10.07 -36.562 2.832 1 71.69 24 GLY B CA 1
ATOM 2805 C C . GLY B 1 24 ? 9.148 -37.656 3.279 1 71.69 24 GLY B C 1
ATOM 2806 O O . GLY B 1 24 ? 8.93 -37.844 4.477 1 71.69 24 GLY B O 1
ATOM 2807 N N . SER B 1 25 ? 8.562 -38.281 2.375 1 71 25 SER B N 1
ATOM 2808 C CA . SER B 1 25 ? 7.578 -39.281 2.736 1 71 25 SER B CA 1
ATOM 2809 C C . SER B 1 25 ? 8.211 -40.688 2.807 1 71 25 SER B C 1
ATOM 2811 O O . SER B 1 25 ? 7.539 -41.656 3.115 1 71 25 SER B O 1
ATOM 2813 N N . LEU B 1 26 ? 9.484 -40.812 2.463 1 78.56 26 LEU B N 1
ATOM 2814 C CA . LEU B 1 26 ? 10.203 -42.094 2.502 1 78.56 26 LEU B CA 1
ATOM 2815 C C . LEU B 1 26 ? 11.562 -41.906 3.174 1 78.56 26 LEU B C 1
ATOM 2817 O O . LEU B 1 26 ? 12.344 -41.031 2.799 1 78.56 26 LEU B O 1
ATOM 2821 N N . GLU B 1 27 ? 11.773 -42.594 4.285 1 84.94 27 GLU B N 1
ATOM 2822 C CA . GLU B 1 27 ? 13.094 -42.625 4.906 1 84.94 27 GLU B CA 1
ATOM 2823 C C . GLU B 1 27 ? 13.969 -43.719 4.273 1 84.94 27 GLU B C 1
ATOM 2825 O O . GLU B 1 27 ? 13.523 -44.844 4.102 1 84.94 27 GLU B O 1
ATOM 2830 N N . LEU B 1 28 ? 15.07 -43.25 3.869 1 83.94 28 LEU B N 1
ATOM 2831 C CA . LEU B 1 28 ? 15.984 -44.188 3.213 1 83.94 28 LEU B CA 1
ATOM 2832 C C . LEU B 1 28 ? 17.25 -44.375 4.051 1 83.94 28 LEU B C 1
ATOM 2834 O O . LEU B 1 28 ? 17.609 -43.5 4.844 1 83.94 28 LEU B O 1
ATOM 2838 N N . PRO B 1 29 ? 17.797 -45.656 4 1 85.94 29 PRO B N 1
ATOM 2839 C CA . PRO B 1 29 ? 19.109 -45.812 4.621 1 85.94 29 PRO B CA 1
ATOM 2840 C C . PRO B 1 29 ? 20.125 -44.781 4.145 1 85.94 29 PRO B C 1
ATOM 2842 O O . PRO B 1 29 ? 20 -44.25 3.037 1 85.94 29 PRO B O 1
ATOM 2845 N N . ALA B 1 30 ? 21.016 -44.438 5.008 1 87.75 30 ALA B N 1
ATOM 2846 C CA . ALA B 1 30 ? 21.984 -43.344 4.781 1 87.75 30 ALA B CA 1
ATOM 2847 C C . ALA B 1 30 ? 22.672 -43.5 3.424 1 87.75 30 ALA B C 1
ATOM 2849 O O . ALA B 1 30 ? 22.891 -42.5 2.721 1 87.75 30 ALA B O 1
ATOM 2850 N N . ARG B 1 31 ? 23 -44.719 3.109 1 87.81 31 ARG B N 1
ATOM 2851 C CA . ARG B 1 31 ? 23.719 -44.969 1.862 1 87.81 31 ARG B CA 1
ATOM 2852 C C . ARG B 1 31 ? 22.859 -44.594 0.657 1 87.81 31 ARG B C 1
ATOM 2854 O O . ARG B 1 31 ? 23.359 -43.906 -0.256 1 87.81 31 ARG B O 1
ATOM 2861 N N . THR B 1 32 ? 21.641 -44.969 0.646 1 89.94 32 THR B N 1
ATOM 2862 C CA . THR B 1 32 ? 20.734 -44.688 -0.46 1 89.94 32 THR B CA 1
ATOM 2863 C C . THR B 1 32 ? 20.422 -43.188 -0.531 1 89.94 32 THR B C 1
ATOM 2865 O O . THR B 1 32 ? 20.359 -42.625 -1.619 1 89.94 32 THR B O 1
ATOM 2868 N N . ALA B 1 33 ? 20.172 -42.594 0.567 1 91.31 33 ALA B N 1
ATOM 2869 C CA . ALA B 1 33 ? 19.906 -41.156 0.639 1 91.31 33 ALA B CA 1
ATOM 2870 C C . ALA B 1 33 ? 21.078 -40.375 0.057 1 91.31 33 ALA B C 1
ATOM 2872 O O . ALA B 1 33 ? 20.859 -39.438 -0.724 1 91.31 33 ALA B O 1
ATOM 2873 N N . GLU B 1 34 ? 22.234 -40.781 0.456 1 90.38 34 GLU B N 1
ATOM 2874 C CA . GLU B 1 34 ? 23.422 -40.125 -0.035 1 90.38 34 GLU B CA 1
ATOM 2875 C C . GLU B 1 34 ? 23.562 -40.281 -1.547 1 90.38 34 GLU B C 1
ATOM 2877 O O . GLU B 1 34 ? 24.016 -39.344 -2.23 1 90.38 34 GLU B O 1
ATOM 2882 N N . ALA B 1 35 ? 23.312 -41.469 -2.043 1 91 35 ALA B N 1
ATOM 2883 C CA . ALA B 1 35 ? 23.375 -41.688 -3.482 1 91 35 ALA B CA 1
ATOM 2884 C C . ALA B 1 35 ? 22.422 -40.781 -4.234 1 91 35 ALA B C 1
ATOM 2886 O O . ALA B 1 35 ? 22.781 -40.219 -5.277 1 91 35 ALA B O 1
ATOM 2887 N N . ILE B 1 36 ? 21.219 -40.594 -3.676 1 91.25 36 ILE B N 1
ATOM 2888 C CA . ILE B 1 36 ? 20.234 -39.719 -4.281 1 91.25 36 ILE B CA 1
ATOM 2889 C C . ILE B 1 36 ? 20.719 -38.281 -4.219 1 91.25 36 ILE B C 1
ATOM 2891 O O . ILE B 1 36 ? 20.672 -37.562 -5.219 1 91.25 36 ILE B O 1
ATOM 2895 N N . ASP B 1 37 ? 21.219 -37.906 -3.104 1 89.19 37 ASP B N 1
ATOM 2896 C CA . ASP B 1 37 ? 21.703 -36.562 -2.926 1 89.19 37 ASP B CA 1
ATOM 2897 C C . ASP B 1 37 ? 22.859 -36.25 -3.873 1 89.19 37 ASP B C 1
ATOM 2899 O O . ASP B 1 37 ? 22.938 -35.156 -4.449 1 89.19 37 ASP B O 1
ATOM 2903 N N . THR B 1 38 ? 23.781 -37.188 -3.949 1 87.31 38 THR B N 1
ATOM 2904 C CA . THR B 1 38 ? 24.906 -37.062 -4.859 1 87.31 38 THR B CA 1
ATOM 2905 C C . THR B 1 38 ? 24.438 -36.938 -6.301 1 87.31 38 THR B C 1
ATOM 2907 O O . THR B 1 38 ? 24.938 -36.094 -7.059 1 87.31 38 THR B O 1
ATOM 2910 N N . ALA B 1 39 ? 23.469 -37.719 -6.695 1 89.38 39 ALA B N 1
ATOM 2911 C CA . ALA B 1 39 ? 22.906 -37.688 -8.039 1 89.38 39 ALA B CA 1
ATOM 2912 C C . ALA B 1 39 ? 22.281 -36.312 -8.32 1 89.38 39 ALA B C 1
ATOM 2914 O O . ALA B 1 39 ? 22.438 -35.75 -9.406 1 89.38 39 ALA B O 1
ATOM 2915 N N . ILE B 1 40 ? 21.516 -35.812 -7.379 1 84.19 40 ILE B N 1
ATOM 2916 C CA . ILE B 1 40 ? 20.859 -34.531 -7.496 1 84.19 40 ILE B CA 1
ATOM 2917 C C . ILE B 1 40 ? 21.891 -33.438 -7.734 1 84.19 40 ILE B C 1
ATOM 2919 O O . ILE B 1 40 ? 21.719 -32.594 -8.625 1 84.19 40 ILE B O 1
ATOM 2923 N N . ARG B 1 41 ? 22.938 -33.469 -7.008 1 82.69 41 ARG B N 1
ATOM 2924 C CA . ARG B 1 41 ? 24 -32.5 -7.121 1 82.69 41 ARG B CA 1
ATOM 2925 C C . ARG B 1 41 ? 24.719 -32.594 -8.461 1 82.69 41 ARG B C 1
ATOM 2927 O O . ARG B 1 41 ? 24.984 -31.609 -9.125 1 82.69 41 ARG B O 1
ATOM 2934 N N . THR B 1 42 ? 25.078 -33.844 -8.75 1 81.75 42 THR B N 1
ATOM 2935 C CA . THR B 1 42 ? 25.859 -34.125 -9.953 1 81.75 42 THR B CA 1
ATOM 2936 C C . THR B 1 42 ? 25.062 -33.719 -11.203 1 81.75 42 THR B C 1
ATOM 2938 O O . THR B 1 42 ? 25.625 -33.188 -12.156 1 81.75 42 THR B O 1
ATOM 2941 N N . LEU B 1 43 ? 23.766 -34 -11.102 1 82.88 43 LEU B N 1
ATOM 2942 C CA . LEU B 1 43 ? 22.906 -33.75 -12.258 1 82.88 43 LEU B CA 1
ATOM 2943 C C . LEU B 1 43 ? 22.312 -32.375 -12.219 1 82.88 43 LEU B C 1
ATOM 2945 O O . LEU B 1 43 ? 21.609 -31.953 -13.141 1 82.88 43 LEU B O 1
ATOM 2949 N N . ASN B 1 44 ? 22.578 -31.734 -11.133 1 76.81 44 ASN B N 1
ATOM 2950 C CA . ASN B 1 44 ? 21.984 -30.422 -10.898 1 76.81 44 ASN B CA 1
ATOM 2951 C C . ASN B 1 44 ? 20.469 -30.469 -11.047 1 76.81 44 ASN B C 1
ATOM 2953 O O . ASN B 1 44 ? 19.875 -29.641 -11.758 1 76.81 44 ASN B O 1
ATOM 2957 N N . TYR B 1 45 ? 19.953 -31.594 -10.422 1 74.75 45 TYR B N 1
ATOM 2958 C CA . TYR B 1 45 ? 18.516 -31.844 -10.492 1 74.75 45 TYR B CA 1
ATOM 2959 C C . TYR B 1 45 ? 17.781 -30.969 -9.492 1 74.75 45 TYR B C 1
ATOM 2961 O O . TYR B 1 45 ? 18.188 -30.859 -8.328 1 74.75 45 TYR B O 1
ATOM 2969 N N . SER B 1 46 ? 16.828 -30.234 -9.961 1 65.25 46 SER B N 1
ATOM 2970 C CA . SER B 1 46 ? 15.852 -29.578 -9.094 1 65.25 46 SER B CA 1
ATOM 2971 C C . SER B 1 46 ? 14.438 -30.078 -9.367 1 65.25 46 SER B C 1
ATOM 2973 O O . SER B 1 46 ? 14.016 -30.172 -10.523 1 65.25 46 SER B O 1
ATOM 2975 N N . PRO B 1 47 ? 13.805 -30.641 -8.234 1 59.81 47 PRO B N 1
ATOM 2976 C CA . PRO B 1 47 ? 12.445 -31.141 -8.445 1 59.81 47 PRO B CA 1
ATOM 2977 C C . PRO B 1 47 ? 11.539 -30.125 -9.133 1 59.81 47 PRO B C 1
ATOM 2979 O O . PRO B 1 47 ? 11.641 -28.922 -8.852 1 59.81 47 PRO B O 1
ATOM 2982 N N . ASN B 1 48 ? 10.969 -30.547 -10.242 1 55.66 48 ASN B N 1
ATOM 2983 C CA . ASN B 1 48 ? 9.984 -29.703 -10.914 1 55.66 48 ASN B CA 1
ATOM 2984 C C . ASN B 1 48 ? 8.781 -29.422 -10.016 1 55.66 48 ASN B C 1
ATOM 2986 O O . ASN B 1 48 ? 8.125 -30.359 -9.547 1 55.66 48 ASN B O 1
ATOM 2990 N N . PRO B 1 49 ? 8.57 -28.297 -9.508 1 53.25 49 PRO B N 1
ATOM 2991 C CA . PRO B 1 49 ? 7.453 -28 -8.602 1 53.25 49 PRO B CA 1
ATOM 2992 C C . PRO B 1 49 ? 6.117 -28.531 -9.125 1 53.25 49 PRO B C 1
ATOM 2994 O O . PRO B 1 49 ? 5.273 -28.969 -8.336 1 53.25 49 PRO B O 1
ATOM 2997 N N . HIS B 1 50 ? 5.977 -28.547 -10.375 1 51.59 50 HIS B N 1
ATOM 2998 C CA . HIS B 1 50 ? 4.746 -29.062 -10.969 1 51.59 50 HIS B CA 1
ATOM 2999 C C . HIS B 1 50 ? 4.645 -30.578 -10.781 1 51.59 50 HIS B C 1
ATOM 3001 O O . HIS B 1 50 ? 3.57 -31.094 -10.469 1 51.59 50 HIS B O 1
ATOM 3007 N N . ALA B 1 51 ? 5.758 -31.219 -10.977 1 54.5 51 ALA B N 1
ATOM 3008 C CA . ALA B 1 51 ? 5.773 -32.656 -10.773 1 54.5 51 ALA B CA 1
ATOM 3009 C C . ALA B 1 51 ? 5.547 -33 -9.305 1 54.5 51 ALA B C 1
ATOM 3011 O O . ALA B 1 51 ? 4.844 -33.969 -8.984 1 54.5 51 ALA B O 1
ATOM 3012 N N . ARG B 1 52 ? 6.156 -32.219 -8.516 1 54.69 52 ARG B N 1
ATOM 3013 C CA . ARG B 1 52 ? 5.945 -32.438 -7.09 1 54.69 52 ARG B CA 1
ATOM 3014 C C . ARG B 1 52 ? 4.484 -32.219 -6.711 1 54.69 52 ARG B C 1
ATOM 3016 O O . ARG B 1 52 ? 3.93 -32.969 -5.902 1 54.69 52 ARG B O 1
ATOM 3023 N N . ARG B 1 53 ? 3.959 -31.172 -7.309 1 57 53 ARG B N 1
ATOM 3024 C CA . ARG B 1 53 ? 2.539 -30.922 -7.09 1 57 53 ARG B CA 1
ATOM 3025 C C . ARG B 1 53 ? 1.692 -32.125 -7.488 1 57 53 ARG B C 1
ATOM 3027 O O . ARG B 1 53 ? 0.747 -32.469 -6.785 1 57 53 ARG B O 1
ATOM 3034 N N . LEU B 1 54 ? 2.053 -32.656 -8.594 1 51.72 54 LEU B N 1
ATOM 3035 C CA . LEU B 1 54 ? 1.341 -33.812 -9.102 1 51.72 54 LEU B CA 1
ATOM 3036 C C . LEU B 1 54 ? 1.534 -35.031 -8.188 1 51.72 54 LEU B C 1
ATOM 3038 O O . LEU B 1 54 ? 0.595 -35.781 -7.949 1 51.72 54 LEU B O 1
ATOM 3042 N N . SER B 1 55 ? 2.756 -35.094 -7.75 1 50.53 55 SER B N 1
ATOM 3043 C CA . SER B 1 55 ? 3.029 -36.25 -6.922 1 50.53 55 SER B CA 1
ATOM 3044 C C . SER B 1 55 ? 2.465 -36.062 -5.516 1 50.53 55 SER B C 1
ATOM 3046 O O . SER B 1 55 ? 1.962 -37.031 -4.918 1 50.53 55 SER B O 1
ATOM 3048 N N . LEU B 1 56 ? 2.562 -34.875 -5.047 1 55.56 56 LEU B N 1
ATOM 3049 C CA . LEU B 1 56 ? 2.121 -34.625 -3.676 1 55.56 56 LEU B CA 1
ATOM 3050 C C . LEU B 1 56 ? 0.654 -34.219 -3.641 1 55.56 56 LEU B C 1
ATOM 3052 O O . LEU B 1 56 ? 0.003 -34.312 -2.598 1 55.56 56 LEU B O 1
ATOM 3056 N N . GLY B 1 57 ? 0.11 -33.969 -4.742 1 56.59 57 GLY B N 1
ATOM 3057 C CA . GLY B 1 57 ? -1.266 -33.5 -4.836 1 56.59 57 GLY B CA 1
ATOM 3058 C C . GLY B 1 57 ? -1.475 -32.125 -4.227 1 56.59 57 GLY B C 1
ATOM 3059 O O . GLY B 1 57 ? -2.598 -31.766 -3.871 1 56.59 57 GLY B O 1
ATOM 3060 N N . ARG B 1 58 ? -0.335 -31.516 -3.725 1 63.62 58 ARG B N 1
ATOM 3061 C CA . ARG B 1 58 ? -0.472 -30.188 -3.125 1 63.62 58 ARG B CA 1
ATOM 3062 C C . ARG B 1 58 ? 0.577 -29.234 -3.674 1 63.62 58 ARG B C 1
ATOM 3064 O O . ARG B 1 58 ? 1.695 -29.641 -3.992 1 63.62 58 ARG B O 1
ATOM 3071 N N . SER B 1 59 ? 0.247 -27.953 -3.963 1 68.56 59 SER B N 1
ATOM 3072 C CA . SER B 1 59 ? 1.143 -26.922 -4.488 1 68.56 59 SER B CA 1
ATOM 3073 C C . SER B 1 59 ? 1.795 -26.125 -3.359 1 68.56 59 SER B C 1
ATOM 3075 O O . SER B 1 59 ? 2.781 -25.422 -3.582 1 68.56 59 SER B O 1
ATOM 3077 N N . ASP B 1 60 ? 1.229 -26.219 -2.123 1 81.38 60 ASP B N 1
ATOM 3078 C CA . ASP B 1 60 ? 1.632 -25.391 -0.988 1 81.38 60 ASP B CA 1
ATOM 3079 C C . ASP B 1 60 ? 1.566 -23.906 -1.339 1 81.38 60 ASP B C 1
ATOM 3081 O O . ASP B 1 60 ? 2.408 -23.125 -0.898 1 81.38 60 ASP B O 1
ATOM 3085 N N . THR B 1 61 ? 0.652 -23.625 -2.221 1 86.5 61 THR B N 1
ATOM 3086 C CA . THR B 1 61 ? 0.453 -22.25 -2.66 1 86.5 61 THR B CA 1
ATOM 3087 C C . THR B 1 61 ? -0.97 -21.781 -2.363 1 86.5 61 THR B C 1
ATOM 3089 O O . THR B 1 61 ? -1.929 -22.516 -2.59 1 86.5 61 THR B O 1
ATOM 3092 N N . ILE B 1 62 ? -1.052 -20.641 -1.719 1 92.44 62 ILE B N 1
ATOM 3093 C CA . ILE B 1 62 ? -2.336 -19.984 -1.504 1 92.44 62 ILE B CA 1
ATOM 3094 C C . ILE B 1 62 ? -2.494 -18.828 -2.488 1 92.44 62 ILE B C 1
ATOM 3096 O O . ILE B 1 62 ? -1.586 -18 -2.646 1 92.44 62 ILE B O 1
ATOM 3100 N N . ALA B 1 63 ? -3.588 -18.844 -3.221 1 93.12 63 ALA B N 1
ATOM 3101 C CA . ALA B 1 63 ? -3.893 -17.703 -4.09 1 93.12 63 ALA B CA 1
ATOM 3102 C C . ALA B 1 63 ? -4.594 -16.594 -3.316 1 93.12 63 ALA B C 1
ATOM 3104 O O . ALA B 1 63 ? -5.445 -16.859 -2.465 1 93.12 63 ALA B O 1
ATOM 3105 N N . LEU B 1 64 ? -4.184 -15.445 -3.559 1 95.69 64 LEU B N 1
ATOM 3106 C CA . LEU B 1 64 ? -4.797 -14.25 -2.994 1 95.69 64 LEU B CA 1
ATOM 3107 C C . LEU B 1 64 ? -5.195 -13.273 -4.094 1 95.69 64 LEU B C 1
ATOM 3109 O O . LEU B 1 64 ? -4.344 -12.812 -4.863 1 95.69 64 LEU B O 1
ATOM 3113 N N . VAL B 1 65 ? -6.496 -12.977 -4.207 1 95.38 65 VAL B N 1
ATOM 3114 C CA . VAL B 1 65 ? -7.031 -12.062 -5.207 1 95.38 65 VAL B CA 1
ATOM 3115 C C . VAL B 1 65 ? -7.504 -10.773 -4.527 1 95.38 65 VAL B C 1
ATOM 3117 O O . VAL B 1 65 ? -8.352 -10.812 -3.635 1 95.38 65 VAL B O 1
ATOM 3120 N N . VAL B 1 66 ? -6.918 -9.648 -4.93 1 95.75 66 VAL B N 1
ATOM 3121 C CA . VAL B 1 66 ? -7.277 -8.359 -4.34 1 95.75 66 VAL B CA 1
ATOM 3122 C C . VAL B 1 66 ? -7.605 -7.359 -5.445 1 95.75 66 VAL B C 1
ATOM 3124 O O . VAL B 1 66 ? -7.062 -7.441 -6.551 1 95.75 66 VAL B O 1
ATOM 3127 N N . PRO B 1 67 ? -8.438 -6.34 -5.172 1 93.69 67 PRO B N 1
ATOM 3128 C CA . PRO B 1 67 ? -8.883 -5.395 -6.199 1 93.69 67 PRO B CA 1
ATOM 3129 C C . PRO B 1 67 ? -7.797 -4.406 -6.613 1 93.69 67 PRO B C 1
ATOM 3131 O O . PRO B 1 67 ? -7.637 -4.117 -7.801 1 93.69 67 PRO B O 1
ATOM 3134 N N . ASP B 1 68 ? -7.145 -3.793 -5.602 1 91.62 68 ASP B N 1
ATOM 3135 C CA . ASP B 1 68 ? -6.18 -2.734 -5.891 1 91.62 68 ASP B CA 1
ATOM 3136 C C . ASP B 1 68 ? -5.039 -2.742 -4.875 1 91.62 68 ASP B C 1
ATOM 3138 O O . ASP B 1 68 ? -5.156 -2.16 -3.797 1 91.62 68 ASP B O 1
ATOM 3142 N N . ILE B 1 69 ? -3.951 -3.168 -5.332 1 92.38 69 ILE B N 1
ATOM 3143 C CA . ILE B 1 69 ? -2.822 -3.387 -4.434 1 92.38 69 ILE B CA 1
ATOM 3144 C C . ILE B 1 69 ? -2.232 -2.043 -4.008 1 92.38 69 ILE B C 1
ATOM 3146 O O . ILE B 1 69 ? -1.483 -1.969 -3.031 1 92.38 69 ILE B O 1
ATOM 3150 N N . ALA B 1 70 ? -2.547 -0.962 -4.707 1 91.5 70 ALA B N 1
ATOM 3151 C CA . ALA B 1 70 ? -1.965 0.341 -4.395 1 91.5 70 ALA B CA 1
ATOM 3152 C C . ALA B 1 70 ? -2.68 0.993 -3.217 1 91.5 70 ALA B C 1
ATOM 3154 O O . ALA B 1 70 ? -2.195 1.982 -2.66 1 91.5 70 ALA B O 1
ATOM 3155 N N . THR B 1 71 ? -3.785 0.435 -2.832 1 92 71 THR B N 1
ATOM 3156 C CA . THR B 1 71 ? -4.523 0.982 -1.699 1 92 71 THR B CA 1
ATOM 3157 C C . THR B 1 71 ? -3.959 0.456 -0.383 1 92 71 THR B C 1
ATOM 3159 O O . THR B 1 71 ? -3.738 -0.748 -0.232 1 92 71 THR B O 1
ATOM 3162 N N . PRO B 1 72 ? -3.803 1.327 0.591 1 93.25 72 PRO B N 1
ATOM 3163 C CA . PRO B 1 72 ? -3.184 0.906 1.851 1 93.25 72 PRO B CA 1
ATOM 3164 C C . PRO B 1 72 ? -3.922 -0.256 2.51 1 93.25 72 PRO B C 1
ATOM 3166 O O . PRO B 1 72 ? -3.291 -1.13 3.111 1 93.25 72 PRO B O 1
ATOM 3169 N N . PHE B 1 73 ? -5.234 -0.305 2.396 1 95 73 PHE B N 1
ATOM 3170 C CA . PHE B 1 73 ? -6.008 -1.397 2.979 1 95 73 PHE B CA 1
ATOM 3171 C C . PHE B 1 73 ? -5.582 -2.736 2.387 1 95 73 PHE B C 1
ATOM 3173 O O . PHE B 1 73 ? -5.199 -3.652 3.119 1 95 73 PHE B O 1
ATOM 3180 N N . PHE B 1 74 ? -5.48 -2.805 1.127 1 95.62 74 PHE B N 1
ATOM 3181 C CA . PHE B 1 74 ? -5.176 -4.062 0.458 1 95.62 74 PHE B CA 1
ATOM 3182 C C . PHE B 1 74 ? -3.699 -4.41 0.594 1 95.62 74 PHE B C 1
ATOM 3184 O O . PHE B 1 74 ? -3.344 -5.574 0.795 1 95.62 74 PHE B O 1
ATOM 3191 N N . ALA B 1 75 ? -2.891 -3.428 0.463 1 94.81 75 ALA B N 1
ATOM 3192 C CA . ALA B 1 75 ? -1.457 -3.676 0.598 1 94.81 75 ALA B CA 1
ATOM 3193 C C . ALA B 1 75 ? -1.125 -4.234 1.978 1 94.81 75 ALA B C 1
ATOM 3195 O O . ALA B 1 75 ? -0.359 -5.195 2.098 1 94.81 75 ALA B O 1
ATOM 3196 N N . THR B 1 76 ? -1.689 -3.615 3.002 1 96 76 THR B N 1
ATOM 3197 C CA . THR B 1 76 ? -1.477 -4.066 4.371 1 96 76 THR B CA 1
ATOM 3198 C C . THR B 1 76 ? -2.064 -5.457 4.582 1 96 76 THR B C 1
ATOM 3200 O O . THR B 1 76 ? -1.462 -6.297 5.254 1 96 76 THR B O 1
ATOM 3203 N N . PHE B 1 77 ? -3.215 -5.676 4.031 1 97.62 77 PHE B N 1
ATOM 3204 C CA . PHE B 1 77 ? -3.85 -6.984 4.094 1 97.62 77 PHE B CA 1
ATOM 3205 C C . PHE B 1 77 ? -2.949 -8.055 3.477 1 97.62 77 PHE B C 1
ATOM 3207 O O . PHE B 1 77 ? -2.711 -9.094 4.086 1 97.62 77 PHE B O 1
ATOM 3214 N N . VAL B 1 78 ? -2.42 -7.77 2.301 1 96.56 78 VAL B N 1
ATOM 3215 C CA . VAL B 1 78 ? -1.563 -8.703 1.574 1 96.56 78 VAL B CA 1
ATOM 3216 C C . VAL B 1 78 ? -0.304 -8.992 2.389 1 96.56 78 VAL B C 1
ATOM 3218 O O . VAL B 1 78 ? 0.121 -10.141 2.502 1 96.56 78 VAL B O 1
ATOM 3221 N N . ALA B 1 79 ? 0.232 -7.98 2.949 1 95.12 79 ALA B N 1
ATOM 3222 C CA . ALA B 1 79 ? 1.433 -8.148 3.766 1 95.12 79 ALA B CA 1
ATOM 3223 C C . ALA B 1 79 ? 1.165 -9.078 4.945 1 95.12 79 ALA B C 1
ATOM 3225 O O . ALA B 1 79 ? 2.004 -9.914 5.289 1 95.12 79 ALA B O 1
ATOM 3226 N N . ALA B 1 80 ? 0.031 -8.93 5.547 1 96.81 80 ALA B N 1
ATOM 3227 C CA . ALA B 1 80 ? -0.33 -9.75 6.695 1 96.81 80 ALA B CA 1
ATOM 3228 C C . ALA B 1 80 ? -0.526 -11.211 6.289 1 96.81 80 ALA B C 1
ATOM 3230 O O . ALA B 1 80 ? -0.069 -12.125 6.98 1 96.81 80 ALA B O 1
ATOM 3231 N N . VAL B 1 81 ? -1.18 -11.406 5.152 1 97.5 81 VAL B N 1
ATOM 3232 C CA . VAL B 1 81 ? -1.377 -12.766 4.656 1 97.5 81 VAL B CA 1
ATOM 3233 C C . VAL B 1 81 ? -0.027 -13.398 4.32 1 97.5 81 VAL B C 1
ATOM 3235 O O . VAL B 1 81 ? 0.216 -14.562 4.641 1 97.5 81 VAL B O 1
ATOM 3238 N N . GLU B 1 82 ? 0.812 -12.617 3.682 1 95.06 82 GLU B N 1
ATOM 3239 C CA . GLU B 1 82 ? 2.139 -13.094 3.309 1 95.06 82 GLU B CA 1
ATOM 3240 C C . GLU B 1 82 ? 2.938 -13.516 4.539 1 95.06 82 GLU B C 1
ATOM 3242 O O . GLU B 1 82 ? 3.576 -14.578 4.535 1 95.06 82 GLU B O 1
ATOM 3247 N N . ALA B 1 83 ? 2.916 -12.711 5.523 1 94.56 83 ALA B N 1
ATOM 3248 C CA . ALA B 1 83 ? 3.645 -13.023 6.754 1 94.56 83 ALA B CA 1
ATOM 3249 C C . ALA B 1 83 ? 3.125 -14.312 7.387 1 94.56 83 ALA B C 1
ATOM 3251 O O . ALA B 1 83 ? 3.91 -15.164 7.805 1 94.56 83 ALA B O 1
ATOM 3252 N N . GLU B 1 84 ? 1.831 -14.43 7.43 1 96.25 84 GLU B N 1
ATOM 3253 C CA . GLU B 1 84 ? 1.219 -15.625 8.016 1 96.25 84 GLU B CA 1
ATOM 3254 C C . GLU B 1 84 ? 1.521 -16.859 7.18 1 96.25 84 GLU B C 1
ATOM 3256 O O . GLU B 1 84 ? 1.818 -17.922 7.727 1 96.25 84 GLU B O 1
ATOM 3261 N N . ALA B 1 85 ? 1.406 -16.75 5.883 1 94.81 85 ALA B N 1
ATOM 3262 C CA . ALA B 1 85 ? 1.721 -17.859 4.98 1 94.81 85 ALA B CA 1
ATOM 3263 C C . ALA B 1 85 ? 3.168 -18.312 5.148 1 94.81 85 ALA B C 1
ATOM 3265 O O . ALA B 1 85 ? 3.449 -19.5 5.219 1 94.81 85 ALA B O 1
ATOM 3266 N N . ASP B 1 86 ? 4.004 -17.359 5.262 1 92 86 ASP B N 1
ATOM 3267 C CA . ASP B 1 86 ? 5.422 -17.656 5.438 1 92 86 ASP B CA 1
ATOM 3268 C C . ASP B 1 86 ? 5.668 -18.422 6.738 1 92 86 ASP B C 1
ATOM 3270 O O . ASP B 1 86 ? 6.426 -19.391 6.758 1 92 86 ASP B O 1
ATOM 3274 N N . ALA B 1 87 ? 5.047 -17.984 7.754 1 93.56 87 ALA B N 1
ATOM 3275 C CA . ALA B 1 87 ? 5.191 -18.625 9.062 1 93.56 87 ALA B CA 1
ATOM 3276 C C . ALA B 1 87 ? 4.734 -20.078 9.008 1 93.56 87 ALA B C 1
ATOM 3278 O O . ALA B 1 87 ? 5.195 -20.906 9.797 1 93.56 87 ALA B O 1
ATOM 3279 N N . ARG B 1 88 ? 3.938 -20.391 8.016 1 92.88 88 ARG B N 1
ATOM 3280 C CA . ARG B 1 88 ? 3.379 -21.734 7.902 1 92.88 88 ARG B CA 1
ATOM 3281 C C . ARG B 1 88 ? 4.062 -22.516 6.789 1 92.88 88 ARG B C 1
ATOM 3283 O O . ARG B 1 88 ? 3.662 -23.641 6.48 1 92.88 88 ARG B O 1
ATOM 3290 N N . GLY B 1 89 ? 5.031 -21.859 6.184 1 88.94 89 GLY B N 1
ATOM 3291 C CA . GLY B 1 89 ? 5.781 -22.516 5.129 1 88.94 89 GLY B CA 1
ATOM 3292 C C . GLY B 1 89 ? 5.023 -22.594 3.816 1 88.94 89 GLY B C 1
ATOM 3293 O O . GLY B 1 89 ? 5.277 -23.484 2.998 1 88.94 89 GLY B O 1
ATOM 3294 N N . LEU B 1 90 ? 4.051 -21.719 3.627 1 89.5 90 LEU B N 1
ATOM 3295 C CA . LEU B 1 90 ? 3.24 -21.672 2.416 1 89.5 90 LEU B CA 1
ATOM 3296 C C . LEU B 1 90 ? 3.691 -20.547 1.495 1 89.5 90 LEU B C 1
ATOM 3298 O O . LEU B 1 90 ? 4.215 -19.531 1.961 1 89.5 90 LEU B O 1
ATOM 3302 N N . SER B 1 91 ? 3.484 -20.766 0.204 1 85.62 91 SER B N 1
ATOM 3303 C CA . SER B 1 91 ? 3.723 -19.719 -0.772 1 85.62 91 SER B CA 1
ATOM 3304 C C . SER B 1 91 ? 2.439 -18.953 -1.086 1 85.62 91 SER B C 1
ATOM 3306 O O . SER B 1 91 ? 1.345 -19.516 -1.024 1 85.62 91 SER B O 1
ATOM 3308 N N . LEU B 1 92 ? 2.635 -17.734 -1.4 1 89.62 92 LEU B N 1
ATOM 3309 C CA . LEU B 1 92 ? 1.485 -16.922 -1.754 1 89.62 92 LEU B CA 1
ATOM 3310 C C . LEU B 1 92 ? 1.566 -16.469 -3.209 1 89.62 92 LEU B C 1
ATOM 3312 O O . LEU B 1 92 ? 2.609 -15.984 -3.658 1 89.62 92 LEU B O 1
ATOM 3316 N N . ALA B 1 93 ? 0.534 -16.719 -3.963 1 87.19 93 ALA B N 1
ATOM 3317 C CA . ALA B 1 93 ? 0.363 -16.172 -5.312 1 87.19 93 ALA B CA 1
ATOM 3318 C C . ALA B 1 93 ? -0.631 -15.023 -5.32 1 87.19 93 ALA B C 1
ATOM 3320 O O . ALA B 1 93 ? -1.842 -15.234 -5.227 1 87.19 93 ALA B O 1
ATOM 3321 N N . LEU B 1 94 ? -0.096 -13.875 -5.477 1 91.25 94 LEU B N 1
ATOM 3322 C CA . LEU B 1 94 ? -0.93 -1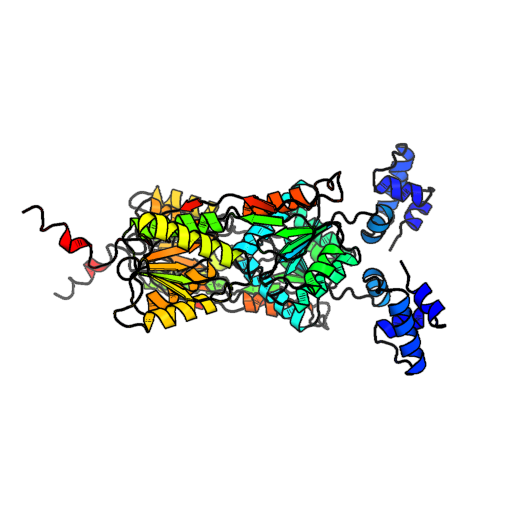2.68 -5.406 1 91.25 94 LEU B CA 1
ATOM 3323 C C . LEU B 1 94 ? -1.44 -12.297 -6.789 1 91.25 94 LEU B C 1
ATOM 3325 O O . LEU B 1 94 ? -0.666 -12.234 -7.746 1 91.25 94 LEU B O 1
ATOM 3329 N N . HIS B 1 95 ? -2.73 -11.969 -6.859 1 90.38 95 HIS B N 1
ATOM 3330 C CA . HIS B 1 95 ? -3.381 -11.523 -8.086 1 90.38 95 HIS B CA 1
ATOM 3331 C C . HIS B 1 95 ? -4.164 -10.234 -7.859 1 90.38 95 HIS B C 1
ATOM 3333 O O . HIS B 1 95 ? -5.16 -10.227 -7.133 1 90.38 95 HIS B O 1
ATOM 3339 N N . ALA B 1 96 ? -3.697 -9.195 -8.484 1 91.81 96 ALA B N 1
ATOM 3340 C CA . ALA B 1 96 ? -4.43 -7.934 -8.453 1 91.81 96 ALA B CA 1
ATOM 3341 C C . ALA B 1 96 ? -5.379 -7.82 -9.641 1 91.81 96 ALA B C 1
ATOM 3343 O O . ALA B 1 96 ? -4.961 -7.957 -10.797 1 91.81 96 ALA B O 1
ATOM 3344 N N . THR B 1 97 ? -6.633 -7.504 -9.406 1 92.88 97 THR B N 1
ATOM 3345 C CA . THR B 1 97 ? -7.629 -7.539 -10.469 1 92.88 97 THR B CA 1
ATOM 3346 C C . THR B 1 97 ? -7.738 -6.184 -11.156 1 92.88 97 THR B C 1
ATOM 3348 O O . THR B 1 97 ? -8.359 -6.066 -12.211 1 92.88 97 THR B O 1
ATOM 3351 N N . LEU B 1 98 ? -7.129 -5.133 -10.57 1 89.75 98 LEU B N 1
ATOM 3352 C CA . LEU B 1 98 ? -7.289 -3.768 -11.055 1 89.75 98 LEU B CA 1
ATOM 3353 C C . LEU B 1 98 ? -8.758 -3.352 -11.039 1 89.75 98 LEU B C 1
ATOM 3355 O O . LEU B 1 98 ? -9.219 -2.65 -11.945 1 89.75 98 LEU B O 1
ATOM 3359 N N . ASN B 1 99 ? -9.422 -3.955 -10.117 1 89.62 99 ASN B N 1
ATOM 3360 C CA . ASN B 1 99 ? -10.836 -3.68 -9.883 1 89.62 99 ASN B CA 1
ATOM 3361 C C . ASN B 1 99 ? -11.688 -4.047 -11.094 1 89.62 99 ASN B C 1
ATOM 3363 O O . ASN B 1 99 ? -12.664 -3.363 -11.398 1 89.62 99 ASN B O 1
ATOM 3367 N N . ARG B 1 100 ? -11.312 -5.09 -11.789 1 90.88 100 ARG B N 1
ATOM 3368 C CA . ARG B 1 100 ? -12.031 -5.527 -12.984 1 90.88 100 ARG B CA 1
ATOM 3369 C C . ARG B 1 100 ? -12.672 -6.895 -12.766 1 90.88 100 ARG B C 1
ATOM 3371 O O . ARG B 1 100 ? -11.977 -7.883 -12.531 1 90.88 100 ARG B O 1
ATOM 3378 N N . PRO B 1 101 ? -13.938 -6.988 -13.008 1 90.19 101 PRO B N 1
ATOM 3379 C CA . PRO B 1 101 ? -14.641 -8.258 -12.789 1 90.19 101 PRO B CA 1
ATOM 3380 C C . PRO B 1 101 ? -14.148 -9.367 -13.711 1 90.19 101 PRO B C 1
ATOM 3382 O O . PRO B 1 101 ? -14.117 -10.539 -13.312 1 90.19 101 PRO B O 1
ATOM 3385 N N . ASP B 1 102 ? -13.797 -9.008 -14.914 1 89.69 102 ASP B N 1
ATOM 3386 C CA . ASP B 1 102 ? -13.328 -10.023 -15.852 1 89.69 102 ASP B CA 1
ATOM 3387 C C . ASP B 1 102 ? -12.055 -10.695 -15.344 1 89.69 102 ASP B C 1
ATOM 3389 O O . ASP B 1 102 ? -11.859 -11.898 -15.531 1 89.69 102 ASP B O 1
ATOM 3393 N N . ARG B 1 103 ? -11.242 -9.977 -14.695 1 90.12 103 ARG B N 1
ATOM 3394 C CA . ARG B 1 103 ? -10.016 -10.531 -14.133 1 90.12 103 ARG B CA 1
ATOM 3395 C C . ARG B 1 103 ? -10.32 -11.406 -12.922 1 90.12 103 ARG B C 1
ATOM 3397 O O . ARG B 1 103 ? -9.641 -12.414 -12.688 1 90.12 103 ARG B O 1
ATOM 3404 N N . GLU B 1 104 ? -11.281 -11.008 -12.164 1 92.19 104 GLU B N 1
ATOM 3405 C CA . GLU B 1 104 ? -11.703 -11.852 -11.039 1 92.19 104 GLU B CA 1
ATOM 3406 C C . GLU B 1 104 ? -12.078 -13.25 -11.516 1 92.19 104 GLU B C 1
ATOM 3408 O O . GLU B 1 104 ? -11.586 -14.242 -10.961 1 92.19 104 GLU B O 1
ATOM 3413 N N . LEU B 1 105 ? -12.898 -13.266 -12.539 1 89.31 105 LEU B N 1
ATOM 3414 C CA . LEU B 1 105 ? -13.367 -14.547 -13.062 1 89.31 105 LEU B CA 1
ATOM 3415 C C . LEU B 1 105 ? -12.203 -15.344 -13.648 1 89.31 105 LEU B C 1
ATOM 3417 O O . LEU B 1 105 ? -12.125 -16.562 -13.453 1 89.31 105 LEU B O 1
ATOM 3421 N N . LYS B 1 106 ? -11.375 -14.641 -14.281 1 84.38 106 LYS B N 1
ATOM 3422 C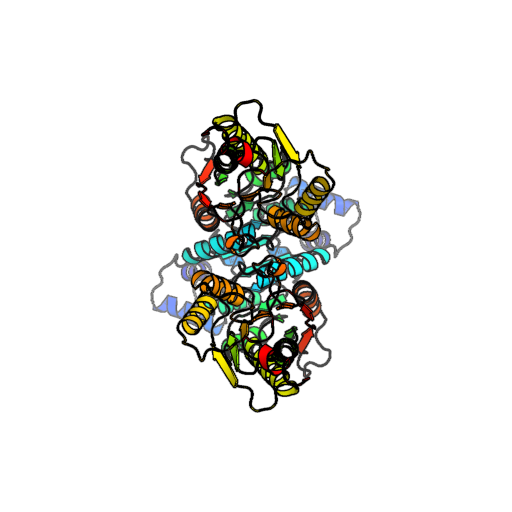 CA . LYS B 1 106 ? -10.211 -15.281 -14.883 1 84.38 106 LYS B CA 1
ATOM 3423 C C . LYS B 1 106 ? -9.344 -15.945 -13.812 1 84.38 106 LYS B C 1
ATOM 3425 O O . LYS B 1 106 ? -8.891 -17.078 -13.992 1 84.38 106 LYS B O 1
ATOM 3430 N N . TYR B 1 107 ? -9.117 -15.328 -12.742 1 84.81 107 TYR B N 1
ATOM 3431 C CA . TYR B 1 107 ? -8.242 -15.867 -11.703 1 84.81 107 TYR B CA 1
ATOM 3432 C C . TYR B 1 107 ? -8.906 -17.031 -10.977 1 84.81 107 TYR B C 1
ATOM 3434 O O . TYR B 1 107 ? -8.234 -17.969 -10.547 1 84.81 107 TYR B O 1
ATOM 3442 N N . LEU B 1 108 ? -10.219 -16.938 -10.844 1 87.56 108 LEU B N 1
ATOM 3443 C CA . LEU B 1 108 ? -10.938 -18.062 -10.25 1 87.56 108 LEU B CA 1
ATOM 3444 C C . LEU B 1 108 ? -10.789 -19.312 -11.102 1 87.56 108 LEU B C 1
ATOM 3446 O O . LEU B 1 108 ? -10.641 -20.422 -10.57 1 87.56 108 LEU B O 1
ATOM 3450 N N . ASP B 1 109 ? -10.75 -19.125 -12.359 1 79.56 109 ASP B N 1
ATOM 3451 C CA . ASP B 1 109 ? -10.539 -20.25 -13.273 1 79.56 109 ASP B CA 1
ATOM 3452 C C . ASP B 1 109 ? -9.125 -20.812 -13.133 1 79.56 109 ASP B C 1
ATOM 3454 O O . ASP B 1 109 ? -8.93 -22.031 -13.188 1 79.56 109 ASP B O 1
ATOM 3458 N N . HIS B 1 110 ? -8.211 -19.953 -12.945 1 72.25 110 HIS B N 1
ATOM 3459 C CA . HIS B 1 110 ? -6.82 -20.344 -12.781 1 72.25 110 HIS B CA 1
ATOM 3460 C C . HIS B 1 110 ? -6.633 -21.219 -11.539 1 72.25 110 HIS B C 1
ATOM 3462 O O . HIS B 1 110 ? -5.902 -22.203 -11.57 1 72.25 110 HIS B O 1
ATOM 3468 N N . ILE B 1 111 ? -7.254 -20.891 -10.516 1 73.31 111 ILE B N 1
ATOM 3469 C CA . ILE B 1 111 ? -7.137 -21.625 -9.258 1 73.31 111 ILE B CA 1
ATOM 3470 C C . ILE B 1 111 ? -7.805 -22.984 -9.383 1 73.31 111 ILE B C 1
ATOM 3472 O O . ILE B 1 111 ? -7.289 -23.984 -8.875 1 73.31 111 ILE B O 1
ATOM 3476 N N . ARG B 1 112 ? -8.875 -23.016 -10.078 1 73.69 112 ARG B N 1
ATOM 3477 C CA . ARG B 1 112 ? -9.602 -24.266 -10.297 1 73.69 112 ARG B CA 1
ATOM 3478 C C . ARG B 1 112 ? -8.758 -25.266 -11.062 1 73.69 112 ARG B C 1
ATOM 3480 O O . ARG B 1 112 ? -8.883 -26.484 -10.867 1 73.69 112 ARG B O 1
ATOM 3487 N N . GLN B 1 113 ? -7.848 -24.734 -11.758 1 68.5 113 GLN B N 1
ATOM 3488 C CA . GLN B 1 113 ? -7.004 -25.594 -12.586 1 68.5 113 GLN B CA 1
ATOM 3489 C C . GLN B 1 113 ? -5.824 -26.141 -11.781 1 68.5 113 GLN B C 1
ATOM 3491 O O . GLN B 1 113 ? -4.957 -26.812 -12.336 1 68.5 113 GLN B O 1
ATOM 3496 N N . GLY B 1 114 ? -5.844 -25.844 -10.469 1 67.25 114 GLY B N 1
ATOM 3497 C CA . GLY B 1 114 ? -4.914 -26.5 -9.57 1 67.25 114 GLY B CA 1
ATOM 3498 C C . GLY B 1 114 ? -3.629 -25.719 -9.367 1 67.25 114 GLY B C 1
ATOM 3499 O O . GLY B 1 114 ? -2.613 -26.297 -8.961 1 67.25 114 GLY B O 1
ATOM 3500 N N . HIS B 1 115 ? -3.723 -24.5 -9.602 1 71.75 115 HIS B N 1
ATOM 3501 C CA . HIS B 1 115 ? -2.504 -23.703 -9.461 1 71.75 115 HIS B CA 1
ATOM 3502 C C . HIS B 1 115 ? -2.342 -23.203 -8.031 1 71.75 115 HIS B C 1
ATOM 3504 O O . HIS B 1 115 ? -1.337 -22.562 -7.703 1 71.75 115 HIS B O 1
ATOM 3510 N N . ALA B 1 116 ? -3.324 -23.516 -7.145 1 83.12 116 ALA B N 1
ATOM 3511 C CA . ALA B 1 116 ? -3.264 -23.125 -5.738 1 83.12 116 ALA B CA 1
ATOM 3512 C C . ALA B 1 116 ? -4.102 -24.062 -4.871 1 83.12 116 ALA B C 1
ATOM 3514 O O . ALA B 1 116 ? -5.094 -24.625 -5.34 1 83.12 116 ALA B O 1
ATOM 3515 N N . ASP B 1 117 ? -3.705 -24.266 -3.613 1 85.06 117 ASP B N 1
ATOM 3516 C CA . ASP B 1 117 ? -4.391 -25.156 -2.678 1 85.06 117 ASP B CA 1
ATOM 3517 C C . ASP B 1 117 ? -5.566 -24.438 -2.008 1 85.06 117 ASP B C 1
ATOM 3519 O O . ASP B 1 117 ? -6.418 -25.078 -1.394 1 85.06 117 ASP B O 1
ATOM 3523 N N . GLY B 1 118 ? -5.66 -23.234 -2.111 1 91.06 118 GLY B N 1
ATOM 3524 C CA . GLY B 1 118 ? -6.711 -22.406 -1.526 1 91.06 118 GLY B CA 1
ATOM 3525 C C . GLY B 1 118 ? -6.723 -20.984 -2.047 1 91.06 118 GLY B C 1
ATOM 3526 O O . GLY B 1 118 ? -5.758 -20.547 -2.678 1 91.06 118 GLY B O 1
ATOM 3527 N N . LEU B 1 119 ? -7.906 -20.359 -1.724 1 94.25 119 LEU B N 1
ATOM 3528 C CA . LEU B 1 119 ? -8.102 -19.016 -2.26 1 94.25 119 LEU B CA 1
ATOM 3529 C C . LEU B 1 119 ? -8.648 -18.078 -1.187 1 94.25 119 LEU B C 1
ATOM 3531 O O . LEU B 1 119 ? -9.609 -18.406 -0.494 1 94.25 119 LEU B O 1
ATOM 3535 N N . ILE B 1 120 ? -7.934 -17.047 -0.997 1 96.88 120 ILE B N 1
ATOM 3536 C CA . ILE B 1 120 ? -8.508 -15.883 -0.322 1 96.88 120 ILE B CA 1
ATOM 3537 C C . ILE B 1 120 ? -8.953 -14.852 -1.356 1 96.88 120 ILE B C 1
ATOM 3539 O O . ILE B 1 120 ? -8.148 -14.359 -2.145 1 96.88 120 ILE B O 1
ATOM 3543 N N . PHE B 1 121 ? -10.242 -14.555 -1.311 1 96.56 121 PHE B N 1
ATOM 3544 C CA . PHE B 1 121 ? -10.82 -13.766 -2.393 1 96.56 121 PHE B CA 1
ATOM 3545 C C . PHE B 1 121 ? -11.445 -12.484 -1.854 1 96.56 121 PHE B C 1
ATOM 3547 O O . PHE B 1 121 ? -12.289 -12.523 -0.958 1 96.56 121 PHE B O 1
ATOM 3554 N N . ILE B 1 122 ? -11.008 -11.344 -2.395 1 96.56 122 ILE B N 1
ATOM 3555 C CA . ILE B 1 122 ? -11.578 -10.039 -2.074 1 96.56 122 ILE B CA 1
ATOM 3556 C C . ILE B 1 122 ? -12.094 -9.375 -3.35 1 96.56 122 ILE B C 1
ATOM 3558 O O . ILE B 1 122 ? -11.383 -9.305 -4.355 1 96.56 122 ILE B O 1
ATOM 3562 N N . THR B 1 123 ? -13.281 -8.891 -3.318 1 92.62 123 THR B N 1
ATOM 3563 C CA . THR B 1 123 ? -13.859 -8.125 -4.418 1 92.62 123 THR B CA 1
ATOM 3564 C C . THR B 1 123 ? -14.312 -6.746 -3.939 1 92.62 123 THR B C 1
ATOM 3566 O O . THR B 1 123 ? -14.516 -6.531 -2.742 1 92.62 123 THR B O 1
ATOM 3569 N N . ASN B 1 124 ? -14.266 -5.809 -4.816 1 88.12 124 ASN B N 1
ATOM 3570 C CA . ASN B 1 124 ? -14.797 -4.473 -4.555 1 88.12 124 ASN B CA 1
ATOM 3571 C C . ASN B 1 124 ? -16.078 -4.215 -5.34 1 88.12 124 ASN B C 1
ATOM 3573 O O . ASN B 1 124 ? -16.406 -3.068 -5.652 1 88.12 124 ASN B O 1
ATOM 3577 N N . HIS B 1 125 ? -16.75 -5.297 -5.645 1 84.69 125 HIS B N 1
ATOM 3578 C CA . HIS B 1 125 ? -18 -5.238 -6.375 1 84.69 125 HIS B CA 1
ATOM 3579 C C . HIS B 1 125 ? -19.094 -6.039 -5.664 1 84.69 125 HIS B C 1
ATOM 3581 O O . HIS B 1 125 ? -18.797 -6.887 -4.82 1 84.69 125 HIS B O 1
ATOM 3587 N N . ALA B 1 126 ? -20.312 -5.574 -6.109 1 80.94 126 ALA B N 1
ATOM 3588 C CA . ALA B 1 126 ? -21.422 -6.414 -5.652 1 80.94 126 ALA B CA 1
ATOM 3589 C C . ALA B 1 126 ? -21.312 -7.82 -6.238 1 80.94 126 ALA B C 1
ATOM 3591 O O . ALA B 1 126 ? -20.969 -7.988 -7.406 1 80.94 126 ALA B O 1
ATOM 3592 N N . GLY B 1 127 ? -21.453 -8.781 -5.434 1 79.12 127 GLY B N 1
ATOM 3593 C CA . GLY B 1 127 ? -21.406 -10.156 -5.914 1 79.12 127 GLY B CA 1
ATOM 3594 C C . GLY B 1 127 ? -22.391 -10.43 -7.031 1 79.12 127 GLY B C 1
ATOM 3595 O O . GLY B 1 127 ? -23.359 -9.695 -7.203 1 79.12 127 GLY B O 1
ATOM 3596 N N . SER B 1 128 ? -21.984 -11.312 -7.863 1 85.44 128 SER B N 1
ATOM 3597 C CA . SER B 1 128 ? -22.859 -11.805 -8.922 1 85.44 128 SER B CA 1
ATOM 3598 C C . SER B 1 128 ? -23.078 -13.312 -8.805 1 85.44 128 SER B C 1
ATOM 3600 O O . SER B 1 128 ? -22.312 -14 -8.125 1 85.44 128 SER B O 1
ATOM 3602 N N . ARG B 1 129 ? -24.125 -13.719 -9.406 1 87.88 129 ARG B N 1
ATOM 3603 C CA . ARG B 1 129 ? -24.391 -15.148 -9.422 1 87.88 129 ARG B CA 1
ATOM 3604 C C . ARG B 1 129 ? -23.25 -15.914 -10.078 1 87.88 129 ARG B C 1
ATOM 3606 O O . ARG B 1 129 ? -22.844 -16.984 -9.609 1 87.88 129 ARG B O 1
ATOM 3613 N N . ALA B 1 130 ? -22.75 -15.367 -11.086 1 88 130 ALA B N 1
ATOM 3614 C CA . ALA B 1 130 ? -21.641 -16 -11.789 1 88 130 ALA B CA 1
ATOM 3615 C C . ALA B 1 130 ? -20.406 -16.125 -10.883 1 88 130 ALA B C 1
ATOM 3617 O O . ALA B 1 130 ? -19.75 -17.172 -10.875 1 88 130 ALA B O 1
ATOM 3618 N N . LEU B 1 131 ? -20.188 -15.117 -10.141 1 91.75 131 LEU B N 1
ATOM 3619 C CA . LEU B 1 131 ? -19.062 -15.125 -9.219 1 91.75 131 LEU B CA 1
ATOM 3620 C C . LEU B 1 131 ? -19.266 -16.141 -8.109 1 91.75 131 LEU B C 1
ATOM 3622 O O . LEU B 1 131 ? -18.359 -16.906 -7.773 1 91.75 131 LEU B O 1
ATOM 3626 N N . ALA B 1 132 ? -20.469 -16.172 -7.629 1 92.81 132 ALA B N 1
ATOM 3627 C CA . ALA B 1 132 ? -20.797 -17.125 -6.566 1 92.81 132 ALA B CA 1
ATOM 3628 C C . ALA B 1 132 ? -20.625 -18.562 -7.047 1 92.81 132 ALA B C 1
ATOM 3630 O O . ALA B 1 132 ? -20.109 -19.406 -6.324 1 92.81 132 ALA B O 1
ATOM 3631 N N . GLU B 1 133 ? -21.031 -18.797 -8.211 1 90.94 133 GLU B N 1
ATOM 3632 C CA . GLU B 1 133 ? -20.938 -20.141 -8.789 1 90.94 133 GLU B CA 1
ATOM 3633 C C . GLU B 1 133 ? -19.484 -20.578 -8.922 1 90.94 133 GLU B C 1
ATOM 3635 O O . GLU B 1 133 ? -19.141 -21.734 -8.602 1 90.94 133 GLU B O 1
ATOM 3640 N N . LYS B 1 134 ? -18.734 -19.703 -9.359 1 90.88 134 LYS B N 1
ATOM 3641 C CA . LYS B 1 134 ? -17.328 -20.016 -9.531 1 90.88 134 LYS B CA 1
ATOM 3642 C C . LYS B 1 134 ? -16.641 -20.25 -8.18 1 90.88 134 LYS B C 1
ATOM 3644 O O . LYS B 1 134 ? -15.82 -21.156 -8.039 1 90.88 134 LYS B O 1
ATOM 3649 N N . VAL B 1 135 ? -16.984 -19.453 -7.215 1 91.69 135 VAL B N 1
ATOM 3650 C CA . VAL B 1 135 ? -16.422 -19.578 -5.875 1 91.69 135 VAL B CA 1
ATOM 3651 C C . VAL B 1 135 ? -16.859 -20.906 -5.262 1 91.69 135 VAL B C 1
ATOM 3653 O O . VAL B 1 135 ? -16.031 -21.641 -4.691 1 91.69 135 VAL B O 1
ATOM 3656 N N . ASN B 1 136 ? -18.109 -21.266 -5.492 1 89.06 136 ASN B N 1
ATOM 3657 C CA . ASN B 1 136 ? -18.672 -22.469 -4.895 1 89.06 136 ASN B CA 1
ATOM 3658 C C . ASN B 1 136 ? -18.141 -23.734 -5.547 1 89.06 136 ASN B C 1
ATOM 3660 O O . ASN B 1 136 ? -18.078 -24.781 -4.91 1 89.06 136 ASN B O 1
ATOM 3664 N N . SER B 1 137 ? -17.797 -23.578 -6.797 1 84.31 137 SER B N 1
ATOM 3665 C CA . SER B 1 137 ? -17.359 -24.766 -7.531 1 84.31 137 SER B CA 1
ATOM 3666 C C . SER B 1 137 ? -15.844 -24.906 -7.508 1 84.31 137 SER B C 1
ATOM 3668 O O . SER B 1 137 ? -15.289 -25.875 -8.039 1 84.31 137 SER B O 1
ATOM 3670 N N . GLY B 1 138 ? -15.43 -23.922 -6.902 1 81.19 138 GLY B N 1
ATOM 3671 C CA . GLY B 1 138 ? -13.977 -23.984 -6.844 1 81.19 138 GLY B CA 1
ATOM 3672 C C . GLY B 1 138 ? -13.453 -24.703 -5.621 1 81.19 138 GLY B C 1
ATOM 3673 O O . GLY B 1 138 ? -14.211 -25.375 -4.918 1 81.19 138 GLY B O 1
ATOM 3674 N N . GLY B 1 139 ? -12.242 -24.875 -5.254 1 81.25 139 GLY B N 1
ATOM 3675 C CA . GLY B 1 139 ? -11.586 -25.438 -4.09 1 81.25 139 GLY B CA 1
ATOM 3676 C C . GLY B 1 139 ? -11.727 -24.578 -2.844 1 81.25 139 GLY B C 1
ATOM 3677 O O . GLY B 1 139 ? -12.617 -23.734 -2.762 1 81.25 139 GLY B O 1
ATOM 3678 N N . PRO B 1 140 ? -11.133 -24.859 -1.792 1 89.56 140 PRO B N 1
ATOM 3679 C CA . PRO B 1 140 ? -11.188 -24.078 -0.551 1 89.56 140 PRO B CA 1
ATOM 3680 C C . PRO B 1 140 ? -11.023 -22.578 -0.785 1 89.56 140 PRO B C 1
ATOM 3682 O O . PRO B 1 140 ? -10.102 -22.156 -1.484 1 89.56 140 PRO B O 1
ATOM 3685 N N . CYS B 1 141 ? -11.992 -21.844 -0.204 1 93.38 141 CYS B N 1
ATOM 3686 C CA . CYS B 1 141 ? -12.008 -20.406 -0.422 1 93.38 141 CYS B CA 1
ATOM 3687 C C . CYS B 1 141 ? -12.523 -19.672 0.809 1 93.38 141 CYS B C 1
ATOM 3689 O O . CYS B 1 141 ? -13.383 -20.188 1.528 1 93.38 141 CYS B O 1
ATOM 3691 N N . VAL B 1 142 ? -11.977 -18.547 1.079 1 96.31 142 VAL B N 1
ATOM 3692 C CA . VAL B 1 142 ? -12.508 -17.594 2.053 1 96.31 142 VAL B CA 1
ATOM 3693 C C . VAL B 1 142 ? -12.773 -16.25 1.381 1 96.31 142 VAL B C 1
ATOM 3695 O O . VAL B 1 142 ? -11.914 -15.742 0.655 1 96.31 142 VAL B O 1
ATOM 3698 N N . VAL B 1 143 ? -13.984 -15.75 1.564 1 96.44 143 VAL B N 1
ATOM 3699 C CA . VAL B 1 143 ? -14.336 -14.414 1.078 1 96.44 143 VAL B CA 1
ATOM 3700 C C . VAL B 1 143 ? -14.117 -13.383 2.182 1 96.44 143 VAL B C 1
ATOM 3702 O O . VAL B 1 143 ? -14.594 -13.562 3.307 1 96.44 143 VAL B O 1
ATOM 3705 N N . VAL B 1 144 ? -13.391 -12.344 1.822 1 97.44 144 VAL B N 1
ATOM 3706 C CA . VAL B 1 144 ? -12.992 -11.375 2.834 1 97.44 144 VAL B CA 1
ATOM 3707 C C . VAL B 1 144 ? -13.461 -9.977 2.426 1 97.44 144 VAL B C 1
ATOM 3709 O O . VAL B 1 144 ? -13.555 -9.672 1.233 1 97.44 144 VAL B O 1
ATOM 3712 N N . ASP B 1 145 ? -13.828 -9.094 3.385 1 95.62 145 ASP B N 1
ATOM 3713 C CA . ASP B 1 145 ? -14.062 -7.656 3.273 1 95.62 145 ASP B CA 1
ATOM 3714 C C . ASP B 1 145 ? -15.43 -7.367 2.652 1 95.62 145 ASP B C 1
ATOM 3716 O O . ASP B 1 145 ? -16.219 -6.613 3.213 1 95.62 145 ASP B O 1
ATOM 3720 N N . GLU B 1 146 ? -15.703 -7.938 1.476 1 93.69 146 GLU B N 1
ATOM 3721 C CA . GLU B 1 146 ? -16.984 -7.746 0.803 1 93.69 146 GLU B CA 1
ATOM 3722 C C . GLU B 1 146 ? -17.672 -9.086 0.526 1 93.69 146 GLU B C 1
ATOM 3724 O O . GLU B 1 146 ? -17 -10.07 0.191 1 93.69 146 GLU B O 1
ATOM 3729 N N . ASP B 1 147 ? -18.953 -9.023 0.545 1 92.75 147 ASP B N 1
ATOM 3730 C CA . ASP B 1 147 ? -19.734 -10.25 0.425 1 92.75 147 ASP B CA 1
ATOM 3731 C C . ASP B 1 147 ? -19.938 -10.625 -1.04 1 92.75 147 ASP B C 1
ATOM 3733 O O . ASP B 1 147 ? -19.938 -9.766 -1.917 1 92.75 147 ASP B O 1
ATOM 3737 N N . ILE B 1 148 ? -19.953 -11.883 -1.273 1 92.25 148 ILE B N 1
ATOM 3738 C CA . ILE B 1 148 ? -20.484 -12.484 -2.486 1 92.25 148 ILE B CA 1
ATOM 3739 C C . ILE B 1 148 ? -21.75 -13.281 -2.148 1 92.25 148 ILE B C 1
ATOM 3741 O O . ILE B 1 148 ? -21.672 -14.414 -1.666 1 92.25 148 ILE B O 1
ATOM 3745 N N . ALA B 1 149 ? -22.812 -12.633 -2.592 1 87.62 149 ALA B N 1
ATOM 3746 C CA . ALA B 1 149 ? -24.094 -13.25 -2.246 1 87.62 149 ALA B CA 1
ATOM 3747 C C . ALA B 1 149 ? -24.172 -14.68 -2.787 1 87.62 149 ALA B C 1
ATOM 3749 O O . ALA B 1 149 ? -23.734 -14.945 -3.912 1 87.62 149 ALA B O 1
ATOM 3750 N N . GLU B 1 150 ? -24.578 -15.609 -2.039 1 88.38 150 GLU B N 1
ATOM 3751 C CA . GLU B 1 150 ? -24.859 -17 -2.402 1 88.38 150 GLU B CA 1
ATOM 3752 C C . GLU B 1 150 ? -23.594 -17.844 -2.373 1 88.38 150 GLU B C 1
ATOM 3754 O O . GLU B 1 150 ? -23.625 -19.047 -2.602 1 88.38 150 GLU B O 1
ATOM 3759 N N . ALA B 1 151 ? -22.469 -17.156 -2.205 1 91.56 151 ALA B N 1
ATOM 3760 C CA . ALA B 1 151 ? -21.266 -17.969 -2 1 91.56 151 ALA B CA 1
ATOM 3761 C C . ALA B 1 151 ? -21.359 -18.766 -0.703 1 91.56 151 ALA B C 1
ATOM 3763 O O . ALA B 1 151 ? -21.719 -18.234 0.342 1 91.56 151 ALA B O 1
ATOM 3764 N N . ARG B 1 152 ? -21.031 -20.016 -0.766 1 90.81 152 ARG B N 1
ATOM 3765 C CA . ARG B 1 152 ? -21.125 -20.922 0.379 1 90.81 152 ARG B CA 1
ATOM 3766 C C . ARG B 1 152 ? -19.734 -21.266 0.91 1 90.81 152 ARG B C 1
ATOM 3768 O O . ARG B 1 152 ? -19.391 -22.438 1.042 1 90.81 152 ARG B O 1
ATOM 3775 N N . VAL B 1 153 ? -19.031 -20.281 1.243 1 92.56 153 VAL B N 1
ATOM 3776 C CA . VAL B 1 153 ? -17.688 -20.375 1.798 1 92.56 153 VAL B CA 1
ATOM 3777 C C . VAL B 1 153 ? -17.578 -19.5 3.045 1 92.56 153 VAL B C 1
ATOM 3779 O O . VAL B 1 153 ? -18.422 -18.641 3.279 1 92.56 153 VAL B O 1
ATOM 3782 N N . PRO B 1 154 ? -16.578 -19.766 3.908 1 94.88 154 PRO B N 1
ATOM 3783 C CA . PRO B 1 154 ? -16.391 -18.859 5.043 1 94.88 154 PRO B CA 1
ATOM 3784 C C . PRO B 1 154 ? -16.219 -17.406 4.613 1 94.88 154 PRO B C 1
ATOM 3786 O O . PRO B 1 154 ? -15.586 -17.125 3.592 1 94.88 154 PRO B O 1
ATOM 3789 N N . LYS B 1 155 ? -16.812 -16.594 5.359 1 96.06 155 LYS B N 1
ATOM 3790 C CA . LYS B 1 155 ? -16.75 -15.148 5.109 1 96.06 155 LYS B CA 1
ATOM 3791 C C . LYS B 1 155 ? -16.172 -14.406 6.312 1 96.06 155 LYS B C 1
ATOM 3793 O O . LYS B 1 155 ? -16.469 -14.742 7.457 1 96.06 155 LYS B O 1
ATOM 3798 N N . LEU B 1 156 ? -15.312 -13.477 6.059 1 97.88 156 LEU B N 1
ATOM 3799 C CA . LEU B 1 156 ? -14.609 -12.719 7.086 1 97.88 156 LEU B CA 1
ATOM 3800 C C . LEU B 1 156 ? -14.688 -11.219 6.801 1 97.88 156 LEU B C 1
ATOM 3802 O O . LEU B 1 156 ? -14.195 -10.758 5.773 1 97.88 156 LEU B O 1
ATOM 3806 N N . PHE B 1 157 ? -15.328 -10.469 7.688 1 97.81 157 PHE B N 1
ATOM 3807 C CA . PHE B 1 157 ? -15.508 -9.031 7.547 1 97.81 157 PHE B CA 1
ATOM 3808 C C . PHE B 1 157 ? -15.125 -8.312 8.836 1 97.81 157 PHE B C 1
ATOM 3810 O O . PHE B 1 157 ? -14.961 -8.945 9.883 1 97.81 157 PHE B O 1
ATOM 3817 N N . CYS B 1 158 ? -14.93 -7.016 8.766 1 97.94 158 CYS B N 1
ATOM 3818 C CA . CYS B 1 158 ? -14.977 -6.23 9.992 1 97.94 158 CYS B CA 1
ATOM 3819 C C . CYS B 1 158 ? -16.406 -5.879 10.359 1 97.94 158 CYS B C 1
ATOM 3821 O O . CYS B 1 158 ? -17.328 -6.016 9.539 1 97.94 158 CYS B O 1
ATOM 3823 N N . ASP B 1 159 ? -16.656 -5.484 11.539 1 98.56 159 ASP B N 1
ATOM 3824 C CA . ASP B 1 159 ? -17.984 -5.105 11.977 1 98.56 159 ASP B CA 1
ATOM 3825 C C . ASP B 1 159 ? -18.359 -3.723 11.453 1 98.56 159 ASP B C 1
ATOM 3827 O O . ASP B 1 159 ? -18.344 -2.742 12.203 1 98.56 159 ASP B O 1
ATOM 3831 N N . ASN B 1 160 ? -18.781 -3.744 10.25 1 97.88 160 ASN B N 1
ATOM 3832 C CA . ASN B 1 160 ? -19.125 -2.518 9.539 1 97.88 160 ASN B CA 1
ATOM 3833 C C . ASN B 1 160 ? -20.25 -1.766 10.234 1 97.88 160 ASN B C 1
ATOM 3835 O O . ASN B 1 160 ? -20.219 -0.539 10.344 1 97.88 160 ASN B O 1
ATOM 3839 N N . ALA B 1 161 ? -21.219 -2.484 10.672 1 98.31 161 ALA B N 1
ATOM 3840 C CA . ALA B 1 161 ? -22.344 -1.851 11.336 1 98.31 161 ALA B CA 1
ATOM 3841 C C . ALA B 1 161 ? -21.922 -1.144 12.617 1 98.31 161 ALA B C 1
ATOM 3843 O O . ALA B 1 161 ? -22.297 0.007 12.852 1 98.31 161 ALA B O 1
ATOM 3844 N N . GLU B 1 162 ? -21.109 -1.827 13.344 1 98.81 162 GLU B N 1
ATOM 3845 C CA . GLU B 1 162 ? -20.594 -1.207 14.562 1 98.81 162 GLU B CA 1
ATOM 3846 C C . GLU B 1 162 ? -19.719 0.006 14.242 1 98.81 162 GLU B C 1
ATOM 3848 O O . GLU B 1 162 ? -19.781 1.016 14.945 1 98.81 162 GLU B O 1
ATOM 3853 N N . GLY B 1 163 ? -18.969 -0.135 13.234 1 98.81 163 GLY B N 1
ATOM 3854 C CA . GLY B 1 163 ? -18.172 1.007 12.812 1 98.81 163 GLY B CA 1
ATOM 3855 C C . GLY B 1 163 ? -19.016 2.225 12.469 1 98.81 163 GLY B C 1
ATOM 3856 O O . GLY B 1 163 ? -18.688 3.34 12.891 1 98.81 163 GLY B O 1
ATOM 3857 N N . GLY B 1 164 ? -20.047 1.995 11.711 1 98.62 164 GLY B N 1
ATOM 3858 C CA . GLY B 1 164 ? -20.969 3.076 11.43 1 98.62 164 GLY B CA 1
ATOM 3859 C C . GLY B 1 164 ? -21.594 3.662 12.68 1 98.62 164 GLY B C 1
ATOM 3860 O O . GLY B 1 164 ? -21.703 4.883 12.812 1 98.62 164 GLY B O 1
ATOM 3861 N N . ARG B 1 165 ? -21.969 2.811 13.57 1 98.88 165 ARG B N 1
ATOM 3862 C CA . ARG B 1 165 ? -22.625 3.23 14.805 1 98.88 165 ARG B CA 1
ATOM 3863 C C . ARG B 1 165 ? -21.703 4.121 15.641 1 98.88 165 ARG B C 1
ATOM 3865 O O . ARG B 1 165 ? -22.141 5.152 16.156 1 98.88 165 ARG B O 1
ATOM 3872 N N . LEU B 1 166 ? -20.453 3.74 15.758 1 98.94 166 LEU B N 1
ATOM 3873 C CA . LEU B 1 166 ? -19.469 4.512 16.5 1 98.94 166 LEU B CA 1
ATOM 3874 C C . LEU B 1 166 ? -19.297 5.902 15.906 1 98.94 166 LEU B C 1
ATOM 3876 O O . LEU B 1 166 ? -19.266 6.898 16.625 1 98.94 166 LEU B O 1
ATOM 3880 N N . ALA B 1 167 ? -19.266 5.934 14.562 1 98.88 167 ALA B N 1
ATOM 3881 C CA . ALA B 1 167 ? -19.125 7.211 13.867 1 98.88 167 ALA B CA 1
ATOM 3882 C C . ALA B 1 167 ? -20.344 8.102 14.086 1 98.88 167 ALA B C 1
ATOM 3884 O O . ALA B 1 167 ? -20.203 9.289 14.391 1 98.88 167 ALA B O 1
ATOM 3885 N N . GLY B 1 168 ? -21.484 7.523 13.938 1 98.88 168 GLY B N 1
ATOM 3886 C CA . GLY B 1 168 ? -22.719 8.258 14.141 1 98.88 168 GLY B CA 1
ATOM 3887 C C . GLY B 1 168 ? -22.859 8.82 15.547 1 98.88 168 GLY B C 1
ATOM 3888 O O . GLY B 1 168 ? -23.203 9.992 15.727 1 98.88 168 GLY B O 1
ATOM 3889 N N . ARG B 1 169 ? -22.578 7.984 16.516 1 98.88 169 ARG B N 1
ATOM 3890 C CA . ARG B 1 169 ? -22.641 8.414 17.922 1 98.88 169 ARG B CA 1
ATOM 3891 C C . ARG B 1 169 ? -21.688 9.578 18.172 1 98.88 169 ARG B C 1
ATOM 3893 O O . ARG B 1 169 ? -22.047 10.539 18.859 1 98.88 169 ARG B O 1
ATOM 3900 N N . ARG B 1 170 ? -20.5 9.484 17.609 1 98.88 170 ARG B N 1
ATOM 3901 C CA . ARG B 1 170 ? -19.484 10.516 17.828 1 98.88 170 ARG B CA 1
ATOM 3902 C C . ARG B 1 170 ? -19.953 11.859 17.297 1 98.88 170 ARG B C 1
ATOM 3904 O O . ARG B 1 170 ? -19.797 12.891 17.953 1 98.88 170 ARG B O 1
ATOM 3911 N N . LEU B 1 171 ? -20.516 11.844 16.109 1 98.88 171 LEU B N 1
ATOM 3912 C CA . LEU B 1 171 ? -20.953 13.086 15.484 1 98.88 171 LEU B CA 1
ATOM 3913 C C . LEU B 1 171 ? -22.188 13.648 16.203 1 98.88 171 LEU B C 1
ATOM 3915 O O . LEU B 1 171 ? -22.281 14.852 16.422 1 98.88 171 LEU B O 1
ATOM 3919 N N . ALA B 1 172 ? -23.094 12.781 16.594 1 98.75 172 ALA B N 1
ATOM 3920 C CA . ALA B 1 172 ? -24.297 13.219 17.312 1 98.75 172 ALA B CA 1
ATOM 3921 C C . ALA B 1 172 ? -23.953 13.82 18.656 1 98.75 172 ALA B C 1
ATOM 3923 O O . ALA B 1 172 ? -24.516 14.844 19.062 1 98.75 172 ALA B O 1
ATOM 3924 N N . ARG B 1 173 ? -23.031 13.164 19.359 1 98.62 173 ARG B N 1
ATOM 3925 C CA . ARG B 1 173 ? -22.609 13.656 20.672 1 98.62 173 ARG B CA 1
ATOM 3926 C C . ARG B 1 173 ? -21.953 15.039 20.547 1 98.62 173 ARG B C 1
ATOM 3928 O O . ARG B 1 173 ? -22.078 15.867 21.453 1 98.62 173 ARG B O 1
ATOM 3935 N N . ALA B 1 174 ? -21.328 15.297 19.422 1 98.5 174 ALA B N 1
ATOM 3936 C CA . ALA B 1 174 ? -20.703 16.594 19.188 1 98.5 174 ALA B CA 1
ATOM 3937 C C . ALA B 1 174 ? -21.75 17.656 18.875 1 98.5 174 ALA B C 1
ATOM 3939 O O . ALA B 1 174 ? -21.438 18.844 18.859 1 98.5 174 ALA B O 1
ATOM 3940 N N . GLY B 1 175 ? -22.969 17.219 18.547 1 98.06 175 GLY B N 1
ATOM 3941 C CA . GLY B 1 175 ? -24.062 18.172 18.359 1 98.06 175 GLY B CA 1
ATOM 3942 C C . GLY B 1 175 ? -24.547 18.25 16.938 1 98.06 175 GLY B C 1
ATOM 3943 O O . GLY B 1 175 ? -25.438 19.031 16.625 1 98.06 175 GLY B O 1
ATOM 3944 N N . HIS B 1 176 ? -24.047 17.406 16.016 1 98.31 176 HIS B N 1
ATOM 3945 C CA . HIS B 1 176 ? -24.438 17.469 14.617 1 98.31 176 HIS B CA 1
ATOM 3946 C C . HIS B 1 176 ? -25.797 16.828 14.391 1 98.31 176 HIS B C 1
ATOM 3948 O O . HIS B 1 176 ? -26.109 15.789 14.977 1 98.31 176 HIS B O 1
ATOM 3954 N N . ARG B 1 177 ? -26.594 17.453 13.547 1 97.75 177 ARG B N 1
ATOM 3955 C CA . ARG B 1 177 ? -27.938 16.969 13.273 1 97.75 177 ARG B CA 1
ATOM 3956 C C . ARG B 1 177 ? -28.188 16.875 11.773 1 97.75 177 ARG B C 1
ATOM 3958 O O . ARG B 1 177 ? -29.172 16.266 11.336 1 97.75 177 ARG B O 1
ATOM 3965 N N . HIS B 1 178 ? -27.375 17.5 10.984 1 97.81 178 HIS B N 1
ATOM 3966 C CA . HIS B 1 178 ? -27.344 17.438 9.531 1 97.81 178 HIS B CA 1
ATOM 3967 C C . HIS B 1 178 ? -25.984 16.984 9.023 1 97.81 178 HIS B C 1
ATOM 3969 O O . HIS B 1 178 ? -25 17.719 9.109 1 97.81 178 HIS B O 1
ATOM 3975 N N . VAL B 1 179 ? -25.984 15.734 8.484 1 98.31 179 VAL B N 1
ATOM 3976 C CA . VAL B 1 179 ? -24.688 15.125 8.195 1 98.31 179 VAL B CA 1
ATOM 3977 C C . VAL B 1 179 ? -24.719 14.492 6.805 1 98.31 179 VAL B C 1
ATOM 3979 O O . VAL B 1 179 ? -25.781 14.273 6.234 1 98.31 179 VAL B O 1
ATOM 3982 N N . LEU B 1 180 ? -23.5 14.289 6.246 1 98.56 180 LEU B N 1
ATOM 3983 C CA . LEU B 1 180 ? -23.312 13.664 4.941 1 98.56 180 LEU B CA 1
ATOM 3984 C C . LEU B 1 180 ? -22.547 12.352 5.074 1 98.56 180 LEU B C 1
ATOM 3986 O O . LEU B 1 180 ? -21.484 12.305 5.699 1 98.56 180 LEU B O 1
ATOM 3990 N N . PHE B 1 181 ? -23.125 11.297 4.562 1 98.31 181 PHE B N 1
ATOM 3991 C CA . PHE B 1 181 ? -22.5 9.992 4.434 1 98.31 181 PHE B CA 1
ATOM 3992 C C . PHE B 1 181 ? -21.922 9.805 3.031 1 98.31 181 PHE B C 1
ATOM 3994 O O . PHE B 1 181 ? -22.656 9.898 2.041 1 98.31 181 PHE B O 1
ATOM 4001 N N . ILE B 1 182 ? -20.547 9.562 2.984 1 97.56 182 ILE B N 1
ATOM 4002 C CA . ILE B 1 182 ? -19.906 9.305 1.699 1 97.56 182 ILE B CA 1
ATOM 4003 C C . ILE B 1 182 ? -19.391 7.867 1.656 1 97.56 182 ILE B C 1
ATOM 4005 O O . ILE B 1 182 ? -18.547 7.48 2.459 1 97.56 182 ILE B O 1
ATOM 4009 N N . GLY B 1 183 ? -19.828 7.168 0.686 1 89.19 183 GLY B N 1
ATOM 4010 C CA . GLY B 1 183 ? -19.203 5.871 0.489 1 89.19 183 GLY B CA 1
ATOM 4011 C C . GLY B 1 183 ? -20.188 4.777 0.138 1 89.19 183 GLY B C 1
ATOM 4012 O O . GLY B 1 183 ? -21.406 4.941 0.322 1 89.19 183 GLY B O 1
ATOM 4013 N N . GLY B 1 184 ? -19.75 3.693 -0.417 1 79.44 184 GLY B N 1
ATOM 4014 C CA . GLY B 1 184 ? -20.297 2.393 -0.782 1 79.44 184 GLY B CA 1
ATOM 4015 C C . GLY B 1 184 ? -21.641 2.477 -1.467 1 79.44 184 GLY B C 1
ATOM 4016 O O . GLY B 1 184 ? -22.375 3.459 -1.298 1 79.44 184 GLY B O 1
ATOM 4017 N N . VAL B 1 185 ? -21.844 1.509 -2.381 1 75.44 185 VAL B N 1
ATOM 4018 C CA . VAL B 1 185 ? -23.156 1.371 -3.004 1 75.44 185 VAL B CA 1
ATOM 4019 C C . VAL B 1 185 ? -24 0.374 -2.213 1 75.44 185 VAL B C 1
ATOM 4021 O O . VAL B 1 185 ? -23.469 -0.459 -1.479 1 75.44 185 VAL B O 1
ATOM 4024 N N . ASP B 1 186 ? -25.219 0.501 -2.314 1 75.38 186 ASP B N 1
ATOM 4025 C CA . ASP B 1 186 ? -26.156 -0.281 -1.504 1 75.38 186 ASP B CA 1
ATOM 4026 C C . ASP B 1 186 ? -26.016 -1.772 -1.806 1 75.38 186 ASP B C 1
ATOM 4028 O O . ASP B 1 186 ? -26.359 -2.613 -0.972 1 75.38 186 ASP B O 1
ATOM 4032 N N . GLN B 1 187 ? -25.422 -2.004 -2.875 1 81.88 187 GLN B N 1
ATOM 4033 C CA . GLN B 1 187 ? -25.312 -3.408 -3.256 1 81.88 187 GLN B CA 1
ATOM 4034 C C . GLN B 1 187 ? -24.125 -4.07 -2.561 1 81.88 187 GLN B C 1
ATOM 4036 O O . GLN B 1 187 ? -24.016 -5.297 -2.547 1 81.88 187 GLN B O 1
ATOM 4041 N N . MET B 1 188 ? -23.391 -3.318 -1.899 1 88.06 188 MET B N 1
ATOM 4042 C CA . MET B 1 188 ? -22.25 -3.83 -1.143 1 88.06 188 MET B CA 1
ATOM 4043 C C . MET B 1 188 ? -22.562 -3.859 0.351 1 88.06 188 MET B C 1
ATOM 4045 O O . MET B 1 188 ? -23.078 -2.887 0.9 1 88.06 188 MET B O 1
ATOM 4049 N N . ILE B 1 189 ? -22.234 -4.895 0.991 1 91 189 ILE B N 1
ATOM 4050 C CA . ILE B 1 189 ? -22.578 -5.035 2.4 1 91 189 ILE B CA 1
ATOM 4051 C C . ILE B 1 189 ? -21.766 -4.043 3.234 1 91 189 ILE B C 1
ATOM 4053 O O . ILE B 1 189 ? -22.25 -3.559 4.266 1 91 189 ILE B O 1
ATOM 4057 N N . SER B 1 190 ? -20.531 -3.828 2.838 1 92.44 190 SER B N 1
ATOM 4058 C CA . SER B 1 190 ? -19.703 -2.883 3.578 1 92.44 190 SER B CA 1
ATOM 4059 C C . SER B 1 190 ? -20.391 -1.528 3.711 1 92.44 190 SER B C 1
ATOM 4061 O O . SER B 1 190 ? -20.641 -1.064 4.824 1 92.44 190 SER B O 1
ATOM 4063 N N . GLY B 1 191 ? -20.766 -1.021 2.545 1 93.44 191 GLY B N 1
ATOM 4064 C CA . GLY B 1 191 ? -21.438 0.27 2.545 1 93.44 191 GLY B CA 1
ATOM 4065 C C . GLY B 1 191 ? -22.781 0.245 3.238 1 93.44 191 GLY B C 1
ATOM 4066 O O . GLY B 1 191 ? -23.094 1.138 4.027 1 93.44 191 GLY B O 1
ATOM 4067 N N . ALA B 1 192 ? -23.594 -0.777 2.982 1 94.81 192 ALA B N 1
ATOM 4068 C CA . ALA B 1 192 ? -24.938 -0.886 3.545 1 94.81 192 ALA B CA 1
ATOM 4069 C C . ALA B 1 192 ? -24.891 -1 5.066 1 94.81 192 ALA B C 1
ATOM 4071 O O . ALA B 1 192 ? -25.656 -0.336 5.77 1 94.81 192 ALA B O 1
ATOM 4072 N N . ARG B 1 193 ? -24 -1.757 5.539 1 96.62 193 ARG B N 1
ATOM 4073 C CA . ARG B 1 193 ? -23.906 -1.983 6.977 1 96.62 193 ARG B CA 1
ATOM 4074 C C . ARG B 1 193 ? -23.312 -0.775 7.684 1 96.62 193 ARG B C 1
ATOM 4076 O O . ARG B 1 193 ? -23.719 -0.425 8.789 1 96.62 193 ARG B O 1
ATOM 4083 N N . ARG B 1 194 ? -22.312 -0.128 7.086 1 97.5 194 ARG B N 1
ATOM 4084 C CA . ARG B 1 194 ? -21.766 1.105 7.652 1 97.5 194 ARG B CA 1
ATOM 4085 C C . ARG B 1 194 ? -22.859 2.178 7.75 1 97.5 194 ARG B C 1
ATOM 4087 O O . ARG B 1 194 ? -22.969 2.855 8.773 1 97.5 194 ARG B O 1
ATOM 4094 N N . TYR B 1 195 ? -23.625 2.24 6.676 1 97.5 195 TYR B N 1
ATOM 4095 C CA . TYR B 1 195 ? -24.688 3.248 6.672 1 97.5 195 TYR B CA 1
ATOM 4096 C C . TYR B 1 195 ? -25.75 2.928 7.715 1 97.5 195 TYR B C 1
ATOM 4098 O O . TYR B 1 195 ? -26.203 3.816 8.445 1 97.5 195 TYR B O 1
ATOM 4106 N N . ALA B 1 196 ? -26.188 1.675 7.738 1 97.44 196 ALA B N 1
ATOM 4107 C CA . ALA B 1 196 ? -27.203 1.27 8.711 1 97.44 196 ALA B CA 1
ATOM 4108 C C . ALA B 1 196 ? -26.734 1.567 10.133 1 97.44 196 ALA B C 1
ATOM 4110 O O . ALA B 1 196 ? -27.516 2.09 10.945 1 97.44 196 ALA B O 1
ATOM 4111 N N . GLY B 1 197 ? -25.484 1.221 10.406 1 98.44 197 GLY B N 1
ATOM 4112 C CA . GLY B 1 197 ? -24.922 1.538 11.711 1 98.44 197 GLY B CA 1
ATOM 4113 C C . GLY B 1 197 ? -24.859 3.029 11.984 1 98.44 197 GLY B C 1
ATOM 4114 O O . GLY B 1 197 ? -25.156 3.479 13.086 1 98.44 197 GLY B O 1
ATOM 4115 N N . PHE B 1 198 ? -24.5 3.742 10.961 1 98.56 198 PHE B N 1
ATOM 4116 C CA . PHE B 1 198 ? -24.375 5.191 11.078 1 98.56 198 PHE B CA 1
ATOM 4117 C C . PHE B 1 198 ? -25.734 5.82 11.414 1 98.56 198 PHE B C 1
ATOM 4119 O O . PHE B 1 198 ? -25.828 6.652 12.312 1 98.56 198 PHE B O 1
ATOM 4126 N N . LEU B 1 199 ? -26.688 5.402 10.703 1 98.12 199 LEU B N 1
ATOM 4127 C CA . LEU B 1 199 ? -28.047 5.871 10.922 1 98.12 199 LEU B CA 1
ATOM 4128 C C . LEU B 1 199 ? -28.516 5.574 12.344 1 98.12 199 LEU B C 1
ATOM 4130 O O . LEU B 1 199 ? -29.047 6.449 13.023 1 98.12 199 LEU B O 1
ATOM 4134 N N . GLU B 1 200 ? -28.266 4.418 12.766 1 98.56 200 GLU B N 1
ATOM 4135 C CA . GLU B 1 200 ? -28.656 4.008 14.109 1 98.56 200 GLU B CA 1
ATOM 4136 C C . GLU B 1 200 ? -27.922 4.836 15.164 1 98.56 200 GLU B C 1
ATOM 4138 O O . GLU B 1 200 ? -28.547 5.324 16.109 1 98.56 200 GLU B O 1
ATOM 4143 N N . GLY B 1 201 ? -26.625 4.98 15.016 1 98.81 201 GLY B N 1
ATOM 4144 C CA . GLY B 1 201 ? -25.828 5.75 15.961 1 98.81 201 GLY B CA 1
ATOM 4145 C C . GLY B 1 201 ? -26.266 7.203 16.062 1 98.81 201 GLY B C 1
ATOM 4146 O O . GLY B 1 201 ? -26.344 7.754 17.156 1 98.81 201 GLY B O 1
ATOM 4147 N N . MET B 1 202 ? -26.594 7.785 14.898 1 98.69 202 MET B N 1
ATOM 4148 C CA . MET B 1 202 ? -27.078 9.164 14.867 1 98.69 202 MET B CA 1
ATOM 4149 C C . MET B 1 202 ? -28.406 9.281 15.602 1 98.69 202 MET B C 1
ATOM 4151 O O . MET B 1 202 ? -28.578 10.156 16.453 1 98.69 202 MET B O 1
ATOM 4155 N N . ARG B 1 203 ? -29.281 8.406 15.328 1 98.5 203 ARG B N 1
ATOM 4156 C CA . ARG B 1 203 ? -30.641 8.5 15.844 1 98.5 203 ARG B CA 1
ATOM 4157 C C . ARG B 1 203 ? -30.688 8.195 17.328 1 98.5 203 ARG B C 1
ATOM 4159 O O . ARG B 1 203 ? -31.516 8.75 18.062 1 98.5 203 ARG B O 1
ATOM 4166 N N . GLU B 1 204 ? -29.828 7.332 17.766 1 98.31 204 GLU B N 1
ATOM 4167 C CA . GLU B 1 204 ? -29.766 6.988 19.188 1 98.31 204 GLU B CA 1
ATOM 4168 C C . GLU B 1 204 ? -29.562 8.234 20.047 1 98.31 204 GLU B C 1
ATOM 4170 O O . GLU B 1 204 ? -30.062 8.305 21.156 1 98.31 204 GLU B O 1
ATOM 4175 N N . ILE B 1 205 ? -28.875 9.188 19.547 1 98.12 205 ILE B N 1
ATOM 4176 C CA . ILE B 1 205 ? -28.469 10.344 20.344 1 98.12 205 ILE B CA 1
ATOM 4177 C C . ILE B 1 205 ? -29.203 11.586 19.859 1 98.12 205 ILE B C 1
ATOM 4179 O O . ILE B 1 205 ? -29.734 12.359 20.672 1 98.12 205 ILE B O 1
ATOM 4183 N N . ALA B 1 206 ? -29.312 11.758 18.562 1 97.56 206 ALA B N 1
ATOM 4184 C CA . ALA B 1 206 ? -29.844 12.984 17.984 1 97.56 206 ALA B CA 1
ATOM 4185 C C . ALA B 1 206 ? -31.344 12.859 17.719 1 97.56 206 ALA B C 1
ATOM 4187 O O . ALA B 1 206 ? -32 13.844 17.359 1 97.56 206 ALA B O 1
ATOM 4188 N N . GLY B 1 207 ? -31.891 11.633 17.875 1 96.88 207 GLY B N 1
ATOM 4189 C CA . GLY B 1 207 ? -33.312 11.43 17.656 1 96.88 207 GLY B CA 1
ATO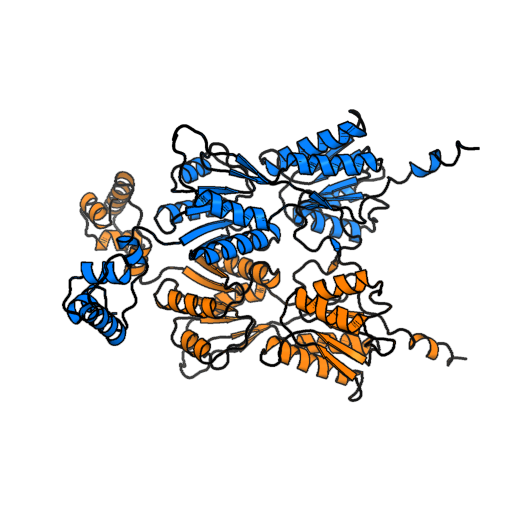M 4190 C C . GLY B 1 207 ? -33.656 11.141 16.203 1 96.88 207 GLY B C 1
ATOM 4191 O O . GLY B 1 207 ? -32.781 11.133 15.344 1 96.88 207 GLY B O 1
ATOM 4192 N N . PRO B 1 208 ? -34.844 10.852 15.859 1 95.69 208 PRO B N 1
ATOM 4193 C CA . PRO B 1 208 ? -35.281 10.383 14.539 1 95.69 208 PRO B CA 1
ATOM 4194 C C . PRO B 1 208 ? -35.312 11.5 13.5 1 95.69 208 PRO B C 1
ATOM 4196 O O . PRO B 1 208 ? -35.375 11.227 12.297 1 95.69 208 PRO B O 1
ATOM 4199 N N . ASP B 1 209 ? -35.219 12.773 13.945 1 95.31 209 ASP B N 1
ATOM 4200 C CA . ASP B 1 209 ? -35.344 13.898 13.031 1 95.31 209 ASP B CA 1
ATOM 4201 C C . ASP B 1 209 ? -34 14.297 12.43 1 95.31 209 ASP B C 1
ATOM 4203 O O . ASP B 1 209 ? -33.906 15.297 11.719 1 95.31 209 ASP B O 1
ATOM 4207 N N . VAL B 1 210 ? -33 13.508 12.711 1 97.12 210 VAL B N 1
ATOM 4208 C CA . VAL B 1 210 ? -31.688 13.797 12.148 1 97.12 210 VAL B CA 1
ATOM 4209 C C . VAL B 1 210 ? -31.766 13.75 10.617 1 97.12 210 VAL B C 1
ATOM 4211 O O . VAL B 1 210 ? -32.469 12.898 10.055 1 97.12 210 VAL B O 1
ATOM 4214 N N . ARG B 1 211 ? -31.078 14.68 9.969 1 97.62 211 ARG B N 1
ATOM 4215 C CA . ARG B 1 211 ? -30.984 14.711 8.508 1 97.62 211 ARG B CA 1
ATOM 4216 C C . ARG B 1 211 ? -29.672 14.117 8.023 1 97.62 211 ARG B C 1
ATOM 4218 O O . ARG B 1 211 ? -28.609 14.68 8.258 1 97.62 211 ARG B O 1
ATOM 4225 N N . ILE B 1 212 ? -29.844 13 7.312 1 97.75 212 ILE B N 1
ATOM 4226 C CA . ILE B 1 212 ? -28.656 12.32 6.785 1 97.75 212 ILE B CA 1
ATOM 4227 C C . ILE B 1 212 ? -28.734 12.273 5.262 1 97.75 212 ILE B C 1
ATOM 4229 O O . ILE B 1 212 ? -29.656 11.688 4.691 1 97.75 212 ILE B O 1
ATOM 4233 N N . GLU B 1 213 ? -27.766 12.891 4.664 1 97.12 213 GLU B N 1
ATOM 4234 C CA . GLU B 1 213 ? -27.609 12.805 3.215 1 97.12 213 GLU B CA 1
ATOM 4235 C C . GLU B 1 213 ? -26.578 11.742 2.83 1 97.12 213 GLU B C 1
ATOM 4237 O O . GLU B 1 213 ? -25.734 11.359 3.648 1 97.12 213 GLU B O 1
ATOM 4242 N N . ARG B 1 214 ? -26.734 11.32 1.543 1 96.12 214 ARG B N 1
ATOM 4243 C CA . ARG B 1 214 ? -25.828 10.258 1.101 1 96.12 214 ARG B CA 1
ATOM 4244 C C . ARG B 1 214 ? -25.219 10.586 -0.261 1 96.12 214 ARG B C 1
ATOM 4246 O O . ARG B 1 214 ? -25.922 11.094 -1.146 1 96.12 214 ARG B O 1
ATOM 4253 N N . SER B 1 215 ? -23.938 10.391 -0.387 1 95.31 215 SER B N 1
ATOM 4254 C CA . SER B 1 215 ? -23.234 10.344 -1.66 1 95.31 215 SER B CA 1
ATOM 4255 C C . SER B 1 215 ? -22.625 8.969 -1.903 1 95.31 215 SER B C 1
ATOM 4257 O O . SER B 1 215 ? -21.547 8.656 -1.388 1 95.31 215 SER B O 1
ATOM 4259 N N . CYS B 1 216 ? -23.266 8.164 -2.75 1 91.25 216 CYS B N 1
ATOM 4260 C CA . CYS B 1 216 ? -22.859 6.781 -2.994 1 91.25 216 CYS B CA 1
ATOM 4261 C C . CYS B 1 216 ? -21.875 6.699 -4.152 1 91.25 216 CYS B C 1
ATOM 4263 O O . CYS B 1 216 ? -22.016 7.43 -5.137 1 91.25 216 CYS B O 1
ATOM 4265 N N . GLY B 1 217 ? -20.891 5.859 -4 1 88.5 217 GLY B N 1
ATOM 4266 C CA . GLY B 1 217 ? -19.906 5.652 -5.047 1 88.5 217 GLY B CA 1
ATOM 4267 C C . GLY B 1 217 ? -18.812 4.676 -4.656 1 88.5 217 GLY B C 1
ATOM 4268 O O . GLY B 1 217 ? -18.828 4.125 -3.553 1 88.5 217 GLY B O 1
ATOM 4269 N N . PRO B 1 218 ? -17.891 4.438 -5.586 1 88.88 218 PRO B N 1
ATOM 4270 C CA . PRO B 1 218 ? -16.781 3.525 -5.293 1 88.88 218 PRO B CA 1
ATOM 4271 C C . PRO B 1 218 ? -15.805 4.09 -4.258 1 88.88 218 PRO B C 1
ATOM 4273 O O . PRO B 1 218 ? -15.812 5.297 -4 1 88.88 218 PRO B O 1
ATOM 4276 N N . TYR B 1 219 ? -15.102 3.209 -3.664 1 91.06 219 TYR B N 1
ATOM 4277 C CA . TYR B 1 219 ? -14.102 3.617 -2.688 1 91.06 219 TYR B CA 1
ATOM 4278 C C . TYR B 1 219 ? -12.828 4.086 -3.377 1 91.06 219 TYR B C 1
ATOM 4280 O O . TYR B 1 219 ? -11.812 3.383 -3.369 1 91.06 219 TYR B O 1
ATOM 4288 N N . THR B 1 220 ? -12.891 5.254 -4.023 1 91.44 220 THR B N 1
ATOM 4289 C CA . THR B 1 220 ? -11.742 5.793 -4.746 1 91.44 220 THR B CA 1
ATOM 4290 C C . THR B 1 220 ? -11.477 7.238 -4.336 1 91.44 220 THR B C 1
ATOM 4292 O O . THR B 1 220 ? -12.359 7.91 -3.797 1 91.44 220 THR B O 1
ATOM 4295 N N . PHE B 1 221 ? -10.297 7.684 -4.641 1 94.19 221 PHE B N 1
ATOM 4296 C CA . PHE B 1 221 ? -9.938 9.078 -4.418 1 94.19 221 PHE B CA 1
ATOM 4297 C C . PHE B 1 221 ? -10.875 10.008 -5.195 1 94.19 221 PHE B C 1
ATOM 4299 O O . PHE B 1 221 ? -11.328 11.023 -4.668 1 94.19 221 PHE B O 1
ATOM 4306 N N . GLU B 1 222 ? -11.133 9.602 -6.402 1 95.12 222 GLU B N 1
ATOM 4307 C CA . GLU B 1 222 ? -11.953 10.398 -7.309 1 95.12 222 GLU B CA 1
ATOM 4308 C C . GLU B 1 222 ? -13.367 10.562 -6.77 1 95.12 222 GLU B C 1
ATOM 4310 O O . GLU B 1 222 ? -13.953 11.648 -6.848 1 95.12 222 GLU B O 1
ATOM 4315 N N . ALA B 1 223 ? -13.859 9.516 -6.227 1 94.81 223 ALA B N 1
ATOM 4316 C CA . ALA B 1 223 ? -15.211 9.578 -5.664 1 94.81 223 ALA B CA 1
ATOM 4317 C C . ALA B 1 223 ? -15.25 10.508 -4.449 1 94.81 223 ALA B C 1
ATOM 4319 O O . ALA B 1 223 ? -16.219 11.25 -4.258 1 94.81 223 ALA B O 1
ATOM 4320 N N . GLY B 1 224 ? -14.227 10.453 -3.633 1 97.19 224 GLY B N 1
ATOM 4321 C CA . GLY B 1 224 ? -14.117 11.375 -2.514 1 97.19 224 GLY B CA 1
ATOM 4322 C C . GLY B 1 224 ? -14.039 12.828 -2.943 1 97.19 224 GLY B C 1
ATOM 4323 O O . GLY B 1 224 ? -14.711 13.688 -2.365 1 97.19 224 GLY B O 1
ATOM 4324 N N . ARG B 1 225 ? -13.281 13.078 -4.008 1 98.19 225 ARG B N 1
ATOM 4325 C CA . ARG B 1 225 ? -13.156 14.43 -4.551 1 98.19 225 ARG B CA 1
ATOM 4326 C C . ARG B 1 225 ? -14.492 14.922 -5.094 1 98.19 225 ARG B C 1
ATOM 4328 O O . ARG B 1 225 ? -14.891 16.062 -4.836 1 98.19 225 ARG B O 1
ATOM 4335 N N . ALA B 1 226 ? -15.148 14.055 -5.789 1 98.06 226 ALA B N 1
ATOM 4336 C CA . ALA B 1 226 ? -16.422 14.43 -6.398 1 98.06 226 ALA B CA 1
ATOM 4337 C C . ALA B 1 226 ? -17.453 14.766 -5.332 1 98.06 226 ALA B C 1
ATOM 4339 O O . ALA B 1 226 ? -18.188 15.75 -5.449 1 98.06 226 ALA B O 1
ATOM 4340 N N . ALA B 1 227 ? -17.516 13.953 -4.328 1 97.56 227 ALA B N 1
ATOM 4341 C CA . ALA B 1 227 ? -18.453 14.203 -3.236 1 97.56 227 ALA B CA 1
ATOM 4342 C C . ALA B 1 227 ? -18.141 15.516 -2.531 1 97.56 227 ALA B C 1
ATOM 4344 O O . ALA B 1 227 ? -19.047 16.281 -2.184 1 97.56 227 ALA B O 1
ATOM 4345 N N . ALA B 1 228 ? -16.922 15.781 -2.314 1 97.69 228 ALA B N 1
ATOM 4346 C CA . ALA B 1 228 ? -16.5 17.016 -1.655 1 97.69 228 ALA B CA 1
ATOM 4347 C C . ALA B 1 228 ? -16.797 18.234 -2.518 1 97.69 228 ALA B C 1
ATOM 4349 O O . ALA B 1 228 ? -17.188 19.281 -2 1 97.69 228 ALA B O 1
ATOM 4350 N N . GLN B 1 229 ? -16.562 18.062 -3.824 1 97.81 229 GLN B N 1
ATOM 4351 C CA . GLN B 1 229 ? -16.875 19.156 -4.742 1 97.81 229 GLN B CA 1
ATOM 4352 C C . GLN B 1 229 ? -18.359 19.516 -4.699 1 97.81 229 GLN B C 1
ATOM 4354 O O . GLN B 1 229 ? -18.719 20.688 -4.66 1 97.81 229 GLN B O 1
ATOM 4359 N N . ALA B 1 230 ? -19.172 18.5 -4.723 1 97 230 ALA B N 1
ATOM 4360 C CA . ALA B 1 230 ? -20.609 18.719 -4.609 1 97 230 ALA B CA 1
ATOM 4361 C C . ALA B 1 230 ? -20.953 19.375 -3.277 1 97 230 ALA B C 1
ATOM 4363 O O . ALA B 1 230 ? -21.844 20.25 -3.221 1 97 230 ALA B O 1
ATOM 4364 N N . PHE B 1 231 ? -20.297 19 -2.254 1 97.06 231 PHE B N 1
ATOM 4365 C CA . PHE B 1 231 ? -20.484 19.562 -0.923 1 97.06 231 PHE B CA 1
ATOM 4366 C C . PHE B 1 231 ? -20.141 21.031 -0.896 1 97.06 231 PHE B C 1
ATOM 4368 O O . PHE B 1 231 ? -20.891 21.859 -0.378 1 97.06 231 PHE B O 1
ATOM 4375 N N . VAL B 1 232 ? -18.969 21.391 -1.454 1 96.12 232 VAL B N 1
ATOM 4376 C CA . VAL B 1 232 ? -18.453 22.75 -1.459 1 96.12 232 VAL B CA 1
ATOM 4377 C C . VAL B 1 232 ? -19.391 23.656 -2.256 1 96.12 232 VAL B C 1
ATOM 4379 O O . VAL B 1 232 ? -19.578 24.828 -1.914 1 96.12 232 VAL B O 1
ATOM 4382 N N . ALA B 1 233 ? -19.938 23.031 -3.238 1 95.31 233 ALA B N 1
ATOM 4383 C CA . ALA B 1 233 ? -20.797 23.812 -4.133 1 95.31 233 ALA B CA 1
ATOM 4384 C C . ALA B 1 233 ? -22.109 24.172 -3.447 1 95.31 233 ALA B C 1
ATOM 4386 O O . ALA B 1 233 ? -22.844 25.062 -3.918 1 95.31 233 ALA B O 1
ATOM 4387 N N . ARG B 1 234 ? -22.125 23.547 -2.359 1 89.31 234 ARG B N 1
ATOM 4388 C CA . ARG B 1 234 ? -23.359 23.812 -1.649 1 89.31 234 ARG B CA 1
ATOM 4389 C C . ARG B 1 234 ? -23.281 25.125 -0.879 1 89.31 234 ARG B C 1
ATOM 4391 O O . ARG B 1 234 ? -22.188 25.594 -0.557 1 89.31 234 ARG B O 1
ATOM 4398 N N . GLY B 1 235 ? -24.312 25.953 -0.764 1 76.31 235 GLY B N 1
ATOM 4399 C CA . GLY B 1 235 ? -24.422 27.203 -0.012 1 76.31 235 GLY B CA 1
ATOM 4400 C C . GLY B 1 235 ? -24.516 26.984 1.486 1 76.31 235 GLY B C 1
ATOM 4401 O O . GLY B 1 235 ? -23.875 26.078 2.031 1 76.31 235 GLY B O 1
ATOM 4402 N N . PRO B 1 236 ? -25.125 27.734 2.188 1 76.06 236 PRO B N 1
ATOM 4403 C CA . PRO B 1 236 ? -25.203 27.766 3.65 1 76.06 236 PRO B CA 1
ATOM 4404 C C . PRO B 1 236 ? -25.938 26.562 4.238 1 76.06 236 PRO B C 1
ATOM 4406 O O . PRO B 1 236 ? -25.766 26.25 5.418 1 76.06 236 PRO B O 1
ATOM 4409 N N . ASP B 1 237 ? -26.688 25.844 3.447 1 84.56 237 ASP B N 1
ATOM 4410 C CA . ASP B 1 237 ? -27.469 24.719 3.982 1 84.56 237 ASP B CA 1
ATOM 4411 C C . ASP B 1 237 ? -26.719 23.406 3.85 1 84.56 237 ASP B C 1
ATOM 4413 O O . ASP B 1 237 ? -27.328 22.344 3.76 1 84.56 237 ASP B O 1
ATOM 4417 N N . ARG B 1 238 ? -25.453 23.438 4.012 1 92 238 ARG B N 1
ATOM 4418 C CA . ARG B 1 238 ? -24.703 22.188 3.877 1 92 238 ARG B CA 1
ATOM 4419 C C . ARG B 1 238 ? -24.609 21.453 5.211 1 92 238 ARG B C 1
ATOM 4421 O O . ARG B 1 238 ? -24.734 22.078 6.273 1 92 238 ARG B O 1
ATOM 4428 N N . PRO B 1 239 ? -24.406 20.156 5.188 1 97.25 239 PRO B N 1
ATOM 4429 C CA . PRO B 1 239 ? -24.156 19.391 6.41 1 97.25 239 PRO B CA 1
ATOM 4430 C C . PRO B 1 239 ? -22.984 19.938 7.215 1 97.25 239 PRO B C 1
ATOM 4432 O O . PRO B 1 239 ? -22.078 20.547 6.645 1 97.25 239 PRO B O 1
ATOM 4435 N N . THR B 1 240 ? -23.062 19.781 8.469 1 97.56 240 THR B N 1
ATOM 4436 C CA . THR B 1 240 ? -22.016 20.312 9.328 1 97.56 240 THR B CA 1
ATOM 4437 C C . THR B 1 240 ? -20.984 19.219 9.648 1 97.56 240 THR B C 1
ATOM 4439 O O . THR B 1 240 ? -19.969 19.5 10.305 1 97.56 240 THR B O 1
ATOM 4442 N N . ALA B 1 241 ? -21.266 17.969 9.18 1 98.56 241 ALA B N 1
ATOM 4443 C CA . ALA B 1 241 ? -20.328 16.875 9.383 1 98.56 241 ALA B CA 1
ATOM 4444 C C . ALA B 1 241 ? -20.406 15.859 8.234 1 98.56 241 ALA B C 1
ATOM 4446 O O . ALA B 1 241 ? -21.438 15.734 7.59 1 98.56 241 ALA B O 1
ATOM 4447 N N . ILE B 1 242 ? -19.266 15.188 8.008 1 98.81 242 ILE B N 1
ATOM 4448 C CA . ILE B 1 242 ? -19.156 14.188 6.949 1 98.81 242 ILE B CA 1
ATOM 4449 C C . ILE B 1 242 ? -18.562 12.906 7.508 1 98.81 242 ILE B C 1
ATOM 4451 O O . ILE B 1 242 ? -17.578 12.945 8.258 1 98.81 242 ILE B O 1
ATOM 4455 N N . PHE B 1 243 ? -19.188 11.797 7.254 1 98.88 243 PHE B N 1
ATOM 4456 C CA . PHE B 1 243 ? -18.594 10.477 7.445 1 98.88 243 PHE B CA 1
ATOM 4457 C C . PHE B 1 243 ? -18.125 9.891 6.121 1 98.88 243 PHE B C 1
ATOM 4459 O O . PHE B 1 243 ? -18.938 9.453 5.305 1 98.88 243 PHE B O 1
ATOM 4466 N N . ALA B 1 244 ? -16.766 9.961 5.84 1 98.56 244 ALA B N 1
ATOM 4467 C CA . ALA B 1 244 ? -16.141 9.352 4.668 1 98.56 244 ALA B CA 1
ATOM 4468 C C . ALA B 1 244 ? -15.688 7.93 4.973 1 98.56 244 ALA B C 1
ATOM 4470 O O . ALA B 1 244 ? -14.766 7.723 5.762 1 98.56 244 ALA B O 1
ATOM 4471 N N . THR B 1 245 ? -16.156 6.957 4.312 1 97.5 245 THR B N 1
ATOM 4472 C CA . THR B 1 245 ? -16.188 5.602 4.848 1 97.5 245 THR B CA 1
ATOM 4473 C C . THR B 1 245 ? -15.023 4.777 4.289 1 97.5 245 THR B C 1
ATOM 4475 O O . THR B 1 245 ? -15.156 3.566 4.098 1 97.5 245 THR B O 1
ATOM 4478 N N . SER B 1 246 ? -13.914 5.344 3.895 1 96.19 246 SER B N 1
ATOM 4479 C CA . SER B 1 246 ? -12.633 4.727 3.574 1 96.19 246 SER B CA 1
ATOM 4480 C C . SER B 1 246 ? -11.516 5.762 3.557 1 96.19 246 SER B C 1
ATOM 4482 O O . SER B 1 246 ? -11.773 6.961 3.469 1 96.19 246 SER B O 1
ATOM 4484 N N . ASP B 1 247 ? -10.312 5.277 3.6 1 96.94 247 ASP B N 1
ATOM 4485 C CA . ASP B 1 247 ? -9.164 6.18 3.557 1 96.94 247 ASP B CA 1
ATOM 4486 C C . ASP B 1 247 ? -9.117 6.949 2.238 1 96.94 247 ASP B C 1
ATOM 4488 O O . ASP B 1 247 ? -8.82 8.141 2.221 1 96.94 247 ASP B O 1
ATOM 4492 N N . GLU B 1 248 ? -9.43 6.301 1.146 1 95.06 248 GLU B N 1
ATOM 4493 C CA . GLU B 1 248 ? -9.383 6.93 -0.169 1 95.06 248 GLU B CA 1
ATOM 4494 C C . GLU B 1 248 ? -10.383 8.078 -0.264 1 95.06 248 GLU B C 1
ATOM 4496 O O . GLU B 1 248 ? -10.055 9.156 -0.756 1 95.06 248 GLU B O 1
ATOM 4501 N N . LEU B 1 249 ? -11.555 7.785 0.185 1 96.94 249 LEU B N 1
ATOM 4502 C CA . LEU B 1 249 ? -12.594 8.812 0.175 1 96.94 249 LEU B CA 1
ATOM 4503 C C . LEU B 1 249 ? -12.188 10 1.039 1 96.94 249 LEU B C 1
ATOM 4505 O O . LEU B 1 249 ? -12.375 11.156 0.645 1 96.94 249 LEU B O 1
ATOM 4509 N N . THR B 1 250 ? -11.633 9.688 2.221 1 98.44 250 THR B N 1
ATOM 4510 C CA . THR B 1 250 ? -11.203 10.719 3.15 1 98.44 250 THR B CA 1
ATOM 4511 C C . THR B 1 250 ? -10.117 11.594 2.523 1 98.44 250 THR B C 1
ATOM 4513 O O . THR B 1 250 ? -10.156 12.82 2.629 1 98.44 250 THR B O 1
ATOM 4516 N N . ILE B 1 251 ? -9.203 10.977 1.823 1 98 251 ILE B N 1
ATOM 4517 C CA . ILE B 1 251 ? -8.102 11.695 1.197 1 98 251 ILE B CA 1
ATOM 4518 C C . ILE B 1 251 ? -8.641 12.633 0.125 1 98 251 ILE B C 1
ATOM 4520 O O . ILE B 1 251 ? -8.305 13.82 0.106 1 98 251 ILE B O 1
ATOM 4524 N N . GLY B 1 252 ? -9.484 12.094 -0.785 1 98.12 252 GLY B N 1
ATOM 4525 C CA . GLY B 1 252 ? -10.086 12.945 -1.798 1 98.12 252 GLY B CA 1
ATOM 4526 C C . GLY B 1 252 ? -10.891 14.094 -1.214 1 98.12 252 GLY B C 1
ATOM 4527 O O . GLY B 1 252 ? -10.812 15.227 -1.704 1 98.12 252 GLY B O 1
ATOM 4528 N N . LEU B 1 253 ? -11.586 13.828 -0.158 1 98.56 253 LEU B N 1
ATOM 4529 C CA . LEU B 1 253 ? -12.391 14.82 0.542 1 98.56 253 LEU B CA 1
ATOM 4530 C C . LEU B 1 253 ? -11.516 15.93 1.121 1 98.56 253 LEU B C 1
ATOM 4532 O O . LEU B 1 253 ? -11.781 17.109 0.92 1 98.56 253 LEU B O 1
ATOM 4536 N N . TYR B 1 254 ? -10.477 15.57 1.841 1 98.62 254 TYR B N 1
ATOM 4537 C CA . TYR B 1 254 ? -9.555 16.516 2.465 1 98.62 254 TYR B CA 1
ATOM 4538 C C . TYR B 1 254 ? -8.922 17.438 1.423 1 98.62 254 TYR B C 1
ATOM 4540 O O . TYR B 1 254 ? -8.773 18.641 1.653 1 98.62 254 TYR B O 1
ATOM 4548 N N . GLU B 1 255 ? -8.586 16.828 0.278 1 98.5 255 GLU B N 1
ATOM 4549 C CA . GLU B 1 255 ? -7.945 17.609 -0.783 1 98.5 255 GLU B CA 1
ATOM 4550 C C . GLU B 1 255 ? -8.852 18.734 -1.266 1 98.5 255 GLU B C 1
ATOM 4552 O O . GLU B 1 255 ? -8.422 19.891 -1.349 1 98.5 255 GLU B O 1
ATOM 4557 N N . VAL B 1 256 ? -10.031 18.391 -1.527 1 98.31 256 VAL B N 1
ATOM 4558 C CA . VAL B 1 256 ? -10.969 19.359 -2.105 1 98.31 256 VAL B CA 1
ATOM 4559 C C . VAL B 1 256 ? -11.352 20.406 -1.059 1 98.31 256 VAL B C 1
ATOM 4561 O O . VAL B 1 256 ? -11.43 21.594 -1.363 1 98.31 256 VAL B O 1
ATOM 4564 N N . LEU B 1 257 ? -11.594 20 0.223 1 97.81 257 LEU B N 1
ATOM 4565 C CA . LEU B 1 257 ? -11.953 20.953 1.275 1 97.81 257 LEU B CA 1
ATOM 4566 C C . LEU B 1 257 ? -10.828 21.953 1.516 1 97.81 257 LEU B C 1
ATOM 4568 O O . LEU B 1 257 ? -11.078 23.141 1.681 1 97.81 257 LEU B O 1
ATOM 4572 N N . ARG B 1 258 ? -9.633 21.438 1.517 1 97.38 258 ARG B N 1
ATOM 4573 C CA . ARG B 1 258 ? -8.461 22.297 1.682 1 97.38 258 ARG B CA 1
ATOM 4574 C C . ARG B 1 258 ? -8.375 23.328 0.555 1 97.38 258 ARG B C 1
ATOM 4576 O O . ARG B 1 258 ? -8.148 24.516 0.804 1 97.38 258 ARG B O 1
ATOM 4583 N N . GLU B 1 259 ? -8.57 22.859 -0.645 1 96.88 259 GLU B N 1
ATOM 4584 C CA . GLU B 1 259 ? -8.508 23.734 -1.813 1 96.88 259 GLU B CA 1
ATOM 4585 C C . GLU B 1 259 ? -9.586 24.812 -1.753 1 96.88 259 GLU B C 1
ATOM 4587 O O . GLU B 1 259 ? -9.375 25.938 -2.209 1 96.88 259 GLU B O 1
ATOM 4592 N N . ALA B 1 260 ? -10.719 24.469 -1.174 1 96.44 260 ALA B N 1
ATOM 4593 C CA . ALA B 1 260 ? -11.859 25.375 -1.094 1 96.44 260 ALA B CA 1
ATOM 4594 C C . ALA B 1 260 ? -11.727 26.312 0.103 1 96.44 260 ALA B C 1
ATOM 4596 O O . ALA B 1 260 ? -12.547 27.219 0.286 1 96.44 260 ALA B O 1
ATOM 4597 N N . GLY B 1 261 ? -10.75 26.062 0.957 1 95.62 261 GLY B N 1
ATOM 4598 C CA . GLY B 1 261 ? -10.531 26.906 2.119 1 95.62 261 GLY B CA 1
ATOM 4599 C C . GLY B 1 261 ? -11.484 26.625 3.262 1 95.62 261 GLY B C 1
ATOM 4600 O O . GLY B 1 261 ? -11.688 27.469 4.141 1 95.62 261 GLY B O 1
ATOM 4601 N N . LEU B 1 262 ? -12.109 25.469 3.258 1 95.75 262 LEU B N 1
ATOM 4602 C CA . LEU B 1 262 ? -12.977 25.062 4.359 1 95.75 262 LEU B CA 1
ATOM 4603 C C . LEU B 1 262 ? -12.18 24.359 5.453 1 95.75 262 LEU B C 1
ATOM 4605 O O . LEU B 1 262 ? -11.469 23.391 5.184 1 95.75 262 LEU B O 1
ATOM 4609 N N . SER B 1 263 ? -12.391 24.797 6.629 1 96.06 263 SER B N 1
ATOM 4610 C CA . SER B 1 263 ? -11.609 24.297 7.754 1 96.06 263 SER B CA 1
ATOM 4611 C C . SER B 1 263 ? -12.273 23.094 8.398 1 96.06 263 SER B C 1
ATOM 4613 O O . SER B 1 263 ? -13.492 23.062 8.555 1 96.06 263 SER B O 1
ATOM 4615 N N . ILE B 1 264 ? -11.5 22.141 8.656 1 98.12 264 ILE B N 1
ATOM 4616 C CA . ILE B 1 264 ? -11.891 21.016 9.516 1 98.12 264 ILE B CA 1
ATOM 4617 C C . ILE B 1 264 ? -11.289 21.203 10.906 1 98.12 264 ILE B C 1
ATOM 4619 O O . ILE B 1 264 ? -10.086 21.438 11.047 1 98.12 264 ILE B O 1
ATOM 4623 N N . PRO B 1 265 ? -12.016 21.141 11.914 1 97.81 265 PRO B N 1
ATOM 4624 C CA . PRO B 1 265 ? -13.438 20.797 11.992 1 97.81 265 PRO B CA 1
ATOM 4625 C C . PRO B 1 265 ? -14.328 22.031 12.047 1 97.81 265 PRO B C 1
ATOM 4627 O O . PRO B 1 265 ? -15.547 21.922 12.18 1 97.81 265 PRO B O 1
ATOM 4630 N N . ARG B 1 266 ? -13.812 23.219 11.969 1 96 266 ARG B N 1
ATOM 4631 C CA . ARG B 1 266 ? -14.57 24.438 12.242 1 96 266 ARG B CA 1
ATOM 4632 C C . ARG B 1 266 ? -15.75 24.578 11.289 1 96 266 ARG B C 1
ATOM 4634 O O . ARG B 1 266 ? -16.875 24.844 11.719 1 96 266 ARG B O 1
ATOM 4641 N N . ASP B 1 267 ? -15.484 24.406 10.008 1 95.62 267 ASP B N 1
ATOM 4642 C CA . ASP B 1 267 ? -16.547 24.547 9.016 1 95.62 267 ASP B CA 1
ATOM 4643 C C . ASP B 1 267 ? -17.297 23.234 8.82 1 95.62 267 ASP B C 1
ATOM 4645 O O . ASP B 1 267 ? -18.484 23.234 8.484 1 95.62 267 ASP B O 1
ATOM 4649 N N . VAL B 1 268 ? -16.578 22.156 8.969 1 97.81 268 VAL B N 1
ATOM 4650 C CA . VAL B 1 268 ? -17.188 20.844 8.789 1 97.81 268 VAL B CA 1
ATOM 4651 C C . VAL B 1 268 ? -16.359 19.797 9.539 1 97.81 268 VAL B C 1
ATOM 4653 O O . VAL B 1 268 ? -15.141 19.75 9.406 1 97.81 268 VAL B O 1
ATOM 4656 N N . SER B 1 269 ? -17.047 19 10.359 1 98.81 269 SER B N 1
ATOM 4657 C CA . SER B 1 269 ? -16.406 17.859 11.016 1 98.81 269 SER B CA 1
ATOM 4658 C C . SER B 1 269 ? -16.297 16.672 10.07 1 98.81 269 SER B C 1
ATOM 4660 O O . SER B 1 269 ? -17.156 16.484 9.195 1 98.81 269 SER B O 1
ATOM 4662 N N . VAL B 1 270 ? -15.219 15.867 10.242 1 98.94 270 VAL B N 1
ATOM 4663 C CA . VAL B 1 270 ? -15.023 14.711 9.375 1 98.94 270 VAL B CA 1
ATOM 4664 C C . VAL B 1 270 ? -14.664 13.492 10.219 1 98.94 270 VAL B C 1
ATOM 4666 O O . VAL B 1 270 ? -13.828 13.578 11.125 1 98.94 270 VAL B O 1
ATOM 4669 N N . VAL B 1 271 ? -15.32 12.383 9.992 1 98.94 271 VAL B N 1
ATOM 4670 C CA . VAL B 1 271 ? -14.938 11.07 10.5 1 98.94 271 VAL B CA 1
ATOM 4671 C C . VAL B 1 271 ? -14.594 10.141 9.344 1 98.94 271 VAL B C 1
ATOM 4673 O O . VAL B 1 271 ? -15.32 10.078 8.344 1 98.94 271 VAL B O 1
ATOM 4676 N N . GLY B 1 272 ? -13.453 9.484 9.477 1 98.69 272 GLY B N 1
ATOM 4677 C CA . GLY B 1 272 ? -13.031 8.539 8.453 1 98.69 272 GLY B CA 1
ATOM 4678 C C . GLY B 1 272 ? -13.266 7.094 8.836 1 98.69 272 GLY B C 1
ATOM 4679 O O . GLY B 1 272 ? -13.766 6.812 9.93 1 98.69 272 GLY B O 1
ATOM 4680 N N . PHE B 1 273 ? -12.891 6.172 7.957 1 98.44 273 PHE B N 1
ATOM 4681 C CA . PHE B 1 273 ? -13 4.73 8.148 1 98.44 273 PHE B CA 1
ATOM 4682 C C . PHE B 1 273 ? -11.805 4.008 7.543 1 98.44 273 PHE B C 1
ATOM 4684 O O . PHE B 1 273 ? -11.266 4.43 6.52 1 98.44 273 PHE B O 1
ATOM 4691 N N . ASP B 1 274 ? -11.32 2.861 8.086 1 97.75 274 ASP B N 1
ATOM 4692 C CA . ASP B 1 274 ? -10.172 2.01 7.793 1 97.75 274 ASP B CA 1
ATOM 4693 C C . ASP B 1 274 ? -8.984 2.354 8.695 1 97.75 274 ASP B C 1
ATOM 4695 O O . ASP B 1 274 ? -8.539 1.521 9.484 1 97.75 274 ASP B O 1
ATOM 4699 N N . ASP B 1 275 ? -8.539 3.643 8.547 1 98.12 275 ASP B N 1
ATOM 4700 C CA . ASP B 1 275 ? -7.434 4.164 9.344 1 98.12 275 ASP B CA 1
ATOM 4701 C C . ASP B 1 275 ? -6.191 3.289 9.195 1 98.12 275 ASP B C 1
ATOM 4703 O O . ASP B 1 275 ? -5.562 2.916 10.188 1 98.12 275 ASP B O 1
ATOM 4707 N N . VAL B 1 276 ? -5.867 2.973 7.969 1 96 276 VAL B N 1
ATOM 4708 C CA . VAL B 1 276 ? -4.664 2.203 7.66 1 96 276 VAL B CA 1
ATOM 4709 C C . VAL B 1 276 ? -3.529 3.148 7.273 1 96 276 VAL B C 1
ATOM 4711 O O . VAL B 1 276 ? -2.369 2.904 7.605 1 96 276 VAL B O 1
ATOM 4714 N N . GLY B 1 277 ? -3.852 4.18 6.48 1 92.31 277 GLY B N 1
ATOM 4715 C CA . GLY B 1 277 ? -2.885 5.211 6.141 1 92.31 277 GLY B CA 1
ATOM 4716 C C . GLY B 1 277 ? -2.594 6.156 7.289 1 92.31 277 GLY B C 1
ATOM 4717 O O . GLY B 1 277 ? -3.057 5.941 8.414 1 92.31 277 GLY B O 1
ATOM 4718 N N . PRO B 1 278 ? -1.775 7.148 7 1 95.5 278 PRO B N 1
ATOM 4719 C CA . PRO B 1 278 ? -1.315 8.023 8.078 1 95.5 278 PRO B CA 1
ATOM 4720 C C . PRO B 1 278 ? -2.279 9.172 8.359 1 95.5 278 PRO B C 1
ATOM 4722 O O . PRO B 1 278 ? -1.858 10.328 8.445 1 95.5 278 PRO B O 1
ATOM 4725 N N . LEU B 1 279 ? -3.52 8.883 8.617 1 97.69 279 LEU B N 1
ATOM 4726 C CA . LEU B 1 279 ? -4.559 9.875 8.867 1 97.69 279 LEU B CA 1
ATOM 4727 C C . LEU B 1 279 ? -4.23 10.711 10.102 1 97.69 279 LEU B C 1
ATOM 4729 O O . LEU B 1 279 ? -4.652 11.859 10.211 1 97.69 279 LEU B O 1
ATOM 4733 N N . HIS B 1 280 ? -3.434 10.125 11.031 1 97.94 280 HIS B N 1
ATOM 4734 C CA . HIS B 1 280 ? -3.057 10.773 12.289 1 97.94 280 HIS B CA 1
ATOM 4735 C C . HIS B 1 280 ? -2.09 11.93 12.039 1 97.94 280 HIS B C 1
ATOM 4737 O O . HIS B 1 280 ? -1.851 12.742 12.938 1 97.94 280 HIS B O 1
ATOM 4743 N N . LEU B 1 281 ? -1.604 12.078 10.836 1 98 281 LEU B N 1
ATOM 4744 C CA . LEU B 1 281 ? -0.646 13.133 10.523 1 98 281 LEU B CA 1
ATOM 4745 C C . LEU B 1 281 ? -1.276 14.195 9.633 1 98 281 LEU B C 1
ATOM 4747 O O . LEU B 1 281 ? -0.609 15.148 9.234 1 98 281 LEU B O 1
ATOM 4751 N N . PHE B 1 282 ? -2.57 14.039 9.281 1 98.25 282 PHE B N 1
ATOM 4752 C CA . PHE B 1 282 ? -3.248 15 8.422 1 98.25 282 PHE B CA 1
ATOM 4753 C C . PHE B 1 282 ? -3.434 16.328 9.133 1 98.25 282 PHE B C 1
ATOM 4755 O O . PHE B 1 282 ? -3.225 16.422 10.344 1 98.25 282 PHE B O 1
ATOM 4762 N N . ALA B 1 283 ? -3.74 17.391 8.352 1 96.69 283 ALA B N 1
ATOM 4763 C CA . ALA B 1 283 ? -4.066 18.719 8.859 1 96.69 283 ALA B CA 1
ATOM 4764 C C . ALA B 1 283 ? -5.555 19.016 8.711 1 96.69 283 ALA B C 1
ATOM 4766 O O . ALA B 1 283 ? -5.992 19.531 7.68 1 96.69 283 ALA B O 1
ATOM 4767 N N . PRO B 1 284 ? -6.359 18.75 9.727 1 97.81 284 PRO B N 1
ATOM 4768 C CA . PRO B 1 284 ? -6.008 18.172 11.016 1 97.81 284 PRO B CA 1
ATOM 4769 C C . PRO B 1 284 ? -6.008 16.641 10.992 1 97.81 284 PRO B C 1
ATOM 4771 O O . PRO B 1 284 ? -6.449 16.031 10.016 1 97.81 284 PRO B O 1
ATOM 4774 N N . ALA B 1 285 ? -5.5 16.031 12.102 1 98.62 285 ALA B N 1
ATOM 4775 C CA . ALA B 1 285 ? -5.547 14.586 12.281 1 98.62 285 ALA B CA 1
ATOM 4776 C C . ALA B 1 285 ? -6.984 14.078 12.273 1 98.62 285 ALA B C 1
ATOM 4778 O O . ALA B 1 285 ? -7.859 14.664 12.914 1 98.62 285 ALA B O 1
ATOM 4779 N N . VAL B 1 286 ? -7.215 12.977 11.602 1 98.81 286 VAL B N 1
ATOM 4780 C CA . VAL B 1 286 ? -8.578 12.555 11.289 1 98.81 286 VAL B CA 1
ATOM 4781 C C . VAL B 1 286 ? -9.078 11.586 12.352 1 98.81 286 VAL B C 1
ATOM 4783 O O . VAL B 1 286 ? -8.406 10.594 12.664 1 98.81 286 VAL B O 1
ATOM 4786 N N . THR B 1 287 ? -10.195 11.844 12.961 1 98.94 287 THR B N 1
ATOM 4787 C CA . THR B 1 287 ? -10.953 10.836 13.703 1 98.94 287 THR B CA 1
ATOM 4788 C C . THR B 1 287 ? -11.477 9.758 12.758 1 98.94 287 THR B C 1
ATOM 4790 O O . THR B 1 287 ? -12.094 10.062 11.734 1 98.94 287 THR B O 1
ATOM 4793 N N . ALA B 1 288 ? -11.188 8.523 13.094 1 98.88 288 ALA B N 1
ATOM 4794 C CA . ALA B 1 288 ? -11.57 7.484 12.141 1 98.88 288 ALA B CA 1
ATOM 4795 C C . ALA B 1 288 ? -11.859 6.164 12.844 1 98.88 288 ALA B C 1
ATOM 4797 O O . ALA B 1 288 ? -11.305 5.891 13.914 1 98.88 288 ALA B O 1
ATOM 4798 N N . VAL B 1 289 ? -12.766 5.395 12.297 1 98.94 289 VAL B N 1
ATOM 4799 C CA . VAL B 1 289 ? -12.969 4.008 12.695 1 98.94 289 VAL B CA 1
ATOM 4800 C C . VAL B 1 289 ? -11.844 3.141 12.125 1 98.94 289 VAL B C 1
ATOM 4802 O O . VAL B 1 289 ? -11.617 3.119 10.914 1 98.94 289 VAL B O 1
ATOM 4805 N N . ARG B 1 290 ? -11.148 2.461 13.023 1 98.69 290 ARG B N 1
ATOM 4806 C CA . ARG B 1 290 ? -10.008 1.646 12.617 1 98.69 290 ARG B CA 1
ATOM 4807 C C . ARG B 1 290 ? -10.414 0.187 12.438 1 98.69 290 ARG B C 1
ATOM 4809 O O . ARG B 1 290 ? -11 -0.415 13.336 1 98.69 290 ARG B O 1
ATOM 4816 N N . GLN B 1 291 ? -10.125 -0.33 11.258 1 98.44 291 GLN B N 1
ATOM 4817 C CA . GLN B 1 291 ? -10.281 -1.757 11 1 98.44 291 GLN B CA 1
ATOM 4818 C C . GLN B 1 291 ? -9.047 -2.537 11.445 1 98.44 291 GLN B C 1
ATOM 4820 O O . GLN B 1 291 ? -7.926 -2.035 11.367 1 98.44 291 GLN B O 1
ATOM 4825 N N . PRO B 1 292 ? -9.219 -3.736 11.875 1 98.38 292 PRO B N 1
ATOM 4826 C CA . PRO B 1 292 ? -8.086 -4.594 12.227 1 98.38 292 PRO B CA 1
ATOM 4827 C C . PRO B 1 292 ? -7.508 -5.332 11.023 1 98.38 292 PRO B C 1
ATOM 4829 O O . PRO B 1 292 ? -7.523 -6.566 10.984 1 98.38 292 PRO B O 1
ATOM 4832 N N . VAL B 1 293 ? -6.906 -4.676 10.102 1 98.12 293 VAL B N 1
ATOM 4833 C CA . VAL B 1 293 ? -6.582 -5.18 8.773 1 98.12 293 VAL B CA 1
ATOM 4834 C C . VAL B 1 293 ? -5.547 -6.297 8.883 1 98.12 293 VAL B C 1
ATOM 4836 O O . VAL B 1 293 ? -5.648 -7.316 8.195 1 98.12 293 VAL B O 1
ATOM 4839 N N . ARG B 1 294 ? -4.527 -6.137 9.695 1 97.56 294 ARG B N 1
ATOM 4840 C CA . ARG B 1 294 ? -3.525 -7.18 9.859 1 97.56 294 ARG B CA 1
ATOM 4841 C C . ARG B 1 294 ? -4.145 -8.445 10.445 1 97.56 294 ARG B C 1
ATOM 4843 O O . ARG B 1 294 ? -3.82 -9.555 10.023 1 97.56 294 ARG B O 1
ATOM 4850 N N . ASP B 1 295 ? -5.066 -8.242 11.383 1 98.5 295 ASP B N 1
ATOM 4851 C CA . ASP B 1 295 ? -5.777 -9.391 11.953 1 98.5 295 ASP B CA 1
ATOM 4852 C C . ASP B 1 295 ? -6.664 -10.055 10.898 1 98.5 295 ASP B C 1
ATOM 4854 O O . ASP B 1 295 ? -6.816 -11.281 10.898 1 98.5 295 ASP B O 1
ATOM 4858 N N . LEU B 1 296 ? -7.285 -9.242 10.086 1 98.56 296 LEU B N 1
ATOM 4859 C CA . LEU B 1 296 ? -8.078 -9.797 8.992 1 98.56 296 LEU B CA 1
ATOM 4860 C C . LEU B 1 296 ? -7.227 -10.711 8.117 1 98.56 296 LEU B C 1
ATOM 4862 O O . LEU B 1 296 ? -7.66 -11.805 7.754 1 98.56 296 LEU B O 1
ATOM 4866 N N . GLY B 1 297 ? -6.027 -10.266 7.766 1 98.19 297 GLY B N 1
ATOM 4867 C CA . GLY B 1 297 ? -5.141 -11.07 6.941 1 98.19 297 GLY B CA 1
ATOM 4868 C C . GLY B 1 297 ? -4.762 -12.391 7.586 1 98.19 297 GLY B C 1
ATOM 4869 O O . GLY B 1 297 ? -4.867 -13.453 6.961 1 98.19 297 GLY B O 1
ATOM 4870 N N . ARG B 1 298 ? -4.344 -12.312 8.828 1 97.88 298 ARG B N 1
ATOM 4871 C CA . ARG B 1 298 ? -3.957 -13.508 9.57 1 97.88 298 ARG B CA 1
ATOM 4872 C C . ARG B 1 298 ? -5.125 -14.484 9.688 1 97.88 298 ARG B C 1
ATOM 4874 O O . ARG B 1 298 ? -4.988 -15.672 9.391 1 97.88 298 ARG B O 1
ATOM 4881 N N . ARG B 1 299 ? -6.281 -13.945 10.078 1 97.94 299 ARG B N 1
ATOM 4882 C CA . ARG B 1 299 ? -7.465 -14.758 10.328 1 97.94 299 ARG B CA 1
ATOM 4883 C C . ARG B 1 299 ? -7.977 -15.391 9.039 1 97.94 299 ARG B C 1
ATOM 4885 O O . ARG B 1 299 ? -8.477 -16.516 9.047 1 97.94 299 ARG B O 1
ATOM 4892 N N . ALA B 1 300 ? -7.863 -14.68 7.898 1 98.12 300 ALA B N 1
ATOM 4893 C CA . ALA B 1 300 ? -8.305 -15.203 6.605 1 98.12 300 ALA B CA 1
ATOM 4894 C C . ALA B 1 300 ? -7.57 -16.5 6.258 1 98.12 300 ALA B C 1
ATOM 4896 O O . ALA B 1 300 ? -8.195 -17.469 5.836 1 98.12 300 ALA B O 1
ATOM 4897 N N . LEU B 1 301 ? -6.27 -16.484 6.449 1 97.25 301 LEU B N 1
ATOM 4898 C CA . LEU B 1 301 ? -5.492 -17.688 6.145 1 97.25 301 LEU B CA 1
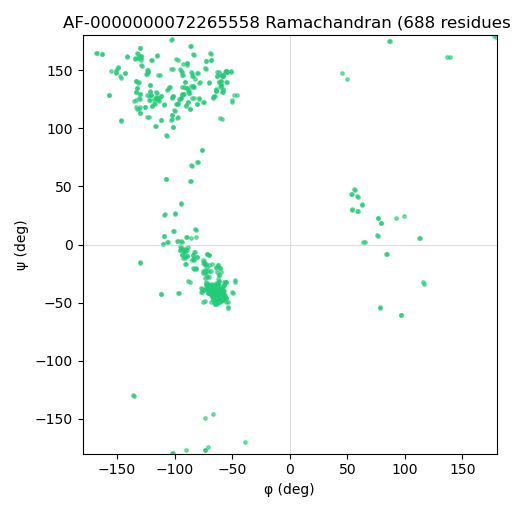ATOM 4899 C C . LEU B 1 301 ? -5.836 -18.812 7.113 1 97.25 301 LEU B C 1
ATOM 4901 O O . LEU B 1 301 ? -5.965 -19.969 6.703 1 97.25 301 LEU B O 1
ATOM 4905 N N . GLU B 1 302 ? -6.004 -18.469 8.406 1 96.25 302 GLU B N 1
ATOM 4906 C CA . GLU B 1 302 ? -6.379 -19.469 9.406 1 96.25 302 GLU B CA 1
ATOM 4907 C C . GLU B 1 302 ? -7.695 -20.141 9.039 1 96.25 302 GLU B C 1
ATOM 4909 O O . GLU B 1 302 ? -7.812 -21.359 9.125 1 96.25 302 GLU B O 1
ATOM 4914 N N . LEU B 1 303 ? -8.617 -19.344 8.633 1 95.56 303 LEU B N 1
ATOM 4915 C CA . LEU B 1 303 ? -9.93 -19.859 8.266 1 95.56 303 LEU B CA 1
ATOM 4916 C C . LEU B 1 303 ? -9.836 -20.75 7.023 1 95.56 303 LEU B C 1
ATOM 4918 O O . LEU B 1 303 ? -10.5 -21.781 6.945 1 95.56 303 LEU B O 1
ATOM 4922 N N . LEU B 1 304 ? -9.031 -20.297 6.055 1 94.94 304 LEU B N 1
ATOM 4923 C CA . LEU B 1 304 ? -8.867 -21.047 4.812 1 94.94 304 LEU B CA 1
ATOM 4924 C C . LEU B 1 304 ? -8.297 -22.438 5.086 1 94.94 304 LEU B C 1
ATOM 4926 O O . LEU B 1 304 ? -8.695 -23.422 4.445 1 94.94 304 LEU B O 1
ATOM 4930 N N . LEU B 1 305 ? -7.398 -22.516 6.02 1 93.12 305 LEU B N 1
ATOM 4931 C CA . LEU B 1 305 ? -6.664 -23.75 6.277 1 93.12 305 LEU B CA 1
ATOM 4932 C C . LEU B 1 305 ? -7.398 -24.625 7.293 1 93.12 305 LEU B C 1
ATOM 4934 O O . LEU B 1 305 ? -7.008 -25.766 7.535 1 93.12 305 LEU B O 1
ATOM 4938 N N . ALA B 1 306 ? -8.406 -24.062 7.898 1 89.25 306 ALA B N 1
ATOM 4939 C CA . ALA B 1 306 ? -9.18 -24.828 8.875 1 89.25 306 ALA B CA 1
ATOM 4940 C C . ALA B 1 306 ? -9.859 -26.016 8.211 1 89.25 306 ALA B C 1
ATOM 4942 O O . ALA B 1 306 ? -10.234 -25.953 7.039 1 89.25 306 ALA B O 1
ATOM 4943 N N . PRO B 1 307 ? -9.969 -27.078 8.875 1 81.69 307 PRO B N 1
ATOM 4944 C CA . PRO B 1 307 ? -10.688 -28.219 8.32 1 81.69 307 PRO B CA 1
ATOM 4945 C C . PRO B 1 307 ? -12.141 -27.906 7.996 1 81.69 307 PRO B C 1
ATOM 4947 O O . PRO B 1 307 ? -12.766 -27.078 8.672 1 81.69 307 PRO B O 1
ATOM 4950 N N . PRO B 1 308 ? -12.523 -28.469 6.875 1 73.75 308 PRO B N 1
ATOM 4951 C CA . PRO B 1 308 ? -13.93 -28.266 6.535 1 73.75 308 PRO B CA 1
ATOM 4952 C C . PRO B 1 308 ? -14.883 -28.719 7.641 1 73.75 308 PRO B C 1
ATOM 4954 O O . PRO B 1 308 ? -14.531 -29.594 8.438 1 73.75 308 PRO B O 1
ATOM 4957 N N . PRO B 1 309 ? -16 -28.016 7.676 1 67.19 309 PRO B N 1
ATOM 4958 C CA . PRO B 1 309 ? -16.953 -28.438 8.703 1 67.19 309 PRO B CA 1
ATOM 4959 C C . PRO B 1 309 ? -17.375 -29.891 8.555 1 67.19 309 PRO B C 1
ATOM 4961 O O . PRO B 1 309 ? -17.438 -30.406 7.434 1 67.19 309 PRO B O 1
ATOM 4964 N N . VAL B 1 310 ? -17.594 -30.469 9.695 1 65.5 310 VAL B N 1
ATOM 4965 C CA . VAL B 1 310 ? -18 -31.875 9.766 1 65.5 310 VAL B CA 1
ATOM 4966 C C . VAL B 1 310 ? -19.359 -32.062 9.102 1 65.5 310 VAL B C 1
ATOM 4968 O O . VAL B 1 310 ? -19.562 -33.031 8.359 1 65.5 310 VAL B O 1
ATOM 4971 N N . ASP B 1 311 ? -20.188 -31 9.289 1 70.25 311 ASP B N 1
ATOM 4972 C CA . ASP B 1 311 ? -21.516 -31.031 8.68 1 70.25 311 ASP B CA 1
ATOM 4973 C C . ASP B 1 311 ? -21.531 -30.25 7.375 1 70.25 311 ASP B C 1
ATOM 4975 O O . ASP B 1 311 ? -21.484 -29.016 7.387 1 70.25 311 ASP B O 1
ATOM 4979 N N . PRO B 1 312 ? -21.625 -30.938 6.316 1 65.56 312 PRO B N 1
ATOM 4980 C CA . PRO B 1 312 ? -21.578 -30.281 5.012 1 65.56 312 PRO B CA 1
ATOM 4981 C C . PRO B 1 312 ? -22.75 -29.328 4.789 1 65.56 312 PRO B C 1
ATOM 4983 O O . PRO B 1 312 ? -22.688 -28.438 3.93 1 65.56 312 PRO B O 1
ATOM 4986 N N . GLU B 1 313 ? -23.781 -29.562 5.59 1 67.75 313 GLU B N 1
ATOM 4987 C CA . GLU B 1 313 ? -24.969 -28.734 5.391 1 67.75 313 GLU B CA 1
ATOM 4988 C C . GLU B 1 313 ? -24.844 -27.422 6.137 1 67.75 313 GLU B C 1
ATOM 4990 O O . GLU B 1 313 ? -25.609 -26.484 5.887 1 67.75 313 GLU B O 1
ATOM 4995 N N . ARG B 1 314 ? -23.891 -27.422 6.965 1 69.44 314 ARG B N 1
ATOM 4996 C CA . ARG B 1 314 ? -23.734 -26.188 7.727 1 69.44 314 ARG B CA 1
ATOM 4997 C C . ARG B 1 314 ? -23 -25.141 6.902 1 69.44 314 ARG B C 1
ATOM 4999 O O . ARG B 1 314 ? -21.922 -25.391 6.359 1 69.44 314 ARG B O 1
ATOM 5006 N N . LEU B 1 315 ? -23.766 -24 6.73 1 69.12 315 LEU B N 1
ATOM 5007 C CA . LEU B 1 315 ? -23.156 -22.875 6.008 1 69.12 315 LEU B CA 1
ATOM 5008 C C . LEU B 1 315 ? -21.906 -22.375 6.727 1 69.12 315 LEU B C 1
ATOM 5010 O O . LEU B 1 315 ? -21.891 -22.281 7.953 1 69.12 315 LEU B O 1
ATOM 5014 N N . PRO B 1 316 ? -20.969 -22.172 5.984 1 77.88 316 PRO B N 1
ATOM 5015 C CA . PRO B 1 316 ? -19.75 -21.641 6.613 1 77.88 316 PRO B CA 1
ATOM 5016 C C . PRO B 1 316 ? -19.984 -20.312 7.324 1 77.88 316 PRO B C 1
ATOM 5018 O O . PRO B 1 316 ? -20.875 -19.547 6.93 1 77.88 316 PRO B O 1
ATOM 5021 N N . PRO B 1 317 ? -19.359 -20.094 8.336 1 83.12 317 PRO B N 1
ATOM 5022 C CA . PRO B 1 317 ? -19.594 -18.953 9.227 1 83.12 317 PRO B CA 1
ATOM 5023 C C . PRO B 1 317 ? -19.172 -17.625 8.602 1 83.12 317 PRO B C 1
ATOM 5025 O O . PRO B 1 317 ? -18.281 -17.594 7.754 1 83.12 317 PRO B O 1
ATOM 5028 N N . GLU B 1 318 ? -19.984 -16.656 8.852 1 94.12 318 GLU B N 1
ATOM 5029 C CA . GLU B 1 318 ? -19.547 -15.266 8.734 1 94.12 318 GLU B CA 1
ATOM 5030 C C . GLU B 1 318 ? -18.906 -14.773 10.031 1 94.12 318 GLU B C 1
ATOM 5032 O O . GLU B 1 318 ? -19.516 -14.859 11.102 1 94.12 318 GLU B O 1
ATOM 5037 N N . GLU B 1 319 ? -17.75 -14.461 10.008 1 97.19 319 GLU B N 1
ATOM 5038 C CA . GLU B 1 319 ? -17.047 -13.938 11.164 1 97.19 319 GLU B CA 1
ATOM 5039 C C . GLU B 1 319 ? -16.797 -12.445 11.031 1 97.19 319 GLU B C 1
ATOM 5041 O O . GLU B 1 319 ? -16.438 -11.961 9.953 1 97.19 319 GLU B O 1
ATOM 5046 N N . LEU B 1 320 ? -17.078 -11.734 12.078 1 98.31 320 LEU B N 1
ATOM 5047 C CA . LEU B 1 320 ? -16.844 -10.289 12.125 1 98.31 320 LEU B CA 1
ATOM 5048 C C . LEU B 1 320 ? -15.727 -9.953 13.117 1 98.31 320 LEU B C 1
ATOM 5050 O O . LEU B 1 320 ? -15.75 -10.422 14.258 1 98.31 320 LEU B O 1
ATOM 5054 N N . LEU B 1 321 ? -14.758 -9.227 12.703 1 98.62 321 LEU B N 1
ATOM 5055 C CA . LEU B 1 321 ? -13.742 -8.711 13.625 1 98.62 321 LEU B CA 1
ATOM 5056 C C . LEU B 1 321 ? -14.117 -7.324 14.117 1 98.62 321 LEU B C 1
ATOM 5058 O O . LEU B 1 321 ? -14.672 -6.516 13.367 1 98.62 321 LEU B O 1
ATOM 5062 N N . PRO B 1 322 ? -13.789 -7.012 15.336 1 98.62 322 PRO B N 1
ATOM 5063 C CA . PRO B 1 322 ? -14.18 -5.727 15.922 1 98.62 322 PRO B CA 1
ATOM 5064 C C . PRO B 1 322 ? -13.383 -4.555 15.352 1 98.62 322 PRO B C 1
ATOM 5066 O O . PRO B 1 322 ? -12.242 -4.723 14.922 1 98.62 322 PRO B O 1
ATOM 5069 N N . VAL B 1 323 ? -14.047 -3.398 15.352 1 98.69 323 VAL B N 1
ATOM 5070 C CA . VAL B 1 323 ? -13.43 -2.137 14.953 1 98.69 323 VAL B CA 1
ATOM 5071 C C . VAL B 1 323 ? -13.367 -1.191 16.156 1 98.69 323 VAL B C 1
ATOM 5073 O O . VAL B 1 323 ? -13.984 -1.444 17.188 1 98.69 323 VAL B O 1
ATOM 5076 N N . THR B 1 324 ? -12.523 -0.166 16.047 1 98.69 324 THR B N 1
ATOM 5077 C CA . THR B 1 324 ? -12.367 0.812 17.109 1 98.69 324 THR B CA 1
ATOM 5078 C C . THR B 1 324 ? -12.391 2.232 16.547 1 98.69 324 THR B C 1
ATOM 5080 O O . THR B 1 324 ? -11.852 2.492 15.477 1 98.69 324 THR B O 1
ATOM 5083 N N . LEU B 1 325 ? -13.031 3.123 17.281 1 98.88 325 LEU B N 1
ATOM 5084 C CA . LEU B 1 325 ? -12.984 4.535 16.922 1 98.88 325 LEU B CA 1
ATOM 5085 C C . LEU B 1 325 ? -11.773 5.219 17.562 1 98.88 325 LEU B C 1
ATOM 5087 O O . LEU B 1 325 ? -11.609 5.184 18.781 1 98.88 325 LEU B O 1
ATOM 5091 N N . ILE B 1 326 ? -10.945 5.789 16.781 1 98.88 326 ILE B N 1
ATOM 5092 C CA . ILE B 1 326 ? -9.805 6.578 17.234 1 98.88 326 ILE B CA 1
ATOM 5093 C C . ILE B 1 326 ? -10.117 8.07 17.094 1 98.88 326 ILE B C 1
ATOM 5095 O O . ILE B 1 326 ? -10.25 8.578 15.984 1 98.88 326 ILE B O 1
ATOM 5099 N N . GLU B 1 327 ? -10.25 8.727 18.156 1 98.81 327 GLU B N 1
ATOM 5100 C CA . GLU B 1 327 ? -10.602 10.141 18.141 1 98.81 327 GLU B CA 1
ATOM 5101 C C . GLU B 1 327 ? -9.359 11.023 18.031 1 98.81 327 GLU B C 1
ATOM 5103 O O . GLU B 1 327 ? -8.383 10.805 18.75 1 98.81 327 GLU B O 1
ATOM 5108 N N . ARG B 1 328 ? -9.5 11.969 17.109 1 98.44 328 ARG B N 1
ATOM 5109 C CA . ARG B 1 328 ? -8.414 12.922 16.922 1 98.44 328 ARG B CA 1
ATOM 5110 C C . ARG B 1 328 ? -8.945 14.344 16.781 1 98.44 328 ARG B C 1
ATOM 5112 O O . ARG B 1 328 ? -9.773 14.781 17.594 1 98.44 328 ARG B O 1
ATOM 5119 N N . GLU B 1 329 ? -8.531 15.109 15.742 1 98.44 329 GLU B N 1
ATOM 5120 C CA . GLU B 1 329 ? -8.742 16.562 15.781 1 98.44 329 GLU B CA 1
ATOM 5121 C C . GLU B 1 329 ? -9.812 16.984 14.781 1 98.44 329 GLU B C 1
ATOM 5123 O O . GLU B 1 329 ? -10.117 18.172 14.672 1 98.44 329 GLU B O 1
ATOM 5128 N N . SER B 1 330 ? -10.516 16.031 14.125 1 98.88 330 SER B N 1
ATOM 5129 C CA . SER B 1 330 ? -11.312 16.406 12.961 1 98.88 330 SER B CA 1
ATOM 5130 C C . SER B 1 330 ? -12.797 16.516 13.32 1 98.88 330 SER B C 1
ATOM 5132 O O . SER B 1 330 ? -13.648 16.594 12.43 1 98.88 330 SER B O 1
ATOM 5134 N N . VAL B 1 331 ? -13.203 16.516 14.609 1 98.88 331 VAL B N 1
ATOM 5135 C CA . VAL B 1 331 ? -14.602 16.625 15.016 1 98.88 331 VAL B CA 1
ATOM 5136 C C . VAL B 1 331 ? -14.75 17.688 16.094 1 98.88 331 VAL B C 1
ATOM 5138 O O . VAL B 1 331 ? -14 17.719 17.062 1 98.88 331 VAL B O 1
ATOM 5141 N N . ALA B 1 332 ? -15.625 18.641 15.867 1 98.44 332 ALA B N 1
ATOM 5142 C CA . ALA B 1 332 ? -15.984 19.703 16.812 1 98.44 332 ALA B CA 1
ATOM 5143 C C . ALA B 1 332 ? -17.484 20 16.734 1 98.44 332 ALA B C 1
ATOM 5145 O O . ALA B 1 332 ? -18.156 19.578 15.805 1 98.44 332 ALA B O 1
ATOM 5146 N N . PRO B 1 333 ? -18.062 20.672 17.75 1 97.62 333 PRO B N 1
ATOM 5147 C CA . PRO B 1 333 ? -19.453 21.094 17.656 1 97.62 333 PRO B CA 1
ATOM 5148 C C . PRO B 1 333 ? -19.719 21.984 16.453 1 97.62 333 PRO B C 1
ATOM 5150 O O . PRO B 1 333 ? -18.844 22.766 16.047 1 97.62 333 PRO B O 1
ATOM 5153 N N . PRO B 1 334 ? -20.844 21.891 15.852 1 95.12 334 PRO B N 1
ATOM 5154 C CA . PRO B 1 334 ? -21.141 22.766 14.719 1 95.12 334 PRO B CA 1
ATOM 5155 C C . PRO B 1 334 ? -21.172 24.25 15.117 1 95.12 334 PRO B C 1
ATOM 5157 O O . PRO B 1 334 ? -21.484 24.578 16.266 1 95.12 334 PRO B O 1
ATOM 5160 N N . VAL B 1 335 ? -20.766 25.078 14.125 1 81.38 335 VAL B N 1
ATOM 5161 C CA . VAL B 1 335 ? -20.781 26.516 14.359 1 81.38 335 VAL B CA 1
ATOM 5162 C C . VAL B 1 335 ? -22.219 27 14.523 1 81.38 335 VAL B C 1
ATOM 5164 O O . VAL B 1 335 ? -23.109 26.609 13.766 1 81.38 335 VAL B O 1
ATOM 5167 N N . GLY B 1 336 ? -22.609 27.75 15.641 1 69.69 336 GLY B N 1
ATOM 5168 C CA . GLY B 1 336 ? -23.891 28.312 16 1 69.69 336 GLY B CA 1
ATOM 5169 C C . GLY B 1 336 ? -24.469 27.719 17.266 1 69.69 336 GLY B C 1
ATOM 5170 O O . GLY B 1 336 ? -25.328 28.312 17.906 1 69.69 336 GLY B O 1
ATOM 5171 N N . GLN B 1 337 ? -24.234 26.469 17.594 1 55.19 337 GLN B N 1
ATOM 5172 C CA . GLN B 1 337 ? -24.766 25.938 18.844 1 55.19 337 GLN B CA 1
ATOM 5173 C C . GLN B 1 337 ? -23.984 26.484 20.031 1 55.19 337 GLN B C 1
ATOM 5175 O O . GLN B 1 337 ? -24.422 26.344 21.188 1 55.19 337 GLN B O 1
ATOM 5180 N N . THR B 1 338 ? -22.828 26.938 19.953 1 46.44 338 THR B N 1
ATOM 5181 C CA . THR B 1 338 ? -22.125 27.406 21.156 1 46.44 338 THR B CA 1
ATOM 5182 C C . THR B 1 338 ? -22.781 28.688 21.703 1 46.44 338 THR B C 1
ATOM 5184 O O . THR B 1 338 ? -22.547 29.062 22.844 1 46.44 338 THR B O 1
ATOM 5187 N N . ARG B 1 339 ? -23.578 29.641 21.031 1 43.12 339 ARG B N 1
ATOM 5188 C CA . ARG B 1 339 ? -24.078 30.875 21.625 1 43.12 339 ARG B CA 1
ATOM 5189 C C . ARG B 1 339 ? -25.172 30.578 22.656 1 43.12 339 ARG B C 1
ATOM 5191 O O . ARG B 1 339 ? -25.609 31.484 23.375 1 43.12 339 ARG B O 1
ATOM 5198 N N . ARG B 1 340 ? -25.953 29.594 22.453 1 46.03 340 ARG B N 1
ATOM 5199 C CA . ARG B 1 340 ? -27.141 29.609 23.297 1 46.03 340 ARG B CA 1
ATOM 5200 C C . ARG B 1 340 ? -26.781 29.281 24.75 1 46.03 340 ARG B C 1
ATOM 5202 O O . ARG B 1 340 ? -27.625 29.391 25.641 1 46.03 340 ARG B O 1
ATOM 5209 N N . ASN B 1 341 ? -25.641 28.484 24.844 1 41.44 341 ASN B N 1
ATOM 5210 C CA . ASN B 1 341 ? -25.672 28.062 26.234 1 41.44 341 ASN B CA 1
ATOM 5211 C C . ASN B 1 341 ? -25.109 29.125 27.172 1 41.44 341 ASN B C 1
ATOM 5213 O O . ASN B 1 341 ? -25.016 28.922 28.375 1 41.44 341 ASN B O 1
ATOM 5217 N N . THR B 1 342 ? -24.328 30.062 26.688 1 40.81 342 THR B N 1
ATOM 5218 C CA . THR B 1 342 ? -23.703 30.906 27.688 1 40.81 342 THR B CA 1
ATOM 5219 C C . THR B 1 342 ? -24.719 31.891 28.266 1 40.81 342 THR B C 1
ATOM 5221 O O . THR B 1 342 ? -24.453 32.531 29.297 1 40.81 342 THR B O 1
ATOM 5224 N N . ASN B 1 343 ? -25.797 32.188 27.438 1 40.09 343 ASN B N 1
ATOM 5225 C CA . ASN B 1 343 ? -26.562 33.281 28 1 40.09 343 ASN B CA 1
ATOM 5226 C C . ASN B 1 343 ? -27.547 32.781 29.062 1 40.09 343 ASN B C 1
ATOM 5228 O O . ASN B 1 343 ? -28.328 33.562 29.609 1 40.09 343 ASN B O 1
ATOM 5232 N N . SER B 1 344 ? -27.906 31.5 29.062 1 38.94 344 SER B N 1
ATOM 5233 C CA . SER B 1 344 ? -29.047 31.312 29.938 1 38.94 344 SER B CA 1
ATOM 5234 C C . SER B 1 344 ? -28.641 31.391 31.406 1 38.94 344 SER B C 1
ATOM 5236 O O . SER B 1 344 ? -29.469 31.25 32.312 1 38.94 344 SER B O 1
ATOM 5238 N N . GLU B 1 345 ? -27.281 31.25 31.703 1 37.28 345 GLU B N 1
ATOM 5239 C CA . GLU B 1 345 ? -27.109 31.297 33.156 1 37.28 345 GLU B CA 1
ATOM 5240 C C . GLU B 1 345 ? -27.094 32.75 33.656 1 37.28 345 GLU B C 1
ATOM 5242 O O . GLU B 1 345 ? -26.828 33 34.844 1 37.28 345 GLU B O 1
ATOM 5247 N N . ASP B 1 346 ? -27.5 33.781 32.781 1 28.23 346 ASP B N 1
ATOM 5248 C CA . ASP B 1 346 ? -27.781 34.906 33.656 1 28.23 346 ASP B CA 1
ATOM 5249 C C . ASP B 1 346 ? -29.219 34.844 34.156 1 28.23 346 ASP B C 1
ATOM 5251 O O . ASP B 1 346 ? -30.141 34.5 33.438 1 28.23 346 ASP B O 1
#

Foldseek 3Di:
DDALCQLCVQLVHDSVQLLCVVVVNDDDPPSSNVSSVVSCVVVVDDHDLVVNCVVVVASLEEEEEDADCPDLLNVLLVVLLCVLSVVVVGHYHYHHQVLDVVSLLVVLVVVQVPNHQEYEYEHQDQADPSNLVSQQPGHQYEYEQWDHPPRQHEYEHAQLLCQLLVVLLQQVVLPFQAEEEEEADCSICNSVNSVNSVQVNNCVRNNPNRHYHYQYDGLALVSLLVVLVVQLPDPPPGGLEYEAEAPSSVNSNLVNCVVSVHDFNARHFYEYEQCSDPLVPDRHRHWYKHDPSSVSSNVRVVRSPDDDDPDPPDRHDHDHHYIDIDDTRRHHRYPPVVPPPVPPVD/DDALCQLCVQLVHDSVQLLCVVVVNDDDPPSSNVSSVVSCVVVVDDYDLVVNCVVVVASLEEEEEDADCPDLLNVLLVVLLCVLSVVVVGHYHYHHQVQDVVSLLVVLVVVQVPNHQEYEYEHQDQADPSNLVSQQPGHQYEYEQWDHPPRQHEYEHAQLLCQLLVVLLQQVVQPFQAEEEEEEDCSICNSVNSVNSVQVNNCVRVNPNRHYHYQYDGLALVSLLVVLVVQLPDPPPGGLEYEAEAPSSVNSNLVNCVVSVHDFNARHFYEYEQCSDPLVPDRHRHWYKHDPSSVSSNVRVVRSPDDDDPDPPDRHDHDHHYIDTDDTRRHHRYPPVVPPPPPPVD

Sequence (692 aa):
MANLQDVARAANVSKTTVSRYLNGSLELPARTAEAIDTAIRTLNYSPNPHARRLSLGRSDTIALVVPDIATPFFATFVAAVEAEADARGLSLALHATLNRPDRELKYLDHIRQGHADGLIFITNHAGSRALAEKVNSGGPCVVVDEDIAEARVPKLFCDNAEGGRLAGRRLARAGHRHVLFIGGVDQMISGARRYAGFLEGMREIAGPDVRIERSCGPYTFEAGRAAAQAFVARGPDRPTAIFATSDELTIGLYEVLREAGLSIPRDVSVVGFDDVGPLHLFAPAVTAVRQPVRDLGRRALELLLAPPPVDPERLPPEELLPVTLIERESVAPPVGQTRRNTNSEDMANLQDVARAANVSKTTVSRYLNGSLELPARTAEAIDTAIRTLNYSPNPHARRLSLGRSDTIALVVPDIATPFFATFVAAVEAEADARGLSLALHATLNRPDRELKYLDHIRQGHADGLIFITNHAGSRALAEKVNSGGPCVVVDEDIAEARVPKLFCDNAEGGRLAGRRLARAGHRHVLFIGGVDQMISGARRYAGFLEGMREIAGPDVRIERSCGPYTFEAGRAAAQAFVARGPDRPTAIFATSDELTIGLYEVLREAGLSIPRDVSVVGFDDVGPLHLFAPAVTAVRQPVRDLGRRALELLLAPPPVDPERLPPEELLPVTLIERESVAPPVGQTRRNTNSED

InterPro domains:
  IPR000843 LacI-type HTH domain [PF00356] (4-48)
  IPR000843 LacI-type HTH domain [PS50932] (2-56)
  IPR000843 LacI-type HTH domain [SM00354] (1-71)
  IPR000843 LacI-type HTH domain [cd01392] (5-55)
  IPR001387 Cro/C1-type, helix-turn-helix domain [PS50943] (4-46)
  IPR010982 Lambda repressor-like, DNA-binding domain superfamily [G3DSA:1.10.260.40] (1-59)
  IPR010982 Lambda repressor-like, DNA-binding domain superfamily [SSF47413] (1-59)
  IPR028082 Periplasmic binding protein-like I [SSF53822] (61-335)
  IPR046335 Transcriptional regulator LacI/GalR-like, sensor domain [PF13377] (170-331)